Protein AF-A0A1D2NGS1-F1 (afdb_monomer)

Foldseek 3Di:
DDDDDDDDDDDDDDDDDDDDDDDDDDDDDDDDDDPPDPPPPPPPPPQDAAAQAALVLDHAQKKKKKQAAQDCPDPDPLNVLLFKIWMWGPPDPDPPPPPPDDDDDDDDDDDDDDDDDDPDPPPPDPPPFTATHIDPDGNFDCSHSVNSNCLLLLDQDRQQKKKWWFAQQALDDHRNLAFALWTWMWMDGQFWTKIKTKLAHNPDDQDNNSHRGHDSVSSHFMMMIMMGIAGGLLLSLVCLVLCVLRVTGIHDIDQNDVSSCVSRVSVVVSVVVNVVVCVVPDPPDPPDDPPPDDPPDDDDDDDDDDDDDDDDDDDDDDDPPPPDDDDDDDDDDDDDDDDPDPPQSWDWDWGATSVGFIKIKGWHILVQLDDCQQVPVLVVLQFAKEKQFQQPDPAADAFAPVDVSSTYWYFAWFAGPNDIDGSNRHHWIKMFGACDPVPVVQLKIWGWSAGRGNSRSRGIIIIMMGHDNSVSCNVNNGGDDIGDDPPPPPPPPCPDDDDDDDDDDDDDDDDDDDDDDDDDDDDDDDDDDDDDDDDDDDDDDDDDDDDDDDDDDD

Structure (mmCIF, N/CA/C/O backbone):
data_AF-A0A1D2NGS1-F1
#
_entry.id   AF-A0A1D2NGS1-F1
#
loop_
_atom_site.group_PDB
_atom_site.id
_atom_site.type_symbol
_atom_site.label_atom_id
_atom_site.label_alt_id
_atom_site.label_comp_id
_atom_site.label_asym_id
_atom_site.label_entity_id
_atom_site.label_seq_id
_atom_site.pdbx_PDB_ins_code
_atom_site.Cartn_x
_atom_site.Cartn_y
_atom_site.Cartn_z
_atom_site.occupancy
_atom_site.B_iso_or_equiv
_atom_site.auth_seq_id
_atom_site.auth_comp_id
_atom_site.auth_asym_id
_atom_site.auth_atom_id
_atom_site.pdbx_PDB_model_num
ATOM 1 N N . MET A 1 1 ? 28.330 -16.032 24.475 1.00 36.72 1 MET A N 1
ATOM 2 C CA . MET A 1 1 ? 27.375 -16.858 25.243 1.00 36.72 1 MET A CA 1
ATOM 3 C C . MET A 1 1 ? 26.619 -17.728 24.250 1.00 36.72 1 MET A C 1
ATOM 5 O O . MET A 1 1 ? 25.795 -17.218 23.509 1.00 36.72 1 MET A O 1
ATOM 9 N N . GLN A 1 2 ? 27.014 -18.997 24.140 1.00 25.42 2 GLN A N 1
ATOM 10 C CA . GLN A 1 2 ? 26.391 -20.011 23.284 1.00 25.42 2 GLN A CA 1
ATOM 11 C C . GLN A 1 2 ? 25.395 -20.805 24.132 1.00 25.42 2 GLN A C 1
ATOM 13 O O . GLN A 1 2 ? 25.779 -21.279 25.198 1.00 25.42 2 GLN A O 1
ATOM 18 N N . TRP A 1 3 ? 24.167 -20.998 23.655 1.00 26.73 3 TRP A N 1
ATOM 19 C CA . TRP A 1 3 ? 23.234 -21.960 24.244 1.00 26.73 3 TRP A CA 1
ATOM 20 C C . TRP A 1 3 ? 22.933 -23.062 23.228 1.00 26.73 3 TRP A C 1
ATOM 22 O O . TRP A 1 3 ? 22.422 -22.812 22.138 1.00 26.73 3 TRP A O 1
ATOM 32 N N . ARG A 1 4 ? 23.344 -24.284 23.590 1.00 27.36 4 ARG A N 1
ATOM 33 C CA . ARG A 1 4 ? 23.101 -25.540 22.873 1.00 27.36 4 ARG A CA 1
ATOM 34 C C . ARG A 1 4 ? 21.715 -26.083 23.226 1.00 27.36 4 ARG A C 1
ATOM 36 O O . ARG A 1 4 ? 21.313 -26.049 24.384 1.00 27.36 4 ARG A O 1
ATOM 43 N N . TRP A 1 5 ? 21.051 -26.654 22.227 1.00 27.50 5 TRP A N 1
ATOM 44 C CA . TRP A 1 5 ? 19.831 -27.448 22.354 1.00 27.50 5 TRP A CA 1
ATOM 45 C C . TRP A 1 5 ? 20.157 -28.881 22.807 1.00 27.50 5 TRP A C 1
ATOM 47 O O . TRP A 1 5 ? 21.078 -29.498 22.268 1.00 27.50 5 TRP A O 1
ATOM 57 N N . HIS A 1 6 ? 19.391 -29.423 23.760 1.00 32.28 6 HIS A N 1
ATOM 58 C CA . HIS A 1 6 ? 19.419 -30.844 24.124 1.00 32.28 6 HIS A CA 1
ATOM 59 C C . HIS A 1 6 ? 18.189 -31.582 23.578 1.00 32.28 6 HIS A C 1
ATOM 61 O O . HIS A 1 6 ? 17.052 -31.158 23.765 1.00 32.28 6 HIS A O 1
ATOM 67 N N . ASN A 1 7 ? 18.468 -32.706 22.912 1.00 29.38 7 ASN A N 1
ATOM 68 C CA . ASN A 1 7 ? 17.520 -33.697 22.409 1.00 29.38 7 ASN A CA 1
ATOM 69 C C . ASN A 1 7 ? 16.801 -34.437 23.546 1.00 29.38 7 ASN A C 1
ATOM 71 O O . ASN A 1 7 ? 17.429 -34.843 24.522 1.00 29.38 7 ASN A O 1
ATOM 75 N N . CYS A 1 8 ? 15.510 -34.704 23.347 1.00 24.89 8 CYS A N 1
ATOM 76 C CA . CYS A 1 8 ? 14.701 -35.598 24.170 1.00 24.89 8 CYS A CA 1
ATOM 77 C C . CYS A 1 8 ? 14.604 -36.969 23.472 1.00 24.89 8 CYS A C 1
ATOM 79 O O . CYS A 1 8 ? 14.188 -37.049 22.314 1.00 24.89 8 CYS A O 1
ATOM 81 N N . SER A 1 9 ? 15.027 -38.040 24.146 1.00 30.25 9 SER A N 1
ATOM 82 C CA . SER A 1 9 ? 14.990 -39.419 23.647 1.00 30.25 9 SER A CA 1
ATOM 83 C C . SER A 1 9 ? 13.771 -40.188 24.168 1.00 30.25 9 SER A C 1
ATOM 85 O O . SER A 1 9 ? 13.317 -40.013 25.295 1.00 30.25 9 SER A O 1
ATOM 87 N N . ARG A 1 10 ? 13.248 -41.062 23.299 1.00 33.03 10 ARG A N 1
ATOM 88 C CA . ARG A 1 10 ? 12.148 -42.007 23.537 1.00 33.03 10 ARG A CA 1
ATOM 89 C C . ARG A 1 10 ? 12.556 -43.116 24.517 1.00 33.03 10 ARG A C 1
ATOM 91 O O . ARG A 1 10 ? 13.638 -43.677 24.378 1.00 33.03 10 ARG A O 1
ATOM 98 N N . GLY A 1 11 ? 11.631 -43.515 25.391 1.00 28.72 11 GLY A N 1
ATOM 99 C CA . GLY A 1 11 ? 11.668 -44.765 26.157 1.00 28.72 11 GLY A CA 1
ATOM 100 C C . GLY A 1 11 ? 10.328 -45.497 26.041 1.00 28.72 11 GLY A C 1
ATOM 101 O O . GLY A 1 11 ? 9.275 -44.869 26.088 1.00 28.72 11 GLY A O 1
ATOM 102 N N . SER A 1 12 ? 10.374 -46.811 25.828 1.00 30.55 12 SER A N 1
ATOM 103 C CA . SER A 1 12 ? 9.248 -47.702 25.526 1.00 30.55 12 SER A CA 1
ATOM 104 C C . SER A 1 12 ? 9.246 -48.894 26.495 1.00 30.55 12 SER A C 1
ATOM 106 O O . SER A 1 12 ? 10.318 -49.445 26.727 1.00 30.55 12 SER A O 1
ATOM 108 N N . GLN A 1 13 ? 8.034 -49.338 26.886 1.00 37.22 13 GLN A N 1
ATOM 109 C CA . GLN A 1 13 ? 7.635 -50.681 27.384 1.00 37.22 13 GLN A CA 1
ATOM 110 C C . GLN A 1 13 ? 7.996 -51.059 28.850 1.00 37.22 13 GLN A C 1
ATOM 112 O O . GLN A 1 13 ? 9.037 -50.650 29.333 1.00 37.22 13 GLN A O 1
ATOM 117 N N . THR A 1 14 ? 7.211 -51.801 29.667 1.00 34.00 14 THR A N 1
ATOM 118 C CA . THR A 1 14 ? 6.215 -52.899 29.478 1.00 34.00 14 THR A CA 1
ATOM 119 C C . THR A 1 14 ? 5.320 -53.146 30.736 1.00 34.00 14 THR A C 1
ATOM 121 O O . THR A 1 14 ? 5.733 -52.832 31.847 1.00 34.00 14 THR A O 1
ATOM 124 N N . SER A 1 15 ? 4.184 -53.857 30.535 1.00 34.97 15 SER A N 1
ATOM 125 C CA . SER A 1 15 ? 3.364 -54.706 31.462 1.00 34.97 15 SER A CA 1
ATOM 126 C C . SER A 1 15 ? 2.562 -54.028 32.598 1.00 34.97 15 SER A C 1
ATOM 128 O O . SER A 1 15 ? 3.078 -53.154 33.270 1.00 34.97 15 SER A O 1
ATOM 130 N N . GLY A 1 16 ? 1.297 -54.331 32.927 1.00 33.16 16 GLY A N 1
ATOM 131 C CA . GLY A 1 16 ? 0.344 -55.372 32.525 1.00 33.16 16 GLY A CA 1
ATOM 132 C C . GLY A 1 16 ? -0.113 -56.176 33.751 1.00 33.16 16 GLY A C 1
ATOM 133 O O . GLY A 1 16 ? 0.640 -57.042 34.153 1.00 33.16 16 GLY A O 1
ATOM 134 N N . PHE A 1 17 ? -1.303 -55.924 34.324 1.00 32.62 17 PHE A N 1
ATOM 135 C CA . PHE A 1 17 ? -2.089 -56.902 35.110 1.00 32.62 17 PHE A CA 1
ATOM 136 C C . PHE A 1 17 ? -3.536 -56.412 35.325 1.00 32.62 17 PHE A C 1
ATOM 138 O O . PHE A 1 17 ? -3.770 -55.264 35.691 1.00 32.62 17 PHE A O 1
ATOM 145 N N . SER A 1 18 ? -4.498 -57.301 35.062 1.00 37.34 18 SER A N 1
ATOM 146 C CA . SER A 1 18 ? -5.948 -57.124 35.242 1.00 37.34 18 SER A CA 1
ATOM 147 C C . SER A 1 18 ? -6.408 -57.721 36.573 1.00 37.34 18 SER A C 1
ATOM 149 O O . SER A 1 18 ? -5.919 -58.789 36.918 1.00 37.34 18 SER A O 1
ATOM 151 N N . PHE A 1 19 ? -7.408 -57.127 37.235 1.00 31.06 19 PHE A N 1
ATOM 152 C CA . PHE A 1 19 ? -8.371 -57.855 38.078 1.00 31.06 19 PHE A CA 1
ATOM 153 C C . PHE A 1 19 ? -9.706 -57.089 38.165 1.00 31.06 19 PHE A C 1
ATOM 155 O O . PHE A 1 19 ? -9.745 -55.917 38.527 1.00 31.06 19 PHE A O 1
ATOM 162 N N . LEU A 1 20 ? -10.791 -57.784 37.816 1.00 38.66 20 LEU A N 1
ATOM 163 C CA . LEU A 1 20 ? -12.198 -57.428 38.031 1.00 38.66 20 LEU A CA 1
ATOM 164 C C . LEU A 1 20 ? -12.701 -58.204 39.257 1.00 38.66 20 LEU A C 1
ATOM 166 O O . LEU A 1 20 ? -12.598 -59.425 39.216 1.00 38.66 20 LEU A O 1
ATOM 170 N N . VAL A 1 21 ? -13.309 -57.548 40.257 1.00 33.72 21 VAL A N 1
ATOM 171 C CA . VAL A 1 21 ? -14.380 -58.104 41.123 1.00 33.72 21 VAL A CA 1
ATOM 172 C C . VAL A 1 21 ? -15.270 -56.952 41.624 1.00 33.72 21 VAL A C 1
ATOM 174 O O . VAL A 1 21 ? -14.790 -55.855 41.894 1.00 33.72 21 VAL A O 1
ATOM 177 N N . ALA A 1 22 ? -16.575 -57.219 41.690 1.00 33.38 22 ALA A N 1
ATOM 178 C CA . ALA A 1 22 ? -17.693 -56.301 41.900 1.00 33.38 22 ALA A CA 1
ATOM 179 C C . ALA A 1 22 ? -18.251 -56.261 43.347 1.00 33.38 22 ALA A C 1
ATOM 181 O O . ALA A 1 22 ? -17.986 -57.166 44.131 1.00 33.38 22 ALA A O 1
ATOM 182 N N . CYS A 1 23 ? -19.147 -55.278 43.572 1.00 28.28 23 CYS A N 1
ATOM 183 C CA . CYS A 1 23 ? -20.251 -55.194 44.563 1.00 28.28 23 CYS A CA 1
ATOM 184 C C . CYS A 1 23 ? -19.906 -55.037 46.062 1.00 28.28 23 CYS A C 1
ATOM 186 O O . CYS A 1 23 ? -18.960 -55.636 46.540 1.00 28.28 23 CYS A O 1
ATOM 188 N N . SER A 1 24 ? -20.662 -54.362 46.943 1.00 33.88 24 SER A N 1
ATOM 189 C CA . SER A 1 24 ? -21.740 -53.350 46.920 1.00 33.88 24 SER A CA 1
ATOM 190 C C . SER A 1 24 ? -21.999 -52.904 48.388 1.00 33.88 24 SER A C 1
ATOM 192 O O . SER A 1 24 ? -21.734 -53.678 49.300 1.00 33.88 24 SER A O 1
ATOM 194 N N . PHE A 1 25 ? -22.619 -51.725 48.575 1.00 34.41 25 PHE A N 1
ATOM 195 C CA . PHE A 1 25 ? -23.372 -51.214 49.751 1.00 34.41 25 PHE A CA 1
ATOM 196 C C . PHE A 1 25 ? -22.664 -50.942 51.097 1.00 34.41 25 PHE A C 1
ATOM 198 O O . PHE A 1 25 ? -22.282 -51.863 51.800 1.00 34.41 25 PHE A O 1
ATOM 205 N N . PHE A 1 26 ? -22.682 -49.672 51.536 1.00 35.19 26 PHE A N 1
ATOM 206 C CA . PHE A 1 26 ? -23.387 -49.218 52.753 1.00 35.19 26 PHE A CA 1
ATOM 207 C C . PHE A 1 26 ? -23.560 -47.686 52.725 1.00 35.19 26 PHE A C 1
ATOM 209 O O . PHE A 1 26 ? -22.645 -46.947 52.371 1.00 35.19 26 PHE A O 1
ATOM 216 N N . ALA A 1 27 ? -24.760 -47.221 53.069 1.00 37.97 27 ALA A N 1
ATOM 217 C CA . ALA A 1 27 ? -25.136 -45.815 53.180 1.00 37.97 27 ALA A CA 1
ATOM 218 C C . ALA A 1 27 ? -24.981 -45.314 54.627 1.00 37.97 27 ALA A C 1
ATOM 220 O O . ALA A 1 27 ? -25.342 -46.051 55.543 1.00 37.97 27 ALA A O 1
ATOM 221 N N . SER A 1 28 ? -24.541 -44.061 54.827 1.00 36.47 28 SER A N 1
ATOM 222 C CA . SER A 1 28 ? -25.238 -43.034 55.640 1.00 36.47 28 SER A CA 1
ATOM 223 C C . SER A 1 28 ? -24.395 -41.764 55.874 1.00 36.47 28 SER A C 1
ATOM 225 O O . SER A 1 28 ? -23.351 -41.807 56.508 1.00 36.47 28 SER A O 1
ATOM 227 N N . ILE A 1 29 ? -24.913 -40.650 55.343 1.00 43.84 29 ILE A N 1
ATOM 228 C CA . ILE A 1 29 ? -25.121 -39.313 55.944 1.00 43.84 29 ILE A CA 1
ATOM 229 C C . ILE A 1 29 ? -24.023 -38.724 56.855 1.00 43.84 29 ILE A C 1
ATOM 231 O O . ILE A 1 29 ? -23.929 -39.095 58.020 1.00 43.84 29 ILE A O 1
ATOM 235 N N . VAL A 1 30 ? -23.389 -37.636 56.387 1.00 43.56 30 VAL A N 1
ATOM 236 C CA . VAL A 1 30 ? -23.250 -36.381 57.159 1.00 43.56 30 VAL A CA 1
ATOM 237 C C . VAL A 1 30 ? -23.418 -35.196 56.197 1.00 43.56 30 VAL A C 1
ATOM 239 O O . VAL A 1 30 ? -22.658 -35.053 55.242 1.00 43.56 30 VAL A O 1
ATOM 242 N N . SER A 1 31 ? -24.442 -34.376 56.440 1.00 44.59 31 SER A N 1
ATOM 243 C CA . SER A 1 31 ? -24.657 -33.079 55.794 1.00 44.59 31 SER A CA 1
ATOM 244 C C . SER A 1 31 ? -23.634 -32.054 56.276 1.00 44.59 31 SER A C 1
ATOM 246 O O . SER A 1 31 ? -23.511 -31.836 57.479 1.00 44.59 31 SER A O 1
ATOM 248 N N . THR A 1 32 ? -23.019 -31.337 55.341 1.00 47.28 32 THR A N 1
ATOM 249 C CA . THR A 1 32 ? -22.650 -29.931 55.535 1.00 47.28 32 THR A CA 1
ATOM 250 C C . THR A 1 32 ? -22.992 -29.177 54.261 1.00 47.28 32 THR A C 1
ATOM 252 O O . THR A 1 32 ? -22.466 -29.484 53.190 1.00 47.28 32 THR A O 1
ATOM 255 N N . ASP A 1 33 ? -23.905 -28.222 54.397 1.00 48.69 33 ASP A N 1
ATOM 256 C CA . ASP A 1 33 ? -24.368 -27.324 53.351 1.00 48.69 33 ASP A CA 1
ATOM 257 C C . ASP A 1 33 ? -23.206 -26.515 52.757 1.00 48.69 33 ASP A C 1
ATOM 259 O O . ASP A 1 33 ? -22.649 -25.628 53.402 1.00 48.69 33 ASP A O 1
ATOM 263 N N . ILE A 1 34 ? -22.871 -26.786 51.495 1.00 50.25 34 ILE A N 1
ATOM 264 C CA . ILE A 1 34 ? -22.207 -25.809 50.632 1.00 50.25 34 ILE A CA 1
ATOM 265 C C . ILE A 1 34 ? -23.289 -25.294 49.695 1.00 50.25 34 ILE A C 1
ATOM 267 O O . ILE A 1 34 ? -23.714 -25.987 48.770 1.00 50.25 34 ILE A O 1
ATOM 271 N N . ALA A 1 35 ? -23.756 -24.077 49.966 1.00 48.16 35 ALA A N 1
ATOM 272 C CA . ALA A 1 35 ? -24.608 -23.334 49.057 1.00 48.16 35 ALA A CA 1
ATOM 273 C C . ALA A 1 35 ? -23.898 -23.223 47.699 1.00 48.16 35 ALA A C 1
ATOM 275 O O . ALA A 1 35 ? -22.905 -22.509 47.552 1.00 48.16 35 ALA A O 1
ATOM 276 N N . ALA A 1 36 ? -24.392 -23.963 46.708 1.00 49.03 36 ALA A N 1
ATOM 277 C CA . ALA A 1 36 ? -23.976 -23.816 45.327 1.00 49.03 36 ALA A CA 1
ATOM 278 C C . ALA A 1 36 ? -24.461 -22.447 44.835 1.00 49.03 36 ALA A C 1
ATOM 280 O O . ALA A 1 36 ? -25.633 -22.266 44.513 1.00 49.03 36 ALA A O 1
ATOM 281 N N . ILE A 1 37 ? -23.556 -21.471 44.811 1.00 51.12 37 ILE A N 1
ATOM 282 C CA . ILE A 1 37 ? -23.771 -20.208 44.108 1.00 51.12 37 ILE A CA 1
ATOM 283 C C . ILE A 1 37 ? -23.892 -20.562 42.617 1.00 51.12 37 ILE A C 1
ATOM 285 O O . ILE A 1 37 ? -22.942 -21.124 42.062 1.00 51.12 37 ILE A O 1
ATOM 289 N N . PRO A 1 38 ? -25.015 -20.268 41.938 1.00 47.69 38 PRO A N 1
ATOM 290 C CA . PRO A 1 38 ? -25.077 -20.422 40.496 1.00 47.69 38 PRO A CA 1
ATOM 291 C C . PRO A 1 38 ? -24.144 -19.376 39.881 1.00 47.69 38 PRO A C 1
ATOM 293 O O . PRO A 1 38 ? -24.453 -18.188 39.840 1.00 47.69 38 PRO A O 1
ATOM 296 N N . SER A 1 39 ? -22.970 -19.818 39.427 1.00 47.28 39 SER A N 1
ATOM 297 C CA . SER A 1 39 ? -22.090 -19.021 38.577 1.00 47.28 39 SER A CA 1
ATOM 298 C C . SER A 1 39 ? -22.773 -18.849 37.223 1.00 47.28 39 SER A C 1
ATOM 300 O O . SER A 1 39 ? -22.564 -19.617 36.285 1.00 47.28 39 SER A O 1
ATOM 302 N N . THR A 1 40 ? -23.630 -17.839 37.113 1.00 50.84 40 THR A N 1
ATOM 303 C CA . THR A 1 40 ? -23.974 -17.255 35.822 1.00 50.84 40 THR A CA 1
ATOM 304 C C . THR A 1 40 ? -22.779 -16.418 35.380 1.00 50.84 40 THR A C 1
ATOM 306 O O . THR A 1 40 ? -22.793 -15.193 35.482 1.00 50.84 40 THR A O 1
ATOM 309 N N . ALA A 1 41 ? -21.712 -17.082 34.930 1.00 48.84 41 ALA A N 1
ATOM 310 C CA . ALA A 1 41 ? -20.695 -16.433 34.121 1.00 48.84 41 ALA A CA 1
ATOM 311 C C . ALA A 1 41 ? -21.377 -16.029 32.811 1.00 48.84 41 ALA A C 1
ATOM 313 O O . ALA A 1 41 ? -21.519 -16.825 31.883 1.00 48.84 41 ALA A O 1
ATOM 314 N N . THR A 1 42 ? -21.887 -14.801 32.770 1.00 46.44 42 THR A N 1
ATOM 315 C CA . THR A 1 42 ? -22.283 -14.143 31.535 1.00 46.44 42 THR A CA 1
ATOM 316 C C . THR A 1 42 ? -21.047 -14.117 30.648 1.00 46.44 42 THR A C 1
ATOM 318 O O . THR A 1 42 ? -20.105 -13.371 30.904 1.00 46.44 42 THR A O 1
ATOM 321 N N . VAL A 1 43 ? -21.010 -14.987 29.634 1.00 50.59 43 VAL A N 1
ATOM 322 C CA . VAL A 1 43 ? -20.008 -14.897 28.569 1.00 50.59 43 VAL A CA 1
ATOM 323 C C . VAL A 1 43 ? -20.101 -13.463 28.045 1.00 50.59 43 VAL A C 1
ATOM 325 O O . VAL A 1 43 ? -21.191 -13.077 27.605 1.00 50.59 43 VAL A O 1
ATOM 328 N N . PRO A 1 44 ? -19.041 -12.639 28.165 1.00 54.81 44 PRO A N 1
ATOM 329 C CA . PRO A 1 44 ? -19.096 -11.281 27.657 1.00 54.81 44 PRO A CA 1
ATOM 330 C C . PRO A 1 44 ? -19.474 -11.353 26.174 1.00 54.81 44 PRO A C 1
ATOM 332 O O . PRO A 1 44 ? -19.016 -12.269 25.479 1.00 54.81 44 PRO A O 1
ATOM 335 N N . PRO A 1 45 ? -20.345 -10.451 25.687 1.00 54.88 45 PRO A N 1
ATOM 336 C CA . PRO A 1 45 ? -20.715 -10.441 24.282 1.00 54.88 45 PRO A CA 1
ATOM 337 C C . PRO A 1 45 ? -19.439 -10.440 23.431 1.00 54.88 45 PRO A C 1
ATOM 339 O O . PRO A 1 45 ? -18.461 -9.791 23.822 1.00 54.88 45 PRO A O 1
ATOM 342 N N . PRO A 1 46 ? -19.413 -11.189 22.313 1.00 59.03 46 PRO A N 1
ATOM 343 C CA . PRO A 1 46 ? -18.225 -11.287 21.482 1.00 59.03 46 PRO A CA 1
ATOM 344 C C . PRO A 1 46 ? -17.764 -9.877 21.125 1.00 59.03 46 PRO A C 1
ATOM 346 O O . PRO A 1 46 ? -18.526 -9.080 20.573 1.00 59.03 46 PRO A O 1
ATOM 349 N N . THR A 1 47 ? -16.531 -9.556 21.504 1.00 70.38 47 THR A N 1
ATOM 350 C CA . THR A 1 47 ? -15.925 -8.272 21.183 1.00 70.38 47 THR A CA 1
ATOM 351 C C . THR A 1 47 ? -15.848 -8.154 19.664 1.00 70.38 47 THR A C 1
ATOM 353 O O . THR A 1 47 ? -15.416 -9.085 18.982 1.00 70.38 47 THR A O 1
ATOM 356 N N . LEU A 1 48 ? -16.332 -7.032 19.119 1.00 84.19 48 LEU A N 1
ATOM 357 C CA . LEU A 1 48 ? -16.297 -6.775 17.681 1.00 84.19 48 LEU A CA 1
ATOM 358 C C . LEU A 1 48 ? -14.861 -6.954 17.185 1.00 84.19 48 LEU A C 1
ATOM 360 O O . LEU A 1 48 ? -13.984 -6.218 17.614 1.00 84.19 48 LEU A O 1
ATOM 364 N N . ALA A 1 49 ? -14.625 -7.906 16.287 1.00 90.38 49 ALA A N 1
ATOM 365 C CA . ALA A 1 49 ? -13.338 -8.070 15.629 1.00 90.38 49 ALA A CA 1
ATOM 366 C C . ALA A 1 49 ? -13.397 -7.424 14.241 1.00 90.38 49 ALA A C 1
ATOM 368 O O . ALA A 1 49 ? -14.276 -7.747 13.440 1.00 90.38 49 ALA A O 1
ATOM 369 N N . LEU A 1 50 ? -12.476 -6.503 13.956 1.00 96.94 50 LEU A N 1
ATOM 370 C CA . LEU A 1 50 ? -12.401 -5.811 12.670 1.00 96.94 50 LEU A CA 1
ATOM 371 C C . LEU A 1 50 ? -11.205 -6.331 11.881 1.00 96.94 50 LEU A C 1
ATOM 373 O O . LEU A 1 50 ? -10.083 -6.332 12.376 1.00 96.94 50 LEU A O 1
ATOM 377 N N . LYS A 1 51 ? -11.456 -6.769 10.645 1.00 98.00 51 LYS A N 1
ATOM 378 C CA . LYS A 1 51 ? -10.467 -7.382 9.752 1.00 98.00 51 LYS A CA 1
ATOM 379 C C . LYS A 1 51 ? -10.692 -6.954 8.303 1.00 98.00 51 LYS A C 1
ATOM 381 O O . LYS A 1 51 ? -11.783 -6.508 7.939 1.00 98.00 51 LYS A O 1
ATOM 386 N N . CYS A 1 52 ? -9.665 -7.133 7.477 1.00 98.56 52 CYS A N 1
ATOM 387 C CA . CYS A 1 52 ? -9.768 -7.050 6.023 1.00 98.56 52 CYS A CA 1
ATOM 388 C C . CYS A 1 52 ? -10.842 -8.010 5.504 1.00 98.56 52 CYS A C 1
ATOM 390 O O . CYS A 1 52 ? -10.960 -9.129 6.003 1.00 98.56 52 CYS A O 1
ATOM 392 N N . LYS A 1 53 ? -11.599 -7.601 4.482 1.00 98.12 53 LYS A N 1
ATOM 393 C CA . LYS A 1 53 ? -12.674 -8.407 3.894 1.00 98.12 53 LYS A CA 1
ATOM 394 C C . LYS A 1 53 ? -12.408 -8.728 2.435 1.00 98.12 53 LYS A C 1
ATOM 396 O O . LYS A 1 53 ? -11.963 -7.873 1.671 1.00 98.12 53 LYS A O 1
ATOM 401 N N . ASN A 1 54 ? -12.742 -9.950 2.042 1.00 96.94 54 ASN A N 1
ATOM 402 C CA . ASN A 1 54 ? -12.634 -10.375 0.657 1.00 96.94 54 ASN A CA 1
ATOM 403 C C . ASN A 1 54 ? -13.881 -10.090 -0.192 1.00 96.94 54 ASN A C 1
ATOM 405 O O . ASN A 1 54 ? -14.857 -9.499 0.273 1.00 96.94 54 ASN A O 1
ATOM 409 N N . GLU A 1 55 ? -13.866 -10.536 -1.453 1.00 94.75 55 GLU A N 1
ATOM 410 C CA . GLU A 1 55 ? -14.980 -10.371 -2.399 1.00 94.75 55 GLU A CA 1
ATOM 411 C C . GLU A 1 55 ? -16.304 -10.961 -1.885 1.00 94.75 55 GLU A C 1
ATOM 413 O O . GLU A 1 55 ? -17.379 -10.475 -2.248 1.00 94.75 55 GLU A O 1
ATOM 418 N N . GLN A 1 56 ? -16.261 -11.996 -1.036 1.00 95.69 56 GLN A N 1
ATOM 419 C CA . GLN A 1 56 ? -17.449 -12.602 -0.424 1.00 95.69 56 GLN A CA 1
ATOM 420 C C . GLN A 1 56 ? -17.831 -11.957 0.919 1.00 95.69 56 GLN A C 1
ATOM 422 O O . GLN A 1 56 ? -18.796 -12.391 1.541 1.00 95.69 56 GLN A O 1
ATOM 427 N N . GLY A 1 57 ? -17.105 -10.929 1.370 1.00 96.00 57 GLY A N 1
ATOM 428 C CA . GLY A 1 57 ? -17.321 -10.278 2.666 1.00 96.00 57 GLY A CA 1
ATOM 429 C C . GLY A 1 57 ? -16.806 -11.072 3.864 1.00 96.00 57 GLY A C 1
ATOM 430 O O . GLY A 1 57 ? -17.095 -10.697 5.000 1.00 96.00 57 GLY A O 1
ATOM 431 N N . LYS A 1 58 ? -16.046 -12.148 3.627 1.00 96.38 58 LYS A N 1
ATOM 432 C CA . LYS A 1 58 ? -15.403 -12.928 4.685 1.00 96.38 58 LYS A CA 1
ATOM 433 C C . LYS A 1 58 ? -14.120 -12.245 5.129 1.00 96.38 58 LYS A C 1
ATOM 435 O O . LYS A 1 58 ? -13.432 -11.631 4.313 1.00 96.38 58 LYS A O 1
ATOM 440 N N . ASP A 1 59 ? -13.807 -12.387 6.409 1.00 97.06 59 ASP A N 1
ATOM 441 C CA . ASP A 1 59 ? -12.557 -11.881 6.957 1.00 97.06 59 ASP A CA 1
ATOM 442 C C . ASP A 1 59 ? -11.369 -12.648 6.368 1.00 97.06 59 ASP A C 1
ATOM 444 O O . ASP A 1 59 ? -11.384 -13.878 6.277 1.00 97.06 59 ASP A O 1
ATOM 448 N N . VAL A 1 60 ? -10.334 -11.908 5.986 1.00 97.12 60 VAL A N 1
ATOM 449 C CA . VAL A 1 60 ? -9.068 -12.431 5.471 1.00 97.12 60 VAL A CA 1
ATOM 450 C C . VAL A 1 60 ? -7.898 -11.801 6.207 1.00 97.12 60 VAL A C 1
ATOM 452 O O . VAL A 1 60 ? -7.995 -10.716 6.780 1.00 97.12 60 VAL A O 1
ATOM 455 N N . ASP A 1 61 ? -6.776 -12.508 6.214 1.00 97.69 61 ASP A N 1
ATOM 456 C CA . ASP A 1 61 ? -5.588 -12.075 6.945 1.00 97.69 61 ASP A CA 1
ATOM 457 C C . ASP A 1 61 ? -4.937 -10.831 6.326 1.00 97.69 61 ASP A C 1
ATOM 459 O O . ASP A 1 61 ? -4.522 -9.911 7.023 1.00 97.69 61 ASP A O 1
ATOM 463 N N . TRP A 1 62 ? -4.902 -10.781 5.000 1.00 98.25 62 TRP A N 1
ATOM 464 C CA . TRP A 1 62 ? -4.448 -9.642 4.214 1.00 98.25 62 TRP A CA 1
ATOM 465 C C . TRP A 1 62 ? -5.043 -9.741 2.807 1.00 98.25 62 TRP A C 1
ATOM 467 O O . TRP A 1 62 ? -5.584 -10.777 2.426 1.00 98.25 62 TRP A O 1
ATOM 477 N N . PHE A 1 63 ? -4.952 -8.676 2.020 1.00 98.38 63 PHE A N 1
ATOM 478 C CA . PHE A 1 63 ? -5.135 -8.752 0.571 1.00 98.38 63 PHE A CA 1
ATOM 479 C C . PHE A 1 63 ? -4.345 -7.657 -0.134 1.00 98.38 63 PHE A C 1
ATOM 481 O O . PHE A 1 63 ? -4.067 -6.602 0.439 1.00 98.38 63 PHE A O 1
ATOM 488 N N . ILE A 1 64 ? -4.057 -7.881 -1.414 1.00 98.69 64 ILE A N 1
ATOM 489 C CA . ILE A 1 64 ? -3.590 -6.847 -2.332 1.00 98.69 64 ILE A CA 1
ATOM 490 C C . ILE A 1 64 ? -4.636 -6.675 -3.426 1.00 98.69 64 ILE A C 1
ATOM 492 O O . ILE A 1 64 ? -4.971 -7.635 -4.114 1.00 98.69 64 ILE A O 1
ATOM 496 N N . ALA A 1 65 ? -5.133 -5.454 -3.613 1.00 98.56 65 ALA A N 1
ATOM 497 C CA . ALA A 1 65 ? -6.006 -5.103 -4.725 1.00 98.56 65 ALA A CA 1
ATOM 498 C C . ALA A 1 65 ? -5.299 -4.107 -5.650 1.00 98.56 65 ALA A C 1
ATOM 500 O O . ALA A 1 65 ? -4.857 -3.039 -5.229 1.00 98.56 65 ALA A O 1
ATOM 501 N N . TYR A 1 66 ? -5.209 -4.460 -6.927 1.00 98.62 66 TYR A N 1
ATOM 502 C CA . TYR A 1 66 ? -4.586 -3.679 -7.982 1.00 98.62 66 TYR A CA 1
ATOM 503 C C . TYR A 1 66 ? -5.657 -3.118 -8.907 1.00 98.62 66 TYR A C 1
ATOM 505 O O . TYR A 1 66 ? -6.203 -3.812 -9.768 1.00 98.62 66 TYR A O 1
ATOM 513 N N . LYS A 1 67 ? -5.968 -1.834 -8.752 1.00 98.62 67 LYS A N 1
ATOM 514 C CA . LYS A 1 67 ? -6.866 -1.136 -9.665 1.00 98.62 67 LYS A CA 1
ATOM 515 C C . LYS A 1 67 ? -6.175 -0.958 -11.009 1.00 98.62 67 LYS A C 1
ATOM 517 O O . LYS A 1 67 ? -5.100 -0.369 -11.076 1.00 98.62 67 LYS A O 1
ATOM 522 N N . LEU A 1 68 ? -6.809 -1.416 -12.080 1.00 98.62 68 LEU A N 1
ATOM 523 C CA . LEU A 1 68 ? -6.277 -1.311 -13.437 1.00 98.62 68 LEU A CA 1
ATOM 524 C C . LEU A 1 68 ? -6.478 0.110 -13.985 1.00 98.62 68 LEU A C 1
ATOM 526 O O . LEU A 1 68 ? -7.486 0.747 -13.653 1.00 98.62 68 LEU A O 1
ATOM 530 N N . PRO A 1 69 ? -5.573 0.630 -14.833 1.00 98.31 69 PRO A N 1
ATOM 531 C CA . PRO A 1 69 ? -5.786 1.915 -15.487 1.00 98.31 69 PRO A CA 1
ATOM 532 C C . PRO A 1 69 ? -6.995 1.887 -16.423 1.00 98.31 69 PRO A C 1
ATOM 534 O O . PRO A 1 69 ? -7.495 0.836 -16.831 1.00 98.31 69 PRO A O 1
ATOM 537 N N . LYS A 1 70 ? -7.460 3.077 -16.799 1.00 98.38 70 LYS A N 1
ATOM 538 C CA . LYS A 1 70 ? -8.541 3.230 -17.771 1.00 98.38 70 LYS A CA 1
ATOM 539 C C . LYS A 1 70 ? -8.044 2.916 -19.183 1.00 98.38 70 LYS A C 1
ATOM 541 O O . LYS A 1 70 ? -7.459 3.772 -19.843 1.00 98.38 70 LYS A O 1
ATOM 546 N N . ILE A 1 71 ? -8.347 1.720 -19.684 1.00 97.75 71 ILE A N 1
ATOM 547 C CA . ILE A 1 71 ? -7.974 1.289 -21.042 1.00 97.75 71 ILE A CA 1
ATOM 548 C C . ILE A 1 71 ? -9.215 1.334 -21.934 1.00 97.75 71 ILE A C 1
ATOM 550 O O . ILE A 1 71 ? -10.052 0.432 -21.922 1.00 97.75 71 ILE A O 1
ATOM 554 N N . ARG A 1 72 ? -9.346 2.408 -22.722 1.00 96.75 72 ARG A N 1
ATOM 555 C CA . ARG A 1 72 ? -10.549 2.699 -23.531 1.00 96.75 72 ARG A CA 1
ATOM 556 C C . ARG A 1 72 ? -10.885 1.614 -24.560 1.00 96.75 72 ARG A C 1
ATOM 558 O O . ARG A 1 72 ? -12.050 1.465 -24.910 1.00 96.75 72 ARG A O 1
ATOM 565 N N . THR A 1 73 ? -9.881 0.877 -25.025 1.00 96.50 73 THR A N 1
ATOM 566 C CA . THR A 1 73 ? -9.995 -0.181 -26.039 1.00 96.50 73 THR A CA 1
ATOM 567 C C . THR A 1 73 ? -10.290 -1.563 -25.455 1.00 96.50 73 THR A C 1
ATOM 569 O O . THR A 1 73 ? -10.511 -2.498 -26.218 1.00 96.50 73 THR A O 1
ATOM 572 N N . SER A 1 74 ? -10.305 -1.723 -24.126 1.00 96.94 74 SER A N 1
ATOM 573 C CA . SER A 1 74 ? -10.516 -3.033 -23.501 1.00 96.94 74 SER A CA 1
ATOM 574 C C . SER A 1 74 ? -11.909 -3.592 -23.809 1.00 96.94 74 SER A C 1
ATOM 576 O O . SER A 1 74 ? -12.899 -2.859 -23.837 1.00 96.94 74 SER A O 1
ATOM 578 N N . ALA A 1 75 ? -12.023 -4.909 -23.986 1.00 96.12 75 ALA A N 1
ATOM 579 C CA . ALA A 1 75 ? -13.318 -5.577 -24.124 1.00 96.12 75 ALA A CA 1
ATOM 580 C C . ALA A 1 75 ? -14.122 -5.570 -22.807 1.00 96.12 75 ALA A C 1
ATOM 582 O O . ALA A 1 75 ? -15.355 -5.587 -22.833 1.00 96.12 75 ALA A O 1
ATOM 583 N N . ASN A 1 76 ? -13.448 -5.456 -21.657 1.00 97.31 76 ASN A N 1
ATOM 584 C CA . ASN A 1 76 ? -14.094 -5.430 -20.349 1.00 97.31 76 ASN A CA 1
ATOM 585 C C . ASN A 1 76 ? -14.652 -4.019 -20.026 1.00 97.31 76 ASN A C 1
ATOM 587 O O . ASN A 1 76 ? -13.890 -3.045 -20.013 1.00 97.31 76 ASN A O 1
ATOM 591 N N . PRO A 1 77 ? -15.961 -3.874 -19.732 1.00 98.06 77 PRO A N 1
ATOM 592 C CA . PRO A 1 77 ? -16.580 -2.573 -19.465 1.00 98.06 77 PRO A CA 1
ATOM 593 C C . PRO A 1 77 ? -16.027 -1.865 -18.220 1.00 98.06 77 PRO A C 1
ATOM 595 O O . PRO A 1 77 ? -15.868 -0.644 -18.250 1.00 98.06 77 PRO A O 1
ATOM 598 N N . LEU A 1 78 ? -15.679 -2.599 -17.158 1.00 98.38 78 LEU A N 1
ATOM 599 C CA . LEU A 1 78 ? -15.084 -2.016 -15.951 1.00 98.38 78 LEU A CA 1
ATOM 600 C C . LEU A 1 78 ? -13.674 -1.485 -16.233 1.00 98.38 78 LEU A C 1
ATOM 602 O O . LEU A 1 78 ? -13.308 -0.421 -15.735 1.00 98.38 78 LEU A O 1
ATOM 606 N N . VAL A 1 79 ? -12.898 -2.170 -17.079 1.00 98.50 79 VAL A N 1
ATOM 607 C CA . VAL A 1 79 ? -11.570 -1.693 -17.502 1.00 98.50 79 VAL A CA 1
ATOM 608 C C . VAL A 1 79 ? -11.705 -0.425 -18.353 1.00 98.50 79 VAL A C 1
ATOM 610 O O . VAL A 1 79 ? -11.026 0.567 -18.086 1.00 98.50 79 VAL A O 1
ATOM 613 N N . ARG A 1 80 ? -12.641 -0.394 -19.317 1.00 98.06 80 ARG A N 1
ATOM 614 C CA . ARG A 1 80 ? -12.923 0.819 -20.117 1.00 98.06 80 ARG A CA 1
ATOM 615 C C . ARG A 1 80 ? -13.353 2.008 -19.265 1.00 98.06 80 ARG A C 1
ATOM 617 O O . ARG A 1 80 ? -13.035 3.151 -19.600 1.00 98.06 80 ARG A O 1
ATOM 624 N N . ALA A 1 81 ? -14.081 1.751 -18.180 1.00 98.12 81 ALA A N 1
ATOM 625 C CA . ALA A 1 81 ? -14.514 2.774 -17.237 1.00 98.12 81 ALA A CA 1
ATOM 626 C C . ALA A 1 81 ? -13.391 3.239 -16.290 1.00 98.12 81 ALA A C 1
ATOM 628 O O . ALA A 1 81 ? -13.502 4.323 -15.718 1.00 98.12 81 ALA A O 1
ATOM 629 N N . GLY A 1 82 ? -12.303 2.471 -16.150 1.00 98.19 82 GLY A N 1
ATOM 630 C CA . GLY A 1 82 ? -11.267 2.711 -15.142 1.00 98.19 82 GLY A CA 1
ATOM 631 C C . GLY A 1 82 ? -11.704 2.306 -13.730 1.00 98.19 82 GLY A C 1
ATOM 632 O O . GLY A 1 82 ? -11.246 2.893 -12.753 1.00 98.19 82 GLY A O 1
ATOM 633 N N . LEU A 1 83 ? -12.610 1.334 -13.619 1.00 98.62 83 LEU A N 1
ATOM 634 C CA . LEU A 1 83 ? -13.169 0.834 -12.359 1.00 98.62 83 LEU A CA 1
ATOM 635 C C . LEU A 1 83 ? -12.734 -0.597 -12.030 1.00 98.62 83 LEU A C 1
ATOM 637 O O . LEU A 1 83 ? -12.883 -1.022 -10.890 1.00 98.62 83 LEU A O 1
ATOM 641 N N . ALA A 1 84 ? -12.214 -1.342 -13.006 1.00 98.69 84 ALA A N 1
ATOM 642 C CA . ALA A 1 84 ? -11.753 -2.705 -12.779 1.00 98.69 84 ALA A CA 1
ATOM 643 C C . ALA A 1 84 ? -10.558 -2.743 -11.821 1.00 98.69 84 ALA A C 1
ATOM 645 O O . ALA A 1 84 ? -9.651 -1.909 -11.902 1.00 98.69 84 ALA A O 1
ATOM 646 N N . TYR A 1 85 ? -10.523 -3.767 -10.980 1.00 98.75 85 TYR A N 1
ATOM 647 C CA . TYR A 1 85 ? -9.345 -4.139 -10.214 1.00 98.75 85 TYR A CA 1
ATOM 648 C C . TYR A 1 85 ? -9.176 -5.654 -10.219 1.00 98.75 85 TYR A C 1
ATOM 650 O O . TYR A 1 85 ? -10.145 -6.406 -10.342 1.00 98.75 85 TYR A O 1
ATOM 658 N N . ALA A 1 86 ? -7.929 -6.086 -10.106 1.00 98.31 86 ALA A N 1
ATOM 659 C CA . ALA A 1 86 ? -7.573 -7.460 -9.811 1.00 98.31 86 ALA A CA 1
ATOM 660 C C . ALA A 1 86 ? -7.113 -7.565 -8.359 1.00 98.31 86 ALA A C 1
ATOM 662 O O . ALA A 1 86 ? -6.752 -6.556 -7.756 1.00 98.31 86 ALA A O 1
ATOM 663 N N . TYR A 1 87 ? -7.122 -8.758 -7.783 1.00 97.94 87 TYR A N 1
ATOM 664 C CA . TYR A 1 87 ? -6.698 -8.948 -6.405 1.00 97.94 87 TYR A CA 1
ATOM 665 C C . TYR A 1 87 ? -5.963 -10.269 -6.191 1.00 97.94 87 TYR A C 1
ATOM 667 O O . TYR A 1 87 ? -6.068 -11.203 -6.991 1.00 97.94 87 TYR A O 1
ATOM 675 N N . ILE A 1 88 ? -5.217 -10.295 -5.091 1.00 96.12 88 ILE A N 1
ATOM 676 C CA . ILE A 1 88 ? -4.571 -11.457 -4.493 1.00 96.12 88 ILE A CA 1
ATOM 677 C C . ILE A 1 88 ? -4.977 -11.467 -3.019 1.00 96.12 88 ILE A C 1
ATOM 679 O O . ILE A 1 88 ? -4.927 -10.441 -2.341 1.00 96.12 88 ILE A O 1
ATOM 683 N N . GLU A 1 89 ? -5.365 -12.628 -2.521 1.00 93.06 89 GLU A N 1
ATOM 684 C CA . GLU A 1 89 ? -5.668 -12.879 -1.114 1.00 93.06 89 GLU A CA 1
ATOM 685 C C . GLU A 1 89 ? -4.996 -14.197 -0.694 1.00 93.06 89 GLU A C 1
ATOM 687 O O . GLU A 1 89 ? -4.627 -14.987 -1.573 1.00 93.06 89 GLU A O 1
ATOM 692 N N . PRO A 1 90 ? -4.806 -14.460 0.613 1.00 87.62 90 PRO A N 1
ATOM 693 C CA . PRO A 1 90 ? -4.336 -15.750 1.088 1.00 87.62 90 PRO A CA 1
ATOM 694 C C . PRO A 1 90 ? -5.161 -16.872 0.465 1.00 87.62 90 PRO A C 1
ATOM 696 O O . PRO A 1 90 ? -6.393 -16.817 0.480 1.00 87.62 90 PRO A O 1
ATOM 699 N N . ALA A 1 91 ? -4.491 -17.904 -0.053 1.00 72.31 91 ALA A N 1
ATOM 700 C CA . ALA A 1 91 ? -5.185 -19.094 -0.517 1.00 72.31 91 ALA A CA 1
ATOM 701 C C . ALA A 1 91 ? -6.084 -19.599 0.618 1.00 72.31 91 ALA A C 1
ATOM 703 O O . ALA A 1 91 ? -5.618 -19.865 1.730 1.00 72.31 91 ALA A O 1
ATOM 704 N N . THR A 1 92 ? -7.387 -19.703 0.356 1.00 54.78 92 THR A N 1
ATOM 705 C CA . THR A 1 92 ? -8.261 -20.406 1.289 1.00 54.78 92 THR A CA 1
ATOM 706 C C . THR A 1 92 ? -7.753 -21.842 1.352 1.00 54.78 92 THR A C 1
ATOM 708 O O . THR A 1 92 ? -7.673 -22.516 0.326 1.00 54.78 92 THR A O 1
ATOM 711 N N . PHE A 1 93 ? -7.352 -22.305 2.538 1.00 43.91 93 PHE A N 1
ATOM 712 C CA . PHE A 1 93 ? -7.057 -23.715 2.775 1.00 43.91 93 PHE A CA 1
ATOM 713 C C . PHE A 1 93 ? -8.367 -24.502 2.651 1.00 43.91 93 PHE A C 1
ATOM 715 O O . PHE A 1 93 ? -8.992 -24.881 3.638 1.00 43.91 93 PHE A O 1
ATOM 722 N N . ALA A 1 94 ? -8.839 -24.704 1.426 1.00 33.50 94 ALA A N 1
ATOM 723 C CA . ALA A 1 94 ? -9.851 -25.691 1.140 1.00 33.50 94 ALA A CA 1
ATOM 724 C C . ALA A 1 94 ? -9.121 -27.031 1.066 1.00 33.50 94 ALA A C 1
ATOM 726 O O . ALA A 1 94 ? -8.424 -27.312 0.091 1.00 33.50 94 ALA A O 1
ATOM 727 N N . ASN A 1 95 ? -9.271 -27.855 2.106 1.00 31.41 95 ASN A N 1
ATOM 728 C CA . ASN A 1 95 ? -9.009 -29.289 2.028 1.00 31.41 95 ASN A CA 1
ATOM 729 C C . ASN A 1 95 ? -9.904 -29.879 0.927 1.00 31.41 95 ASN A C 1
ATOM 731 O O . ASN A 1 95 ? -10.979 -30.407 1.195 1.00 31.41 95 ASN A O 1
ATOM 735 N N . SER A 1 96 ? -9.470 -29.793 -0.328 1.00 30.23 96 SER A N 1
ATOM 736 C CA . SER A 1 96 ? -9.999 -30.618 -1.405 1.00 30.23 96 SER A CA 1
ATOM 737 C C . SER A 1 96 ? -9.293 -31.968 -1.353 1.00 30.23 96 SER A C 1
ATOM 739 O O . SER A 1 96 ? -8.591 -32.364 -2.278 1.00 30.23 96 SER A O 1
ATOM 741 N N . SER A 1 97 ? -9.491 -32.698 -0.256 1.00 31.62 97 SER A N 1
ATOM 742 C CA . SER A 1 97 ? -9.430 -34.153 -0.292 1.00 31.62 97 SER A CA 1
ATOM 743 C C . SER A 1 97 ? -10.663 -34.631 -1.057 1.00 31.62 97 SER A C 1
ATOM 745 O O . SER A 1 97 ? -11.670 -35.028 -0.471 1.00 31.62 97 SER A O 1
ATOM 747 N N . THR A 1 98 ? -10.618 -34.541 -2.384 1.00 32.06 98 THR A N 1
ATOM 748 C CA . THR A 1 98 ? -11.503 -35.330 -3.230 1.00 32.06 98 THR A CA 1
ATOM 749 C C . THR A 1 98 ? -11.041 -36.776 -3.104 1.00 32.06 98 THR A C 1
ATOM 751 O O . THR A 1 98 ? -10.074 -37.204 -3.732 1.00 32.06 98 THR A O 1
ATOM 754 N N . ASN A 1 99 ? -11.722 -37.526 -2.234 1.00 34.16 99 ASN A N 1
ATOM 755 C CA . ASN A 1 99 ? -11.690 -38.983 -2.228 1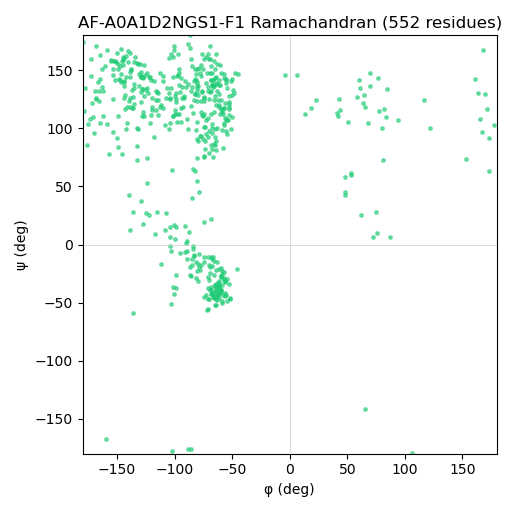.00 34.16 99 ASN A CA 1
ATOM 756 C C . ASN A 1 99 ? -12.081 -39.471 -3.626 1.00 34.16 99 ASN A C 1
ATOM 758 O O . ASN A 1 99 ? -13.259 -39.594 -3.952 1.00 34.16 99 ASN A O 1
ATOM 762 N N . THR A 1 100 ? -11.085 -39.732 -4.464 1.00 32.66 100 THR A N 1
ATOM 763 C CA . THR A 1 100 ? -11.261 -40.529 -5.669 1.00 32.66 100 THR A CA 1
ATOM 764 C C . THR A 1 100 ? -11.209 -41.985 -5.238 1.00 32.66 100 THR A C 1
ATOM 766 O O . THR A 1 100 ? -10.151 -42.565 -5.002 1.00 32.66 100 THR A O 1
ATOM 769 N N . THR A 1 101 ? -12.391 -42.572 -5.081 1.00 31.61 101 THR A N 1
ATOM 770 C CA . THR A 1 101 ? -12.580 -44.020 -5.061 1.00 31.61 101 THR A CA 1
ATOM 771 C C . THR A 1 101 ? -11.972 -44.595 -6.340 1.00 31.61 101 THR A C 1
ATOM 773 O O . THR A 1 101 ? -12.502 -44.393 -7.432 1.00 31.61 101 THR A O 1
ATOM 776 N N . ARG A 1 102 ? -10.820 -45.265 -6.216 1.00 32.97 102 ARG A N 1
ATOM 777 C CA . ARG A 1 102 ? -10.264 -46.106 -7.278 1.00 32.97 102 ARG A CA 1
ATOM 778 C C . ARG A 1 102 ? -11.084 -47.386 -7.334 1.00 32.97 102 ARG A C 1
ATOM 780 O O . ARG A 1 102 ? -10.888 -48.278 -6.514 1.00 32.97 102 ARG A O 1
ATOM 787 N N . ASP A 1 103 ? -11.986 -47.439 -8.301 1.00 34.06 103 ASP A N 1
ATOM 788 C CA . ASP A 1 103 ? -12.540 -48.692 -8.792 1.00 34.06 103 ASP A CA 1
ATOM 789 C C . ASP A 1 103 ? -11.439 -49.446 -9.552 1.00 34.06 103 ASP A C 1
ATOM 791 O O . ASP A 1 103 ? -10.705 -48.871 -10.363 1.00 34.06 103 ASP A O 1
ATOM 795 N N . GLY A 1 104 ? -11.275 -50.725 -9.224 1.00 35.31 104 GLY A N 1
ATOM 796 C CA . GLY A 1 104 ? -10.290 -51.608 -9.833 1.00 35.31 104 GLY A CA 1
ATOM 797 C C . GLY A 1 104 ? -10.742 -52.062 -11.218 1.00 35.31 104 GLY A C 1
ATOM 798 O O . GLY A 1 104 ? -11.792 -52.680 -11.360 1.00 35.31 104 GLY A O 1
ATOM 799 N N . GLY A 1 105 ? -9.917 -51.809 -12.232 1.00 29.42 105 GLY A N 1
ATOM 800 C CA . GLY A 1 105 ? -10.119 -52.294 -13.594 1.00 29.42 105 GLY A CA 1
ATOM 801 C C . GLY A 1 105 ? -8.794 -52.709 -14.222 1.00 29.42 105 GLY A C 1
ATOM 802 O O . GLY A 1 105 ? -7.974 -51.867 -14.572 1.00 29.42 105 GLY A O 1
ATOM 803 N N . SER A 1 106 ? -8.593 -54.022 -14.310 1.00 31.81 106 SER A N 1
ATOM 804 C CA . SER A 1 106 ? -7.478 -54.720 -14.961 1.00 31.81 106 SER A CA 1
ATOM 805 C C . SER A 1 106 ? -7.415 -54.426 -16.468 1.00 31.81 106 SER A C 1
ATOM 807 O O . SER A 1 106 ? -8.447 -54.462 -17.136 1.00 31.81 106 SER A O 1
ATOM 809 N N . GLY A 1 107 ? -6.216 -54.190 -17.015 1.00 29.84 107 GLY A N 1
ATOM 810 C CA . GLY A 1 107 ? -6.016 -54.000 -18.457 1.00 29.84 107 GLY A CA 1
ATOM 811 C C . GLY A 1 107 ? -4.551 -53.833 -18.880 1.00 29.84 107 GLY A C 1
ATOM 812 O O . GLY A 1 107 ? -4.060 -52.718 -18.974 1.00 29.84 107 GLY A O 1
ATOM 813 N N . SER A 1 108 ? -3.881 -54.970 -19.096 1.00 30.20 108 SER A N 1
ATOM 814 C CA . SER A 1 108 ? -2.754 -55.266 -20.012 1.00 30.20 108 SER A CA 1
ATOM 815 C C . SER A 1 108 ? -1.813 -54.154 -20.534 1.00 30.20 108 SER A C 1
ATOM 817 O O . SER A 1 108 ? -2.211 -53.255 -21.270 1.00 30.20 108 SER A O 1
ATOM 819 N N . VAL A 1 109 ? -0.516 -54.372 -20.281 1.00 30.23 109 VAL A N 1
ATOM 820 C CA . VAL A 1 109 ? 0.687 -53.708 -20.834 1.00 30.23 109 VAL A CA 1
ATOM 821 C C . VAL A 1 109 ? 0.980 -54.173 -22.278 1.00 30.23 109 VAL A C 1
ATOM 823 O O . VAL A 1 109 ? 0.724 -55.338 -22.589 1.00 30.23 109 VAL A O 1
ATOM 826 N N . PRO A 1 110 ? 1.602 -53.329 -23.130 1.00 31.86 110 PRO A N 1
ATOM 827 C CA . PRO A 1 110 ? 2.850 -53.773 -23.768 1.00 31.86 110 PRO A CA 1
ATOM 828 C C . PRO A 1 110 ? 4.001 -52.735 -23.785 1.00 31.86 110 PRO A C 1
ATOM 830 O O . PRO A 1 110 ? 3.807 -51.552 -24.039 1.00 31.86 110 PRO A O 1
ATOM 833 N N . HIS A 1 111 ? 5.193 -53.278 -23.503 1.00 28.25 111 HIS A N 1
ATOM 834 C CA . HIS A 1 111 ? 6.593 -52.918 -23.798 1.00 28.25 111 HIS A CA 1
ATOM 835 C C . HIS A 1 111 ? 7.016 -51.526 -24.334 1.00 28.25 111 HIS A C 1
ATOM 837 O O . HIS A 1 111 ? 6.818 -51.193 -25.494 1.00 28.25 111 HIS A O 1
ATOM 843 N N . GLU A 1 112 ? 7.735 -50.808 -23.459 1.00 27.80 112 GLU A N 1
ATOM 844 C CA . GLU A 1 112 ? 9.162 -50.400 -23.518 1.00 27.80 112 GLU A CA 1
ATOM 845 C C . GLU A 1 112 ? 9.795 -49.863 -24.829 1.00 27.80 112 GLU A C 1
ATOM 847 O O . GLU A 1 112 ? 10.100 -50.621 -25.744 1.00 27.80 112 GLU A O 1
ATOM 852 N N . GLU A 1 113 ? 10.215 -48.588 -24.798 1.00 28.86 113 GLU A N 1
ATOM 853 C CA . GLU A 1 113 ? 11.470 -48.119 -25.409 1.00 28.86 113 GLU A CA 1
ATOM 854 C C . GLU A 1 113 ? 12.178 -47.139 -24.445 1.00 28.86 113 GLU A C 1
ATOM 856 O O . GLU A 1 113 ? 11.552 -46.279 -23.822 1.00 28.86 113 GLU A O 1
ATOM 861 N N . LYS A 1 114 ? 13.488 -47.339 -24.247 1.00 30.22 114 LYS A N 1
ATOM 862 C CA . LYS A 1 114 ? 14.344 -46.671 -23.250 1.00 30.22 114 LYS A CA 1
ATOM 863 C C . LYS A 1 114 ? 14.937 -45.367 -23.787 1.00 30.22 114 LYS A C 1
ATOM 865 O O . LYS A 1 114 ? 15.530 -45.368 -24.859 1.00 30.22 114 LYS A O 1
ATOM 870 N N . GLY A 1 115 ? 14.955 -44.314 -22.964 1.00 26.25 115 GLY A N 1
ATOM 871 C CA . GLY A 1 115 ? 15.824 -43.157 -23.194 1.00 26.25 115 GLY A CA 1
ATOM 872 C C . GLY A 1 115 ? 15.745 -42.056 -22.130 1.00 26.25 115 GLY A C 1
ATOM 873 O O . GLY A 1 115 ? 14.750 -41.353 -22.044 1.00 26.25 115 GLY A O 1
ATOM 874 N N . SER A 1 116 ? 16.861 -41.856 -21.419 1.00 27.95 116 SER A N 1
ATOM 875 C CA . SER A 1 116 ? 17.233 -40.698 -20.580 1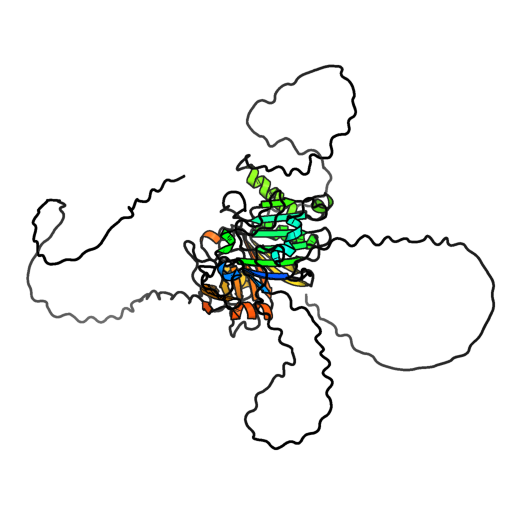.00 27.95 116 SER A CA 1
ATOM 876 C C . SER A 1 116 ? 16.717 -40.632 -19.130 1.00 27.95 116 SER A C 1
ATOM 878 O O . SER A 1 116 ? 15.552 -40.369 -18.845 1.00 27.95 116 SER A O 1
ATOM 880 N N . LEU A 1 117 ? 17.655 -40.812 -18.188 1.00 29.67 117 LEU A N 1
ATOM 881 C CA . LEU A 1 117 ? 17.499 -40.516 -16.763 1.00 29.67 117 LEU A CA 1
ATOM 882 C C . LEU A 1 117 ? 17.301 -39.002 -16.557 1.00 29.67 117 LEU A C 1
ATOM 884 O O . LEU A 1 117 ? 18.266 -38.244 -16.464 1.00 29.67 117 LEU A O 1
ATOM 888 N N . SER A 1 118 ? 16.057 -38.567 -16.385 1.00 28.67 118 SER A N 1
ATOM 889 C CA . SER A 1 118 ? 15.749 -37.347 -15.638 1.00 28.67 118 SER A CA 1
ATOM 890 C C . SER A 1 118 ? 15.651 -37.696 -14.151 1.00 28.67 118 SER A C 1
ATOM 892 O O . SER A 1 118 ? 14.800 -38.493 -13.751 1.00 28.67 118 SER A O 1
ATOM 894 N N . ARG A 1 119 ? 16.511 -37.098 -13.318 1.00 31.58 119 ARG A N 1
ATOM 895 C CA . ARG A 1 119 ? 16.365 -37.079 -11.854 1.00 31.58 119 ARG A CA 1
ATOM 896 C C . ARG A 1 119 ? 15.096 -36.286 -11.511 1.00 31.58 119 ARG A C 1
ATOM 898 O O . ARG A 1 119 ? 15.145 -35.082 -11.297 1.00 31.58 119 ARG A O 1
ATOM 905 N N . GLY A 1 120 ? 13.954 -36.967 -11.517 1.00 25.50 120 GLY A N 1
ATOM 906 C CA . GLY A 1 120 ? 12.689 -36.425 -11.045 1.00 25.50 120 GLY A CA 1
ATOM 907 C C . GLY A 1 120 ? 12.711 -36.329 -9.525 1.00 25.50 120 GLY A C 1
ATOM 908 O O . GLY A 1 120 ? 12.629 -37.347 -8.841 1.00 25.50 120 GLY A O 1
ATOM 909 N N . HIS A 1 121 ? 12.810 -35.111 -8.997 1.00 32.78 121 HIS A N 1
ATOM 910 C CA . HIS A 1 121 ? 12.190 -34.823 -7.710 1.00 32.78 121 HIS A CA 1
ATOM 911 C C . HIS A 1 121 ? 10.680 -34.823 -7.958 1.00 32.78 121 HIS A C 1
ATOM 913 O O . HIS A 1 121 ? 10.154 -33.968 -8.668 1.00 32.78 121 HIS A O 1
ATOM 919 N N . GLN A 1 122 ? 9.998 -35.847 -7.449 1.00 30.42 122 GLN A N 1
ATOM 920 C CA . GLN A 1 122 ? 8.548 -35.835 -7.319 1.00 30.42 122 GLN A CA 1
ATOM 921 C C . GLN A 1 122 ? 8.188 -34.851 -6.206 1.00 30.42 122 GLN A C 1
ATOM 923 O O . GLN A 1 122 ? 8.117 -35.235 -5.041 1.00 30.42 122 GLN A O 1
ATOM 928 N N . ASP A 1 123 ? 7.931 -33.596 -6.564 1.00 35.25 123 ASP A N 1
ATOM 929 C CA . ASP A 1 123 ? 7.135 -32.723 -5.708 1.00 35.25 123 ASP A CA 1
ATOM 930 C C . ASP A 1 123 ? 5.667 -33.139 -5.846 1.00 35.25 123 ASP A C 1
ATOM 932 O O . ASP A 1 123 ? 4.920 -32.676 -6.708 1.00 35.25 123 ASP A O 1
ATOM 936 N N . ILE A 1 124 ? 5.243 -34.055 -4.973 1.00 43.09 124 ILE A N 1
ATOM 937 C CA . ILE A 1 124 ? 3.832 -34.189 -4.610 1.00 43.09 124 ILE A CA 1
ATOM 938 C C . ILE A 1 124 ? 3.519 -32.999 -3.700 1.00 43.09 124 ILE A C 1
ATOM 940 O O . ILE A 1 124 ? 3.558 -33.085 -2.477 1.00 43.09 124 ILE A O 1
ATOM 944 N N . GLY A 1 125 ? 3.251 -31.858 -4.320 1.00 37.88 125 GLY A N 1
ATOM 945 C CA . GLY A 1 125 ? 2.778 -30.657 -3.656 1.00 37.88 125 GLY A CA 1
ATOM 946 C C . GLY A 1 125 ? 1.904 -29.911 -4.641 1.00 37.88 125 GLY A C 1
ATOM 947 O O . GLY A 1 125 ? 2.396 -29.415 -5.649 1.00 37.88 125 GLY A O 1
ATOM 948 N N . THR A 1 126 ? 0.599 -29.864 -4.387 1.00 38.69 126 THR A N 1
ATOM 949 C CA . THR A 1 126 ? -0.328 -28.978 -5.096 1.00 38.69 126 THR A CA 1
ATOM 950 C C . THR A 1 126 ? 0.232 -27.559 -5.055 1.00 38.69 126 THR A C 1
ATOM 952 O O . THR A 1 126 ? 0.143 -26.876 -4.035 1.00 38.69 126 THR A O 1
ATOM 955 N N . THR A 1 127 ? 0.873 -27.141 -6.143 1.00 41.31 127 THR A N 1
ATOM 956 C CA . THR A 1 127 ? 1.476 -25.823 -6.305 1.00 41.31 127 THR A CA 1
ATOM 957 C C . THR A 1 127 ? 0.327 -24.848 -6.506 1.00 41.31 127 THR A C 1
ATOM 959 O O . THR A 1 127 ? -0.148 -24.629 -7.617 1.00 41.31 127 THR A O 1
ATOM 962 N N . PHE A 1 128 ? -0.195 -24.306 -5.407 1.00 54.06 128 PHE A N 1
ATOM 963 C CA . PHE A 1 128 ? -1.113 -23.178 -5.470 1.00 54.06 128 PHE A CA 1
ATOM 964 C C . PHE A 1 128 ? -0.324 -21.968 -5.971 1.00 54.06 128 PHE A C 1
ATOM 966 O O . PHE A 1 128 ? 0.353 -21.285 -5.206 1.00 54.06 128 PHE A O 1
ATOM 973 N N . THR A 1 129 ? -0.382 -21.712 -7.274 1.00 57.75 129 THR A N 1
ATOM 974 C CA . THR A 1 129 ? 0.088 -20.451 -7.837 1.00 57.75 129 THR A CA 1
ATOM 975 C C . THR A 1 129 ? -0.954 -19.394 -7.500 1.00 57.75 129 THR A C 1
ATOM 977 O O . THR A 1 129 ? -2.066 -19.432 -8.036 1.00 57.75 129 THR A O 1
ATOM 980 N N . ALA A 1 130 ? -0.624 -18.453 -6.613 1.00 70.94 130 ALA A N 1
ATOM 981 C CA . ALA A 1 130 ? -1.379 -17.210 -6.573 1.00 70.94 130 ALA A CA 1
ATOM 982 C C . ALA A 1 130 ? -1.330 -16.595 -7.982 1.00 70.94 130 ALA A C 1
ATOM 984 O O . ALA A 1 130 ? -0.351 -16.739 -8.716 1.00 70.94 130 ALA A O 1
ATOM 985 N N . THR A 1 131 ? -2.441 -16.010 -8.399 1.00 87.50 131 THR A N 1
ATOM 986 C CA . THR A 1 131 ? -2.602 -15.378 -9.704 1.00 87.50 131 THR A CA 1
ATOM 987 C C . THR A 1 131 ? -3.595 -14.240 -9.546 1.00 87.50 131 THR A C 1
ATOM 989 O O . THR A 1 131 ? -4.468 -14.279 -8.673 1.00 87.50 131 THR A O 1
ATOM 992 N N . TRP A 1 132 ? -3.456 -13.208 -10.373 1.00 95.25 132 TRP A N 1
ATOM 993 C CA . TRP A 1 132 ? -4.376 -12.082 -10.378 1.00 95.25 132 TRP A CA 1
ATOM 994 C C . TRP A 1 132 ? -5.800 -12.550 -10.666 1.00 95.25 132 TRP A C 1
ATOM 996 O O . TRP A 1 132 ? -6.119 -12.959 -11.783 1.00 95.25 132 TRP A O 1
ATOM 1006 N N . THR A 1 133 ? -6.682 -12.410 -9.679 1.00 95.56 133 THR A N 1
ATOM 1007 C CA . THR A 1 133 ? -8.112 -12.641 -9.879 1.00 95.56 133 THR A CA 1
ATOM 1008 C C . THR A 1 133 ? -8.780 -11.324 -10.239 1.00 95.56 133 THR A C 1
ATOM 1010 O O . THR A 1 133 ? -8.735 -10.373 -9.464 1.00 95.56 133 THR A O 1
ATOM 1013 N N . LEU A 1 134 ? -9.383 -11.234 -11.426 1.00 97.06 134 LEU A N 1
ATOM 1014 C CA . LEU A 1 134 ? -10.118 -10.036 -11.833 1.00 97.06 134 LEU A CA 1
ATOM 1015 C C . LEU A 1 134 ? -11.455 -9.966 -11.082 1.00 97.06 134 LEU A C 1
ATOM 1017 O O . LEU A 1 134 ? -12.260 -10.893 -11.175 1.00 97.06 134 LEU A O 1
ATOM 1021 N N . SER A 1 135 ? -11.709 -8.870 -10.363 1.00 97.75 135 SER A N 1
ATOM 1022 C CA . SER A 1 135 ? -12.975 -8.693 -9.651 1.00 97.75 135 SER A CA 1
ATOM 1023 C C . SER A 1 135 ? -14.141 -8.482 -10.619 1.00 97.75 135 SER A C 1
ATOM 1025 O O . SER A 1 135 ? -14.015 -7.869 -11.684 1.00 97.75 135 SER A O 1
ATOM 1027 N N . LYS A 1 136 ? -15.313 -8.972 -10.207 1.00 96.75 136 LYS A N 1
ATOM 1028 C CA . LYS A 1 136 ? -16.598 -8.685 -10.857 1.00 96.75 136 LYS A CA 1
ATOM 1029 C C . LYS A 1 136 ? -17.198 -7.342 -10.427 1.00 96.75 136 LYS A C 1
ATOM 1031 O O . LYS A 1 136 ? -18.131 -6.864 -11.070 1.00 96.75 136 LYS A O 1
ATOM 1036 N N . PHE A 1 137 ? -16.705 -6.755 -9.338 1.00 98.19 137 PHE A N 1
ATOM 1037 C CA . PHE A 1 137 ? -17.150 -5.469 -8.821 1.00 98.19 137 PHE A CA 1
ATOM 1038 C C . PHE A 1 137 ? -16.232 -4.346 -9.313 1.00 98.19 137 PHE A C 1
ATOM 1040 O O . PHE A 1 137 ? -15.033 -4.527 -9.515 1.00 98.19 137 PHE A O 1
ATOM 1047 N N . GLY A 1 138 ? -16.800 -3.156 -9.513 1.00 98.44 138 GLY A N 1
ATOM 1048 C CA . GLY A 1 138 ? -16.000 -1.944 -9.668 1.00 98.44 138 GLY A CA 1
ATOM 1049 C C . GLY A 1 138 ? -15.387 -1.539 -8.330 1.00 98.44 138 GLY A C 1
ATOM 1050 O O . GLY A 1 138 ? -16.007 -1.734 -7.285 1.00 98.44 138 GLY A O 1
ATOM 1051 N N . ILE A 1 139 ? -14.194 -0.944 -8.353 1.00 98.56 139 ILE A N 1
ATOM 1052 C CA . ILE A 1 139 ? -13.522 -0.417 -7.153 1.00 98.56 139 ILE A CA 1
ATOM 1053 C C . ILE A 1 139 ? -14.353 0.664 -6.436 1.00 98.56 139 ILE A C 1
ATOM 1055 O O . ILE A 1 139 ? -14.146 0.931 -5.265 1.00 98.56 139 ILE A O 1
ATOM 1059 N N . ASP A 1 140 ? -15.309 1.287 -7.128 1.00 97.94 140 ASP A N 1
ATOM 1060 C CA . ASP A 1 140 ? -16.253 2.272 -6.596 1.00 97.94 140 ASP A CA 1
ATOM 1061 C C . ASP A 1 140 ? -17.489 1.654 -5.925 1.00 97.94 140 ASP A C 1
ATOM 1063 O O . ASP A 1 140 ? -18.311 2.369 -5.348 1.00 97.94 140 ASP A O 1
ATOM 1067 N N . SER A 1 141 ? -17.623 0.329 -5.967 1.00 98.00 141 SER A N 1
ATOM 1068 C CA . SER A 1 141 ? -18.714 -0.398 -5.331 1.00 98.00 141 SER A CA 1
ATOM 1069 C C . SER A 1 141 ? -18.445 -0.646 -3.849 1.00 98.00 141 SER A C 1
ATOM 1071 O O . SER A 1 141 ? -17.349 -1.060 -3.468 1.00 98.00 141 SER A O 1
ATOM 1073 N N . ARG A 1 142 ? -19.491 -0.528 -3.019 1.00 97.12 142 ARG A N 1
ATOM 1074 C CA . ARG A 1 142 ? -19.485 -1.012 -1.623 1.00 97.12 142 ARG A CA 1
ATOM 1075 C C . ARG A 1 142 ? -19.268 -2.521 -1.520 1.00 97.12 142 ARG A C 1
ATOM 1077 O O . ARG A 1 142 ? -18.844 -2.995 -0.478 1.00 97.12 142 ARG A O 1
ATOM 1084 N N . GLU A 1 143 ? -19.533 -3.253 -2.601 1.00 97.75 143 GLU A N 1
ATOM 1085 C CA . GLU A 1 143 ? -19.317 -4.697 -2.682 1.00 97.75 143 GLU A CA 1
ATOM 1086 C C . GLU A 1 143 ? -17.878 -5.086 -3.033 1.00 97.75 143 GLU A C 1
ATOM 1088 O O . GLU A 1 143 ? -17.548 -6.271 -2.969 1.00 97.75 143 GLU A O 1
ATOM 1093 N N . SER A 1 144 ? -17.025 -4.124 -3.400 1.00 98.19 144 SER A N 1
ATOM 1094 C CA . SER A 1 144 ? -15.603 -4.390 -3.631 1.00 98.19 144 SER A CA 1
ATOM 1095 C C . SER A 1 144 ? -14.890 -4.794 -2.336 1.00 98.19 144 SER A C 1
ATOM 1097 O O . SER A 1 144 ? -15.341 -4.431 -1.250 1.00 98.19 144 SER A O 1
ATOM 1099 N N . MET A 1 145 ? -13.748 -5.487 -2.422 1.00 97.88 145 MET A N 1
ATOM 1100 C CA . MET A 1 145 ? -12.913 -5.802 -1.245 1.00 97.88 145 MET A CA 1
ATOM 1101 C C . MET A 1 145 ? -12.594 -4.555 -0.417 1.00 97.88 145 MET A C 1
ATOM 1103 O O . MET A 1 145 ? -12.749 -4.554 0.805 1.00 97.88 145 MET A O 1
ATOM 1107 N N . VAL A 1 146 ? -12.199 -3.466 -1.086 1.00 98.44 146 VAL A N 1
ATOM 1108 C CA . VAL A 1 146 ? -11.911 -2.191 -0.420 1.00 98.44 146 VAL A CA 1
ATOM 1109 C C . VAL A 1 146 ? -13.183 -1.644 0.224 1.00 98.44 146 VAL A C 1
ATOM 1111 O O . VAL A 1 146 ? -13.171 -1.380 1.422 1.00 98.44 146 VAL A O 1
ATOM 1114 N N . GLY A 1 147 ? -14.285 -1.536 -0.527 1.00 98.19 147 GLY A N 1
ATOM 1115 C CA . GLY A 1 147 ? -15.565 -1.012 -0.040 1.00 98.19 147 GLY A CA 1
ATOM 1116 C C . GLY A 1 147 ? -16.132 -1.773 1.162 1.00 98.19 147 GLY A C 1
ATOM 1117 O O . GLY A 1 147 ? -16.548 -1.145 2.134 1.00 98.19 147 GLY A O 1
ATOM 1118 N N . LYS A 1 148 ? -16.075 -3.109 1.136 1.00 98.38 148 LYS A N 1
ATOM 1119 C CA . LYS A 1 148 ? -16.475 -3.983 2.249 1.00 98.38 148 LYS A CA 1
ATOM 1120 C C . LYS A 1 148 ? -15.603 -3.770 3.476 1.00 98.38 148 LYS A C 1
ATOM 1122 O O . LYS A 1 148 ? -16.116 -3.689 4.587 1.00 98.38 148 LYS A O 1
ATOM 1127 N N . THR A 1 149 ? -14.291 -3.678 3.274 1.00 98.62 149 THR A N 1
ATOM 1128 C CA . THR A 1 149 ? -13.330 -3.523 4.369 1.00 98.62 149 THR A CA 1
ATOM 1129 C C . THR A 1 149 ? -13.503 -2.183 5.079 1.00 98.62 149 THR A C 1
ATOM 1131 O O . THR A 1 149 ? -13.573 -2.139 6.302 1.00 98.62 149 THR A O 1
ATOM 1134 N N . VAL A 1 150 ? -13.641 -1.084 4.331 1.00 97.81 150 VAL A N 1
ATOM 1135 C CA . VAL A 1 150 ? -13.735 0.265 4.916 1.00 97.81 150 VAL A CA 1
ATOM 1136 C C . VAL A 1 150 ? -15.157 0.681 5.294 1.00 97.81 150 VAL A C 1
ATOM 1138 O O . VAL A 1 150 ? -15.384 1.850 5.593 1.00 97.81 150 VAL A O 1
ATOM 1141 N N . ALA A 1 151 ? -16.126 -0.239 5.290 1.00 96.38 151 ALA A N 1
ATOM 1142 C CA . ALA A 1 151 ? -17.537 0.072 5.530 1.00 96.38 151 ALA A CA 1
ATOM 1143 C C . ALA A 1 151 ? -17.769 0.864 6.832 1.00 96.38 151 ALA A C 1
ATOM 1145 O O . ALA A 1 151 ? -18.595 1.776 6.843 1.00 96.38 151 ALA A O 1
ATOM 1146 N N . LYS A 1 152 ? -16.966 0.599 7.876 1.00 94.44 152 LYS A N 1
ATOM 1147 C CA . LYS A 1 152 ? -17.046 1.264 9.186 1.00 94.44 152 LYS A CA 1
ATOM 1148 C C . LYS A 1 152 ? -16.837 2.784 9.131 1.00 94.44 152 LYS A C 1
ATOM 1150 O O . LYS A 1 152 ? -17.404 3.501 9.944 1.00 94.44 152 LYS A O 1
ATOM 1155 N N . LEU A 1 153 ? -16.087 3.298 8.147 1.00 93.62 153 LEU A N 1
ATOM 1156 C CA . LEU A 1 153 ? -15.898 4.746 7.930 1.00 93.62 153 LEU A CA 1
ATOM 1157 C C . LEU A 1 153 ? -17.188 5.448 7.474 1.00 93.62 153 LEU A C 1
ATOM 1159 O O . LEU A 1 153 ? -17.284 6.672 7.515 1.00 93.62 153 LEU A O 1
ATOM 1163 N N . PHE A 1 154 ? -18.153 4.678 6.973 1.00 93.62 154 PHE A N 1
ATOM 1164 C CA . PHE A 1 154 ? -19.370 5.154 6.326 1.00 93.62 154 PHE A CA 1
ATOM 1165 C C . PHE A 1 154 ? -20.621 4.765 7.127 1.00 93.62 154 PHE A C 1
ATOM 1167 O O . PHE A 1 154 ? -21.708 4.605 6.570 1.00 93.62 154 PHE A O 1
ATOM 1174 N N . GLU A 1 155 ? -20.469 4.627 8.440 1.00 91.44 155 GLU A N 1
ATOM 1175 C CA . GLU A 1 155 ? -21.562 4.490 9.396 1.00 91.44 155 GLU A CA 1
ATOM 1176 C C . GLU A 1 155 ? -21.812 5.831 10.097 1.00 91.44 155 GLU A C 1
ATOM 1178 O O . GLU A 1 155 ? -20.884 6.597 10.350 1.00 91.44 155 GLU A O 1
ATOM 1183 N N . LYS A 1 156 ? -23.082 6.134 10.396 1.00 83.31 156 LYS A N 1
ATOM 1184 C CA . LYS A 1 156 ? -23.471 7.440 10.951 1.00 83.31 156 LYS A CA 1
ATOM 1185 C C . LYS A 1 156 ? -22.931 7.669 12.366 1.00 83.31 156 LYS A C 1
ATOM 1187 O O . LYS A 1 156 ? -22.466 8.763 12.663 1.00 83.31 156 LYS A O 1
ATOM 1192 N N . ASN A 1 157 ? -23.005 6.635 13.202 1.00 82.00 157 ASN A N 1
ATOM 1193 C CA . ASN A 1 157 ? -22.586 6.654 14.599 1.00 82.00 157 ASN A CA 1
ATOM 1194 C C . ASN A 1 157 ? -21.632 5.479 14.819 1.00 82.00 157 ASN A C 1
ATOM 1196 O O . ASN A 1 157 ? -22.051 4.328 14.697 1.00 82.00 157 ASN A O 1
ATOM 1200 N N . VAL A 1 158 ? -20.367 5.774 15.108 1.00 85.06 158 VAL A N 1
ATOM 1201 C CA . VAL A 1 158 ? -19.303 4.776 15.267 1.00 85.06 158 VAL A CA 1
ATOM 1202 C C . VAL A 1 158 ? -18.778 4.861 16.697 1.00 85.06 158 VAL A C 1
ATOM 1204 O O . VAL A 1 158 ? -17.896 5.661 16.988 1.00 85.06 158 VAL A O 1
ATOM 1207 N N . GLU A 1 159 ? -19.349 4.053 17.589 1.00 89.94 159 GLU A N 1
ATOM 1208 C CA . GLU A 1 159 ? -18.999 4.026 19.025 1.00 89.94 159 GLU A CA 1
ATOM 1209 C C . GLU A 1 159 ? -18.032 2.885 19.376 1.00 89.94 159 GLU A C 1
ATOM 1211 O O . GLU A 1 159 ? -17.269 2.938 20.337 1.00 89.94 159 GLU A O 1
ATOM 1216 N N . ASP A 1 160 ? -18.068 1.828 18.574 1.00 93.56 160 ASP A N 1
ATOM 1217 C CA . ASP A 1 160 ? -17.375 0.552 18.744 1.00 93.56 160 ASP A CA 1
ATOM 1218 C C . ASP A 1 160 ? -16.093 0.446 17.899 1.00 93.56 160 ASP A C 1
ATOM 1220 O O . ASP A 1 160 ? -15.443 -0.604 17.890 1.00 93.56 160 ASP A O 1
ATOM 1224 N N . ALA A 1 161 ? -15.706 1.520 17.203 1.00 96.00 161 ALA A N 1
ATOM 1225 C CA . ALA A 1 161 ? -14.464 1.580 16.443 1.00 96.00 161 ALA A CA 1
ATOM 1226 C C . ALA A 1 161 ? -13.799 2.963 16.487 1.00 96.00 161 ALA A C 1
ATOM 1228 O O . ALA A 1 161 ? -14.451 3.998 16.369 1.00 96.00 161 ALA A O 1
ATOM 1229 N N . ALA A 1 162 ? -12.474 2.966 16.577 1.00 97.00 162 ALA A N 1
ATOM 1230 C CA . ALA A 1 162 ? -11.632 4.112 16.274 1.00 97.00 162 ALA A CA 1
ATOM 1231 C C . ALA A 1 162 ? -11.105 4.006 14.837 1.00 97.00 162 ALA A C 1
ATOM 1233 O O . ALA A 1 162 ? -10.914 2.906 14.307 1.00 97.00 162 ALA A O 1
ATOM 1234 N N . PHE A 1 163 ? -10.842 5.146 14.202 1.00 97.25 163 PHE A N 1
ATOM 1235 C CA . PHE A 1 163 ? -10.167 5.175 12.907 1.00 97.25 163 PHE A CA 1
ATOM 1236 C C . PHE A 1 163 ? -9.260 6.391 12.762 1.00 97.25 163 PHE A C 1
ATOM 1238 O O . PHE A 1 163 ? -9.457 7.418 13.408 1.00 97.25 163 PHE A O 1
ATOM 1245 N N . LEU A 1 164 ? -8.296 6.273 11.855 1.00 97.62 164 LEU A N 1
ATOM 1246 C CA . LEU A 1 164 ? -7.405 7.342 11.425 1.00 97.62 164 LEU A CA 1
ATOM 1247 C C . LEU A 1 164 ? -7.149 7.174 9.925 1.00 97.62 164 LEU A C 1
ATOM 1249 O O . LEU A 1 164 ? -6.793 6.096 9.453 1.00 97.62 164 LEU A O 1
ATOM 1253 N N . THR A 1 165 ? -7.350 8.244 9.165 1.00 98.31 165 THR A N 1
ATOM 1254 C CA . THR A 1 165 ? -7.094 8.300 7.722 1.00 98.31 165 THR A CA 1
ATOM 1255 C C . THR A 1 165 ? -6.066 9.376 7.433 1.00 98.31 165 THR A C 1
ATOM 1257 O O . THR A 1 165 ? -6.073 10.437 8.062 1.00 98.31 165 THR A O 1
ATOM 1260 N N . TYR A 1 166 ? -5.179 9.111 6.485 1.00 98.25 166 TYR A N 1
ATOM 1261 C CA . TYR A 1 166 ? -4.121 10.036 6.115 1.00 98.25 166 TYR A CA 1
ATOM 1262 C C . TYR A 1 166 ? -3.877 10.007 4.611 1.00 98.25 166 TYR A C 1
ATOM 1264 O O . TYR A 1 166 ? -4.021 8.968 3.966 1.00 98.25 166 TYR A O 1
ATOM 1272 N N . ASN A 1 167 ? -3.569 11.166 4.036 1.00 98.19 167 ASN A N 1
ATOM 1273 C CA . ASN A 1 167 ? -3.355 11.333 2.604 1.00 98.19 167 ASN A CA 1
ATOM 1274 C C . ASN A 1 167 ? -2.675 12.681 2.337 1.00 98.19 167 ASN A C 1
ATOM 1276 O O . ASN A 1 167 ? -3.224 13.723 2.684 1.00 98.19 167 ASN A O 1
ATOM 1280 N N . ASP A 1 168 ? -1.522 12.689 1.667 1.00 96.44 168 ASP A N 1
ATOM 1281 C CA . ASP A 1 168 ? -0.853 13.931 1.251 1.00 96.44 168 ASP A CA 1
ATOM 1282 C C . ASP A 1 168 ? -1.581 14.680 0.122 1.00 96.44 168 ASP A C 1
ATOM 1284 O O . ASP A 1 168 ? -1.266 15.825 -0.187 1.00 96.44 168 ASP A O 1
ATOM 1288 N N . GLN A 1 169 ? -2.577 14.049 -0.492 1.00 96.75 169 GLN A N 1
ATOM 1289 C CA . GLN A 1 169 ? -3.500 14.653 -1.446 1.00 96.75 169 GLN A CA 1
ATOM 1290 C C . GLN A 1 169 ? -4.926 14.437 -0.930 1.00 96.75 169 GLN A C 1
ATOM 1292 O O . GLN A 1 169 ? -5.629 13.553 -1.432 1.00 96.75 169 GLN A O 1
ATOM 1297 N N . PRO A 1 170 ? -5.345 15.175 0.113 1.00 96.06 170 PRO A N 1
ATOM 1298 C CA . PRO A 1 170 ? -6.609 14.932 0.790 1.00 96.06 170 PRO A CA 1
ATOM 1299 C C . PRO A 1 170 ? -7.808 15.091 -0.163 1.00 96.06 170 PRO A C 1
ATOM 1301 O O . PRO A 1 170 ? -7.728 15.808 -1.164 1.00 96.06 170 PRO A O 1
ATOM 1304 N N . PRO A 1 171 ? -8.946 14.427 0.113 1.00 93.31 171 PRO A N 1
ATOM 1305 C CA . PRO A 1 171 ? -10.164 14.572 -0.689 1.00 93.31 171 PRO A CA 1
ATOM 1306 C C . PRO A 1 171 ? -10.677 16.011 -0.793 1.00 93.31 171 PRO A C 1
ATOM 1308 O O . PRO A 1 171 ? -11.276 16.379 -1.801 1.00 93.31 171 PRO A O 1
ATOM 1311 N N . VAL A 1 172 ? -10.437 16.806 0.250 1.00 91.50 172 VAL A N 1
ATOM 1312 C CA . VAL A 1 172 ? -10.784 18.223 0.343 1.00 91.50 172 VAL A CA 1
ATOM 1313 C C . VAL A 1 172 ? -9.534 18.977 0.785 1.00 91.50 172 VAL A C 1
ATOM 1315 O O . VAL A 1 172 ? -8.892 18.572 1.750 1.00 91.50 172 VAL A O 1
ATOM 1318 N N . GLY A 1 173 ? -9.202 20.066 0.092 1.00 90.62 173 GLY A N 1
ATOM 1319 C CA . GLY A 1 173 ? -8.035 20.899 0.394 1.00 90.62 173 GLY A CA 1
ATOM 1320 C C . GLY A 1 173 ? -6.869 20.741 -0.594 1.00 90.62 173 GLY A C 1
ATOM 1321 O O . GLY A 1 173 ? -6.983 20.024 -1.594 1.00 90.62 173 GLY A O 1
ATOM 1322 N N . PRO A 1 174 ? -5.761 21.467 -0.358 1.00 93.25 174 PRO A N 1
ATOM 1323 C CA . PRO A 1 174 ? -4.595 21.464 -1.235 1.00 93.25 174 PRO A CA 1
ATOM 1324 C C . PRO A 1 174 ? -3.751 20.190 -1.084 1.00 93.25 174 PRO A C 1
ATOM 1326 O O . PRO A 1 174 ? -3.848 19.458 -0.103 1.00 93.25 174 PRO A O 1
ATOM 1329 N N . THR A 1 175 ? -2.873 19.945 -2.060 1.00 93.75 175 THR A N 1
ATOM 1330 C CA . THR A 1 175 ? -1.824 18.920 -1.937 1.00 93.75 175 THR A CA 1
ATOM 1331 C C . THR A 1 175 ? -0.759 19.366 -0.936 1.00 93.75 175 THR A C 1
ATOM 1333 O O . THR A 1 175 ? -0.283 20.499 -0.994 1.00 93.75 175 THR A O 1
ATOM 1336 N N . ILE A 1 176 ? -0.344 18.449 -0.068 1.00 94.00 176 ILE A N 1
ATOM 1337 C CA . ILE A 1 176 ? 0.692 18.647 0.940 1.00 94.00 176 ILE A CA 1
ATOM 1338 C C . ILE A 1 176 ? 2.012 18.088 0.408 1.00 94.00 176 ILE A C 1
ATOM 1340 O O . ILE A 1 176 ? 2.174 16.883 0.217 1.00 94.00 176 ILE A O 1
ATOM 1344 N N . ASN A 1 177 ? 2.963 18.985 0.151 1.00 89.81 177 ASN A N 1
ATOM 1345 C CA . ASN A 1 177 ? 4.265 18.638 -0.429 1.00 89.81 177 ASN A CA 1
ATOM 1346 C C . ASN A 1 177 ? 5.369 18.428 0.623 1.00 89.81 177 ASN A C 1
ATOM 1348 O O . ASN A 1 177 ? 6.468 18.001 0.274 1.00 89.81 177 ASN A O 1
ATOM 1352 N N . SER A 1 178 ? 5.089 18.720 1.895 1.00 88.38 178 SER A N 1
ATOM 1353 C CA . SER A 1 178 ? 5.968 18.453 3.038 1.00 88.38 178 SER A CA 1
ATOM 1354 C C . SER A 1 178 ? 5.584 17.145 3.743 1.00 88.38 178 SER A C 1
ATOM 1356 O O . SER A 1 178 ? 4.504 16.594 3.521 1.00 88.38 178 SER A O 1
ATOM 1358 N N . GLY A 1 179 ? 6.487 16.614 4.572 1.00 91.62 179 GLY A N 1
ATOM 1359 C CA . GLY A 1 179 ? 6.249 15.368 5.306 1.00 91.62 179 GLY A CA 1
ATOM 1360 C C . GLY A 1 179 ? 6.121 14.149 4.388 1.00 91.62 179 GLY A C 1
ATOM 1361 O O . GLY A 1 179 ? 6.850 14.014 3.398 1.00 91.62 179 GLY A O 1
ATOM 1362 N N . GLY A 1 180 ? 5.212 13.239 4.728 1.00 94.25 180 GLY A N 1
ATOM 1363 C CA . GLY A 1 180 ? 5.089 11.943 4.070 1.00 94.25 180 GLY A CA 1
ATOM 1364 C C . GLY A 1 180 ? 4.330 11.960 2.744 1.00 94.25 180 GLY A C 1
ATOM 1365 O O . GLY A 1 180 ? 3.218 12.473 2.692 1.00 94.25 180 GLY A O 1
ATOM 1366 N N . HIS A 1 181 ? 4.869 11.339 1.686 1.00 96.00 181 HIS A N 1
ATOM 1367 C CA . HIS A 1 181 ? 4.123 10.983 0.465 1.00 96.00 181 HIS A CA 1
ATOM 1368 C C . HIS A 1 181 ? 3.327 9.695 0.677 1.00 96.00 181 HIS A C 1
ATOM 1370 O O . HIS A 1 181 ? 3.494 8.717 -0.039 1.00 96.00 181 HIS A O 1
ATOM 1376 N N . THR A 1 182 ? 2.495 9.667 1.705 1.00 97.25 182 THR A N 1
ATOM 1377 C CA . THR A 1 182 ? 1.885 8.432 2.193 1.00 97.25 182 THR A CA 1
ATOM 1378 C C . THR A 1 182 ? 0.381 8.591 2.323 1.00 97.25 182 THR A C 1
ATOM 1380 O O . THR A 1 182 ? -0.132 9.692 2.559 1.00 97.25 182 THR A O 1
ATOM 1383 N N . LYS A 1 183 ? -0.338 7.487 2.112 1.00 98.31 183 LYS A N 1
ATOM 1384 C CA . LYS A 1 183 ? -1.795 7.450 2.188 1.00 98.31 183 LYS A CA 1
ATOM 1385 C C . LYS A 1 183 ? -2.256 6.126 2.779 1.00 98.31 183 LYS A C 1
ATOM 1387 O O . LYS A 1 183 ? -1.723 5.066 2.441 1.00 98.31 183 LYS A O 1
ATOM 1392 N N . GLY A 1 184 ? -3.264 6.179 3.636 1.00 98.50 184 GLY A N 1
ATOM 1393 C CA . GLY A 1 184 ? -3.769 4.977 4.265 1.00 98.50 184 GLY A CA 1
ATOM 1394 C C . GLY A 1 184 ? -4.935 5.192 5.209 1.00 98.50 184 GLY A C 1
ATOM 1395 O O . GLY A 1 184 ? -5.384 6.309 5.478 1.00 98.50 184 GLY A O 1
ATOM 1396 N N . ILE A 1 185 ? -5.451 4.060 5.672 1.00 98.81 185 ILE A N 1
ATOM 1397 C CA . ILE A 1 185 ? -6.628 3.952 6.526 1.00 98.81 185 ILE A CA 1
ATOM 1398 C C . ILE A 1 185 ? -6.313 2.941 7.621 1.00 98.81 185 ILE A C 1
ATOM 1400 O O . ILE A 1 185 ? -5.940 1.808 7.328 1.00 98.81 185 ILE A O 1
ATOM 1404 N N . ILE A 1 186 ? -6.500 3.339 8.871 1.00 98.81 186 ILE A N 1
ATOM 1405 C CA . ILE A 1 186 ? -6.456 2.466 10.040 1.00 98.81 186 ILE A CA 1
ATOM 1406 C C . ILE A 1 186 ? -7.853 2.449 10.648 1.00 98.81 186 ILE A C 1
ATOM 1408 O O . ILE A 1 186 ? -8.440 3.509 10.864 1.00 98.81 186 ILE A O 1
ATOM 1412 N N . VAL A 1 187 ? -8.380 1.259 10.929 1.00 98.50 187 VAL A N 1
ATOM 1413 C CA . VAL A 1 187 ? -9.647 1.077 11.651 1.00 98.50 187 VAL A CA 1
ATOM 1414 C C . VAL A 1 187 ? -9.460 -0.011 12.686 1.00 98.50 187 VAL A C 1
ATOM 1416 O O . VAL A 1 187 ? -8.912 -1.068 12.379 1.00 98.50 187 VAL A O 1
ATOM 1419 N N . THR A 1 188 ? -9.936 0.224 13.903 1.00 98.31 188 THR A N 1
ATOM 1420 C CA . THR A 1 188 ? -9.767 -0.720 15.001 1.00 98.31 188 THR A CA 1
ATOM 1421 C C . THR A 1 188 ? -10.935 -0.695 15.964 1.00 98.31 188 THR A C 1
ATOM 1423 O O . THR A 1 188 ? -11.483 0.351 16.290 1.00 98.31 188 THR A O 1
ATOM 1426 N N . SER A 1 189 ? -11.287 -1.876 16.442 1.00 97.31 189 SER A N 1
ATOM 1427 C CA . SER A 1 189 ? -12.036 -2.068 17.680 1.00 97.31 189 SER A CA 1
ATOM 1428 C C . SER A 1 189 ? -11.049 -2.106 18.858 1.00 97.31 189 SER A C 1
ATOM 1430 O O . SER A 1 189 ? -9.840 -1.966 18.662 1.00 97.31 189 SER A O 1
ATOM 1432 N N . LEU A 1 190 ? -11.531 -2.354 20.077 1.00 96.06 190 LEU A N 1
ATOM 1433 C CA . LEU A 1 190 ? -10.647 -2.682 21.205 1.00 96.06 190 LEU A CA 1
ATOM 1434 C C . LEU A 1 190 ? -10.073 -4.109 21.133 1.00 96.06 190 LEU A C 1
ATOM 1436 O O . LEU A 1 190 ? -9.188 -4.442 21.910 1.00 96.06 190 LEU A O 1
ATOM 1440 N N . ALA A 1 191 ? -10.575 -4.963 20.235 1.00 96.56 191 ALA A N 1
ATOM 1441 C CA . ALA A 1 191 ? -10.123 -6.348 20.123 1.00 96.56 191 ALA A CA 1
ATOM 1442 C C . ALA A 1 191 ? -9.109 -6.568 18.997 1.00 96.56 191 ALA A C 1
ATOM 1444 O O . ALA A 1 191 ? -8.218 -7.387 19.146 1.00 96.56 191 ALA A O 1
ATOM 1445 N N . SER A 1 192 ? -9.278 -5.897 17.860 1.00 97.88 192 SER A N 1
ATOM 1446 C CA . SER A 1 192 ? -8.458 -6.041 16.645 1.00 97.88 192 SER A CA 1
ATOM 1447 C C . SER A 1 192 ? -8.766 -4.920 15.653 1.00 97.88 192 SER A C 1
ATOM 1449 O O . SER A 1 192 ? -9.753 -4.188 15.808 1.00 97.88 192 SER A O 1
ATOM 1451 N N . GLY A 1 193 ? -7.965 -4.816 14.598 1.00 98.44 193 GLY A N 1
ATOM 1452 C CA . GLY A 1 193 ? -8.182 -3.850 13.532 1.00 98.44 193 GLY A CA 1
ATOM 1453 C C . GLY A 1 193 ? -7.478 -4.232 12.243 1.00 98.44 193 GLY A C 1
ATOM 1454 O O . GLY A 1 193 ? -6.994 -5.349 12.073 1.00 98.44 193 GLY A O 1
ATOM 1455 N N . PHE A 1 194 ? -7.412 -3.286 11.319 1.00 98.88 194 PHE A N 1
ATOM 1456 C CA . PHE A 1 194 ? -6.683 -3.448 10.073 1.00 98.88 194 PHE A CA 1
ATOM 1457 C C . PHE A 1 194 ? -6.034 -2.140 9.635 1.00 98.88 194 PHE A C 1
ATOM 1459 O O . PHE A 1 194 ? -6.466 -1.042 10.001 1.00 98.88 194 PHE A O 1
ATOM 1466 N N . TRP A 1 195 ? -5.023 -2.283 8.788 1.00 98.88 195 TRP A N 1
ATOM 1467 C CA . TRP A 1 195 ? -4.354 -1.183 8.115 1.00 98.88 195 TRP A CA 1
ATOM 1468 C C . TRP A 1 195 ? -4.413 -1.374 6.608 1.00 98.88 195 TRP A C 1
ATOM 1470 O O . TRP A 1 195 ? -4.093 -2.446 6.100 1.00 98.88 195 TRP A O 1
ATOM 1480 N N . ILE A 1 196 ? -4.832 -0.328 5.899 1.00 98.88 196 ILE A N 1
ATOM 1481 C CA . ILE A 1 196 ? -4.759 -0.232 4.447 1.00 98.88 196 ILE A CA 1
ATOM 1482 C C . ILE A 1 196 ? -3.713 0.812 4.079 1.00 98.88 1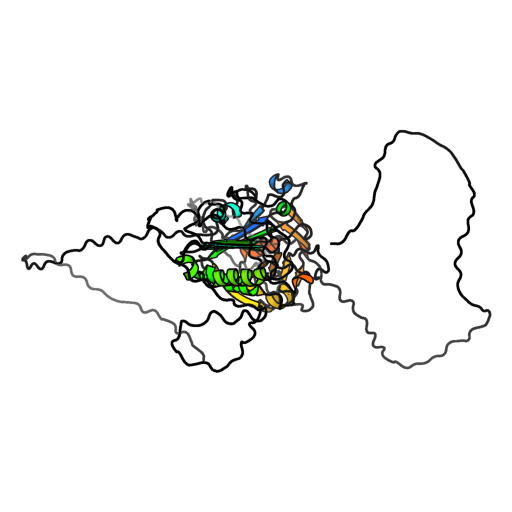96 ILE A C 1
ATOM 1484 O O . ILE A 1 196 ? -3.910 1.998 4.336 1.00 98.88 196 ILE A O 1
ATOM 1488 N N . GLN A 1 197 ? -2.664 0.377 3.392 1.00 98.69 197 GLN A N 1
ATOM 1489 C CA . GLN A 1 197 ? -1.770 1.240 2.626 1.00 98.69 197 GLN A CA 1
ATOM 1490 C C . GLN A 1 197 ? -2.306 1.365 1.194 1.00 98.69 197 GLN A C 1
ATOM 1492 O O . GLN A 1 197 ? -2.712 0.363 0.596 1.00 98.69 197 GLN A O 1
ATOM 1497 N N . HIS A 1 198 ? -2.327 2.571 0.618 1.00 98.62 198 HIS A N 1
ATOM 1498 C CA . HIS A 1 198 ? -2.782 2.747 -0.765 1.00 98.62 198 HIS A CA 1
ATOM 1499 C C . HIS A 1 198 ? -2.121 3.911 -1.502 1.00 98.62 198 HIS A C 1
ATOM 1501 O O . HIS A 1 198 ? -1.564 4.824 -0.908 1.00 98.62 198 HIS A O 1
ATOM 1507 N N . SER A 1 199 ? -2.259 3.936 -2.831 1.00 98.12 199 SER A N 1
ATOM 1508 C CA . SER A 1 199 ? -1.682 4.995 -3.676 1.00 98.12 199 SER A CA 1
ATOM 1509 C C . SER A 1 199 ? -2.692 6.043 -4.184 1.00 98.12 199 SER A C 1
ATOM 1511 O O . SER A 1 199 ? -2.302 6.997 -4.856 1.00 98.12 199 SER A O 1
ATOM 1513 N N . VAL A 1 200 ? -3.981 5.907 -3.845 1.00 98.25 200 VAL A N 1
ATOM 1514 C CA . VAL A 1 200 ? -5.088 6.723 -4.393 1.00 98.25 200 VAL A CA 1
ATOM 1515 C C . VAL A 1 200 ? -5.175 8.142 -3.797 1.00 98.25 200 VAL A C 1
ATOM 1517 O O . VAL A 1 200 ? -5.507 8.285 -2.618 1.00 98.25 200 VAL A O 1
ATOM 1520 N N . PRO A 1 201 ? -4.950 9.211 -4.585 1.00 97.38 201 PRO A N 1
ATOM 1521 C CA . PRO A 1 201 ? -5.206 10.589 -4.159 1.00 97.38 201 PRO A CA 1
ATOM 1522 C C . PRO A 1 201 ? -6.697 10.830 -3.918 1.00 97.38 201 PRO A C 1
ATOM 1524 O O . PRO A 1 201 ? -7.533 10.233 -4.594 1.00 97.38 201 PRO A O 1
ATOM 1527 N N . HIS A 1 202 ? -7.030 11.747 -3.015 1.00 97.50 202 HIS A N 1
ATOM 1528 C CA . HIS A 1 202 ? -8.403 12.168 -2.720 1.00 97.50 202 HIS A CA 1
ATOM 1529 C C . HIS A 1 202 ? -9.317 11.053 -2.178 1.00 97.50 202 HIS A C 1
ATOM 1531 O O . HIS A 1 202 ? -10.538 11.110 -2.328 1.00 97.50 202 HIS A O 1
ATOM 1537 N N . PHE A 1 203 ? -8.733 10.033 -1.543 1.00 97.62 203 PHE A N 1
ATOM 1538 C CA . PHE A 1 203 ? -9.439 8.905 -0.931 1.00 97.62 203 PHE A CA 1
ATOM 1539 C C . PHE A 1 203 ? -8.972 8.698 0.523 1.00 97.62 203 PHE A C 1
ATOM 1541 O O . PHE A 1 203 ? -7.779 8.868 0.783 1.00 97.62 203 PHE A O 1
ATOM 1548 N N . PRO A 1 204 ? -9.855 8.300 1.457 1.00 96.19 204 PRO A N 1
ATOM 1549 C CA . PRO A 1 204 ? -11.309 8.180 1.314 1.00 96.19 204 PRO A CA 1
ATOM 1550 C C . PRO A 1 204 ? -12.016 9.532 1.487 1.00 96.19 204 PRO A C 1
ATOM 1552 O O . PRO A 1 204 ? -11.659 10.312 2.362 1.00 96.19 204 PRO A O 1
ATOM 1555 N N . LEU A 1 205 ? -13.059 9.798 0.695 1.00 93.94 205 LEU A N 1
ATOM 1556 C CA . LEU A 1 205 ? -13.936 10.953 0.912 1.00 93.94 205 LEU A CA 1
ATOM 1557 C C . LEU A 1 205 ? -15.082 10.559 1.853 1.00 93.94 205 LEU A C 1
ATOM 1559 O O . LEU A 1 205 ? -15.988 9.834 1.444 1.00 93.94 205 LEU A O 1
ATOM 1563 N N . ILE A 1 206 ? -15.051 11.047 3.096 1.00 89.69 206 ILE A N 1
ATOM 1564 C CA . ILE A 1 206 ? -16.110 10.829 4.091 1.00 89.69 206 ILE A CA 1
ATOM 1565 C C . ILE A 1 206 ? -17.023 12.061 4.106 1.00 89.69 206 ILE A C 1
ATOM 1567 O O . ILE A 1 206 ? -16.650 13.123 4.595 1.00 89.69 206 ILE A O 1
ATOM 1571 N N . THR A 1 207 ? -18.218 11.926 3.532 1.00 86.12 207 THR A N 1
ATOM 1572 C CA . THR A 1 207 ? -19.252 12.974 3.475 1.00 86.12 207 THR A CA 1
ATOM 1573 C C . THR A 1 207 ? -20.370 12.722 4.485 1.00 86.12 207 THR A C 1
ATOM 1575 O O . THR A 1 207 ? -20.564 11.603 4.950 1.00 86.12 207 THR A O 1
ATOM 1578 N N . THR A 1 208 ? -21.185 13.743 4.762 1.00 84.94 208 THR A N 1
ATOM 1579 C CA . THR A 1 208 ? -22.321 13.680 5.708 1.00 84.94 208 THR A CA 1
ATOM 1580 C C . THR A 1 208 ? -23.433 12.697 5.321 1.00 84.94 208 THR A C 1
ATOM 1582 O O . THR A 1 208 ? -24.270 12.352 6.148 1.00 84.94 208 THR A O 1
ATOM 1585 N N . ASN A 1 209 ? -23.463 12.224 4.072 1.00 86.31 209 ASN A N 1
ATOM 1586 C CA . ASN A 1 209 ? -24.364 11.159 3.620 1.00 86.31 209 ASN A CA 1
ATOM 1587 C C . ASN A 1 209 ? -23.770 9.747 3.794 1.00 86.31 209 ASN A C 1
ATOM 1589 O O . ASN A 1 209 ? -24.390 8.779 3.355 1.00 86.31 209 ASN A O 1
ATOM 1593 N N . TYR A 1 210 ? -22.567 9.642 4.372 1.00 89.12 210 TYR A N 1
ATOM 1594 C CA . TYR A 1 210 ? -21.858 8.397 4.661 1.00 89.12 210 TYR A CA 1
ATOM 1595 C C . TYR A 1 210 ? -21.837 7.446 3.457 1.00 89.12 210 TYR A C 1
ATOM 1597 O O . TYR A 1 210 ? -22.147 6.253 3.533 1.00 89.12 210 TYR A O 1
ATOM 1605 N N . LYS A 1 211 ? -21.537 8.001 2.277 1.00 93.00 211 LYS A N 1
ATOM 1606 C CA . LYS A 1 211 ? -21.507 7.245 1.030 1.00 93.00 211 LYS A CA 1
ATOM 1607 C C . LYS A 1 211 ? -20.085 6.868 0.639 1.00 93.00 211 LYS A C 1
ATOM 1609 O O . LYS A 1 211 ? -19.312 7.734 0.247 1.00 93.00 211 LYS A O 1
ATOM 1614 N N . TYR A 1 212 ? -19.799 5.562 0.623 1.00 96.19 212 TYR A N 1
ATOM 1615 C CA . TYR A 1 212 ? -18.602 5.043 -0.041 1.00 96.19 212 TYR A CA 1
ATOM 1616 C C . TYR A 1 212 ? -18.534 5.543 -1.485 1.00 96.19 212 TYR A C 1
ATOM 1618 O O . TYR A 1 212 ? -19.499 5.416 -2.249 1.00 96.19 212 TYR A O 1
ATOM 1626 N N . SER A 1 213 ? -17.394 6.116 -1.840 1.00 95.31 213 SER A N 1
ATOM 1627 C CA . SER A 1 213 ? -17.116 6.597 -3.181 1.00 95.31 213 SER A CA 1
ATOM 1628 C C . SER A 1 213 ? -15.638 6.436 -3.497 1.00 95.31 213 SER A C 1
ATOM 1630 O O . SER A 1 213 ? -14.785 6.424 -2.607 1.00 95.31 213 SER A O 1
ATOM 1632 N N . TYR A 1 214 ? -15.350 6.315 -4.786 1.00 97.88 214 TYR A N 1
ATOM 1633 C CA . T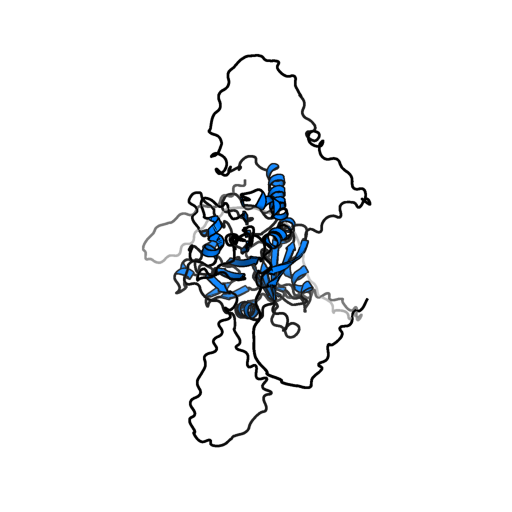YR A 1 214 ? -13.998 6.254 -5.309 1.00 97.88 214 TYR A CA 1
ATOM 1634 C C . TYR A 1 214 ? -13.754 7.474 -6.210 1.00 97.88 214 TYR A C 1
ATOM 1636 O O . TYR A 1 214 ? -14.611 7.778 -7.051 1.00 97.88 214 TYR A O 1
ATOM 1644 N N . PRO A 1 215 ? -12.632 8.198 -6.047 1.00 97.31 215 PRO A N 1
ATOM 1645 C CA . PRO A 1 215 ? -12.427 9.481 -6.711 1.00 97.31 215 PRO A CA 1
ATOM 1646 C C . PRO A 1 215 ? -12.309 9.327 -8.232 1.00 97.31 215 PRO A C 1
ATOM 1648 O O . PRO A 1 215 ? -11.666 8.403 -8.733 1.00 97.31 215 PRO A O 1
ATOM 1651 N N . GLU A 1 216 ? -12.887 10.270 -8.985 1.00 96.56 216 GLU A N 1
ATOM 1652 C CA . GLU A 1 216 ? -12.847 10.262 -10.458 1.00 96.56 216 GLU A CA 1
ATOM 1653 C C . GLU A 1 216 ? -11.406 10.326 -10.988 1.00 96.56 216 GLU A C 1
ATOM 1655 O O . GLU A 1 216 ? -11.042 9.605 -11.916 1.00 96.56 216 GLU A O 1
ATOM 1660 N N . THR A 1 217 ? -10.549 11.117 -10.338 1.00 94.06 217 THR A N 1
ATOM 1661 C CA . THR A 1 217 ? -9.110 11.202 -10.639 1.00 94.06 217 THR A CA 1
ATOM 1662 C C . THR A 1 217 ? -8.398 9.866 -10.424 1.00 94.06 217 THR A C 1
ATOM 1664 O O . THR A 1 217 ? -7.505 9.500 -11.190 1.00 94.06 217 THR A O 1
ATOM 1667 N N . GLY A 1 218 ? -8.854 9.078 -9.447 1.00 95.81 218 GLY A N 1
ATOM 1668 C CA . GLY A 1 218 ? -8.349 7.742 -9.162 1.00 95.81 218 GLY A CA 1
ATOM 1669 C C . GLY A 1 218 ? -8.673 6.711 -10.242 1.00 95.81 218 GLY A C 1
ATOM 1670 O O . GLY A 1 218 ? -8.130 5.611 -10.175 1.00 95.81 218 GLY A O 1
ATOM 1671 N N . LYS A 1 219 ? -9.546 7.007 -11.221 1.00 97.81 219 LYS A N 1
ATOM 1672 C CA . LYS A 1 219 ? -9.936 6.055 -12.281 1.00 97.81 219 LYS A CA 1
ATOM 1673 C C . LYS A 1 219 ? -8.915 5.960 -13.412 1.00 97.81 219 LYS A C 1
ATOM 1675 O O . LYS A 1 219 ? -8.883 4.947 -14.108 1.00 97.81 219 LYS A O 1
ATOM 1680 N N . ILE A 1 220 ? -8.087 6.986 -13.597 1.00 97.88 220 ILE A N 1
ATOM 1681 C CA . ILE A 1 220 ? -7.229 7.141 -14.779 1.00 97.88 220 ILE A CA 1
ATOM 1682 C C . ILE A 1 220 ? -6.072 6.137 -14.768 1.00 97.88 220 ILE A C 1
ATOM 1684 O O . ILE A 1 220 ? -5.940 5.349 -15.703 1.00 97.88 220 ILE A O 1
ATOM 1688 N N . ASN A 1 221 ? -5.278 6.143 -13.698 1.00 98.00 221 ASN A N 1
ATOM 1689 C CA . ASN A 1 221 ? -4.049 5.359 -13.591 1.00 98.00 221 ASN A CA 1
ATOM 1690 C C . ASN A 1 221 ? -4.246 4.102 -12.746 1.00 98.00 221 ASN A C 1
ATOM 1692 O O . ASN A 1 221 ? -5.194 4.015 -11.965 1.00 98.00 221 ASN A O 1
ATOM 1696 N N . GLY A 1 222 ? -3.337 3.142 -12.900 1.00 98.25 222 GLY A N 1
ATOM 1697 C CA . GLY A 1 222 ? -3.217 2.007 -11.997 1.00 98.25 222 GLY A CA 1
ATOM 1698 C C . GLY A 1 222 ? -2.985 2.462 -10.554 1.00 98.25 222 GLY A C 1
ATOM 1699 O O . GLY A 1 222 ? -2.398 3.519 -10.321 1.00 98.25 222 GLY A O 1
ATOM 1700 N N . GLN A 1 223 ? -3.507 1.713 -9.587 1.00 98.38 223 GLN A N 1
ATOM 1701 C CA . GLN A 1 223 ? -3.371 2.001 -8.156 1.00 98.38 223 GLN A CA 1
ATOM 1702 C C . GLN A 1 223 ? -3.264 0.690 -7.383 1.00 98.38 223 GLN A C 1
ATOM 1704 O O . GLN A 1 223 ? -3.801 -0.324 -7.827 1.00 98.38 223 GLN A O 1
ATOM 1709 N N . VAL A 1 224 ? -2.639 0.720 -6.209 1.00 98.56 224 VAL A N 1
ATOM 1710 C CA . VAL A 1 224 ? -2.552 -0.442 -5.319 1.00 98.56 224 VAL A CA 1
ATOM 1711 C C . VAL A 1 224 ? -3.175 -0.136 -3.963 1.00 98.56 224 VAL A C 1
ATOM 1713 O O . VAL A 1 224 ? -3.085 0.987 -3.463 1.00 98.56 224 VAL A O 1
ATOM 1716 N N . PHE A 1 225 ? -3.812 -1.152 -3.394 1.00 98.81 225 PHE A N 1
ATOM 1717 C CA . PHE A 1 225 ? -4.269 -1.233 -2.016 1.00 98.81 225 PHE A CA 1
ATOM 1718 C C . PHE A 1 225 ? -3.659 -2.478 -1.387 1.00 98.81 225 PHE A C 1
ATOM 1720 O O . PHE A 1 225 ? -3.713 -3.552 -1.986 1.00 98.81 225 PHE A O 1
ATOM 1727 N N . HIS A 1 226 ? -3.136 -2.346 -0.179 1.00 98.81 226 HIS A N 1
ATOM 1728 C CA . HIS A 1 226 ? -2.622 -3.449 0.617 1.00 98.81 226 HIS A CA 1
ATOM 1729 C C . HIS A 1 226 ? -3.270 -3.384 1.994 1.00 98.81 226 HIS A C 1
ATOM 1731 O O . HIS A 1 226 ? -3.030 -2.435 2.734 1.00 98.81 226 HIS A O 1
ATOM 1737 N N . CYS A 1 227 ? -4.136 -4.351 2.293 1.00 98.88 227 CYS A N 1
ATOM 1738 C CA . CYS A 1 227 ? -4.812 -4.460 3.580 1.00 98.88 227 CYS A CA 1
ATOM 1739 C C . CYS A 1 227 ? -4.166 -5.556 4.416 1.00 98.88 227 CYS A C 1
ATOM 1741 O O . CYS A 1 227 ? -3.959 -6.652 3.898 1.00 98.88 227 CYS A O 1
ATOM 1743 N N . ILE A 1 228 ? -3.914 -5.286 5.695 1.00 98.88 228 ILE A N 1
ATOM 1744 C CA . ILE A 1 228 ? -3.396 -6.256 6.662 1.00 98.88 228 ILE A CA 1
ATOM 1745 C C . ILE A 1 228 ? -4.280 -6.228 7.910 1.00 98.88 228 ILE A C 1
ATOM 1747 O O . ILE A 1 228 ? -4.442 -5.179 8.535 1.00 98.88 228 ILE A O 1
ATOM 1751 N N . SER A 1 229 ? -4.849 -7.377 8.272 1.00 98.81 229 SER A N 1
ATOM 1752 C CA . SER A 1 229 ? -5.564 -7.568 9.535 1.00 98.81 229 SER A CA 1
ATOM 1753 C C . SER A 1 229 ? -4.551 -7.702 10.664 1.00 98.81 229 SER A C 1
ATOM 1755 O O . SER A 1 229 ? -3.615 -8.490 10.551 1.00 98.81 229 SER A O 1
ATOM 1757 N N . LEU A 1 230 ? -4.747 -6.976 11.760 1.00 98.69 230 LEU A N 1
ATOM 1758 C CA . LEU A 1 230 ? -3.865 -6.966 12.924 1.00 98.69 230 LEU A CA 1
ATOM 1759 C C . LEU A 1 230 ? -4.543 -7.655 14.119 1.00 98.69 230 LEU A C 1
ATOM 1761 O O . LEU A 1 230 ? -5.757 -7.502 14.296 1.00 98.69 230 LEU A O 1
ATOM 1765 N N . PRO A 1 231 ? -3.799 -8.445 14.917 1.00 97.75 231 PRO A N 1
ATOM 1766 C CA . PRO A 1 231 ? -4.409 -9.319 15.913 1.00 97.75 231 PRO A CA 1
ATOM 1767 C C . PRO A 1 231 ? -5.038 -8.575 17.093 1.00 97.75 231 PRO A C 1
ATOM 1769 O O . PRO A 1 231 ? -6.022 -9.073 17.635 1.00 97.75 231 PRO A O 1
ATOM 1772 N N . SER A 1 232 ? -4.506 -7.410 17.474 1.00 98.19 232 SER A N 1
ATOM 1773 C CA . SER A 1 232 ? -4.966 -6.638 18.632 1.00 98.19 232 SER A CA 1
ATOM 1774 C C . SER A 1 232 ? -4.977 -5.125 18.386 1.00 98.19 232 SER A C 1
ATOM 1776 O O . SER A 1 232 ? -4.377 -4.637 17.428 1.00 98.19 232 SER A O 1
ATOM 1778 N N . SER A 1 233 ? -5.638 -4.358 19.262 1.00 97.44 233 SER A N 1
ATOM 1779 C CA . SER A 1 233 ? -5.546 -2.890 19.238 1.00 97.44 233 SER A CA 1
ATOM 1780 C C . SER A 1 233 ? -4.139 -2.381 19.573 1.00 97.44 233 SER A C 1
ATOM 1782 O O . SER A 1 233 ? -3.768 -1.310 19.110 1.00 97.44 233 SER A O 1
ATOM 1784 N N . GLU A 1 234 ? -3.344 -3.140 20.333 1.00 98.38 234 GLU A N 1
ATOM 1785 C CA . GLU A 1 234 ? -1.938 -2.818 20.614 1.00 98.38 234 GLU A CA 1
ATOM 1786 C C . GLU A 1 234 ? -1.082 -2.931 19.342 1.00 98.38 234 GLU A C 1
ATOM 1788 O O . GLU A 1 234 ? -0.278 -2.048 19.044 1.00 98.38 234 GLU A O 1
ATOM 1793 N N . ASP A 1 235 ? -1.299 -3.974 18.535 1.00 98.56 235 ASP A N 1
ATOM 1794 C CA . ASP A 1 235 ? -0.637 -4.118 17.232 1.00 98.56 235 ASP A CA 1
ATOM 1795 C C . ASP A 1 235 ? -1.026 -2.990 16.273 1.00 98.56 235 ASP A C 1
ATOM 1797 O O . ASP A 1 235 ? -0.191 -2.498 15.514 1.00 98.56 235 ASP A O 1
ATOM 1801 N N . VAL A 1 236 ? -2.287 -2.549 16.331 1.00 98.69 236 VAL A N 1
ATOM 1802 C CA . VAL A 1 236 ? -2.742 -1.371 15.587 1.00 98.69 236 VAL A CA 1
ATOM 1803 C C . VAL A 1 236 ? -2.058 -0.102 16.097 1.00 98.69 236 VAL A C 1
ATOM 1805 O O . VAL A 1 236 ? -1.580 0.689 15.284 1.00 98.69 236 VAL A O 1
ATOM 1808 N N . ASP A 1 237 ? -1.964 0.098 17.413 1.00 98.69 237 ASP A N 1
ATOM 1809 C CA . ASP A 1 237 ? -1.320 1.281 17.989 1.00 98.69 237 ASP A CA 1
ATOM 1810 C C . ASP A 1 237 ? 0.173 1.353 17.653 1.00 98.69 237 ASP A C 1
ATOM 1812 O O . ASP A 1 237 ? 0.709 2.427 17.390 1.00 98.69 237 ASP A O 1
ATOM 1816 N N . ASN A 1 238 ? 0.849 0.206 17.544 1.00 98.38 238 ASN A N 1
ATOM 1817 C CA . ASN A 1 238 ? 2.247 0.145 17.124 1.00 98.38 238 ASN A CA 1
ATOM 1818 C C . ASN A 1 238 ? 2.497 0.750 15.728 1.00 98.38 238 ASN A C 1
ATOM 1820 O O . ASN A 1 238 ? 3.608 1.224 15.470 1.00 98.38 238 ASN A O 1
ATOM 1824 N N . LEU A 1 239 ? 1.481 0.838 14.857 1.00 98.44 239 LEU A N 1
ATOM 1825 C CA . LEU A 1 239 ? 1.578 1.587 13.597 1.00 98.44 239 LEU A CA 1
ATOM 1826 C C . LEU A 1 239 ? 1.788 3.089 13.810 1.00 98.44 239 LEU A C 1
ATOM 1828 O O . LEU A 1 239 ? 2.332 3.755 12.930 1.00 98.44 239 LEU A O 1
ATOM 1832 N N . GLY A 1 240 ? 1.431 3.628 14.977 1.00 97.88 240 GLY A N 1
ATOM 1833 C CA . GLY A 1 240 ? 1.732 5.004 15.360 1.00 97.88 240 GLY A CA 1
ATOM 1834 C C . GLY A 1 240 ? 3.223 5.329 15.270 1.00 97.88 240 GLY A C 1
ATOM 1835 O O . GLY A 1 240 ? 3.569 6.442 14.896 1.00 97.88 240 GLY A O 1
ATOM 1836 N N . LYS A 1 241 ? 4.117 4.349 15.465 1.00 97.19 241 LYS A N 1
ATOM 1837 C CA . LYS A 1 241 ? 5.565 4.520 15.247 1.00 97.19 241 LYS A CA 1
ATOM 1838 C C . LYS A 1 241 ? 5.911 4.712 13.765 1.00 97.19 241 LYS A C 1
ATOM 1840 O O . LYS A 1 241 ? 6.705 5.587 13.428 1.00 97.19 241 LYS A O 1
ATOM 1845 N N . VAL A 1 242 ? 5.287 3.935 12.872 1.00 97.62 242 VAL A N 1
ATOM 1846 C CA . VAL A 1 242 ? 5.433 4.098 11.411 1.00 97.62 242 VAL A CA 1
ATOM 1847 C C . VAL A 1 242 ? 4.941 5.482 10.995 1.00 97.62 242 VAL A C 1
ATOM 1849 O O . VAL A 1 242 ? 5.613 6.188 10.243 1.00 97.62 242 VAL A O 1
ATOM 1852 N N . LEU A 1 243 ? 3.775 5.895 11.492 1.00 97.50 243 LEU A N 1
ATOM 1853 C CA . LEU A 1 243 ? 3.204 7.197 11.162 1.00 97.50 243 LEU A CA 1
ATOM 1854 C C . LEU A 1 243 ? 4.024 8.347 11.755 1.00 97.50 243 LEU A C 1
ATOM 1856 O O . LEU A 1 243 ? 4.256 9.338 11.069 1.00 97.50 243 LEU A O 1
ATOM 1860 N N . ASP A 1 244 ? 4.538 8.218 12.976 1.00 95.31 244 ASP A N 1
ATOM 1861 C CA . ASP A 1 244 ? 5.380 9.261 13.553 1.00 95.31 244 ASP A CA 1
ATOM 1862 C C . ASP A 1 244 ? 6.688 9.431 12.768 1.00 95.31 244 ASP A C 1
ATOM 1864 O O . ASP A 1 244 ? 7.110 10.559 12.564 1.00 95.31 244 ASP A O 1
ATOM 1868 N N . ILE A 1 245 ? 7.285 8.368 12.222 1.00 96.00 245 ILE A N 1
ATOM 1869 C CA . ILE A 1 245 ? 8.460 8.486 11.337 1.00 96.00 245 ILE A CA 1
ATOM 1870 C C . ILE A 1 245 ? 8.083 9.091 9.978 1.00 96.00 245 ILE A C 1
ATOM 1872 O O . ILE A 1 245 ? 8.743 9.991 9.468 1.00 96.00 245 ILE A O 1
ATOM 1876 N N . THR A 1 246 ? 7.010 8.601 9.359 1.00 96.06 246 THR A N 1
ATOM 1877 C CA . THR A 1 246 ? 6.644 9.020 7.996 1.00 96.06 246 THR A CA 1
ATOM 1878 C C . THR A 1 246 ? 6.036 10.420 7.932 1.00 96.06 246 THR A C 1
ATOM 1880 O O . THR A 1 246 ? 5.975 10.995 6.844 1.00 96.06 246 THR A O 1
ATOM 1883 N N . LYS A 1 247 ? 5.617 10.985 9.075 1.00 95.31 247 LYS A N 1
ATOM 1884 C CA . LYS A 1 247 ? 5.010 12.320 9.216 1.00 95.31 247 LYS A CA 1
ATOM 1885 C C . LYS A 1 247 ? 3.893 12.556 8.177 1.00 95.31 247 LYS A C 1
ATOM 1887 O O . LYS A 1 247 ? 4.001 13.470 7.351 1.00 95.31 247 LYS A O 1
ATOM 1892 N N . PRO A 1 248 ? 2.843 11.713 8.156 1.00 96.12 248 PRO A N 1
ATOM 1893 C CA . PRO A 1 248 ? 1.760 11.803 7.187 1.00 96.12 248 PRO A CA 1
ATOM 1894 C C . PRO A 1 248 ? 0.887 13.041 7.428 1.00 96.12 248 PRO A C 1
ATOM 1896 O O . PRO A 1 248 ? 0.804 13.566 8.539 1.00 96.12 248 PRO A O 1
ATOM 1899 N N . HIS A 1 249 ? 0.147 13.461 6.402 1.00 96.44 249 HIS A N 1
ATOM 1900 C CA . HIS A 1 249 ? -0.947 14.411 6.587 1.00 96.44 249 HIS A CA 1
ATOM 1901 C C . HIS A 1 249 ? -2.225 13.676 7.017 1.00 96.44 249 HIS A C 1
ATOM 1903 O O . HIS A 1 249 ? -2.783 12.899 6.239 1.00 96.44 249 HIS A O 1
ATOM 1909 N N . ILE A 1 250 ? -2.683 13.918 8.247 1.00 96.50 250 ILE A N 1
ATOM 1910 C CA . ILE A 1 250 ? -3.910 13.334 8.800 1.00 96.50 250 ILE A CA 1
ATOM 1911 C C . ILE A 1 250 ? -5.133 14.039 8.205 1.00 96.50 250 ILE A C 1
ATOM 1913 O O . ILE A 1 250 ? -5.194 15.263 8.186 1.00 96.50 250 ILE A O 1
ATOM 1917 N N . VAL A 1 251 ? -6.100 13.255 7.721 1.00 94.12 251 VAL A N 1
ATOM 1918 C CA . VAL A 1 251 ? -7.305 13.743 7.025 1.00 94.12 251 VAL A CA 1
ATOM 1919 C C . VAL A 1 251 ? -8.531 13.703 7.928 1.00 94.12 251 VAL A C 1
ATOM 1921 O O . VAL A 1 251 ? -9.261 14.682 8.031 1.00 94.12 251 VAL A O 1
ATOM 1924 N N . ASN A 1 252 ? -8.790 12.558 8.555 1.00 93.69 252 ASN A N 1
ATOM 1925 C CA . ASN A 1 252 ? -9.936 12.369 9.439 1.00 93.69 252 ASN A CA 1
ATOM 1926 C C . ASN A 1 252 ? -9.627 11.283 10.468 1.00 93.69 252 ASN A C 1
ATOM 1928 O O . ASN A 1 252 ? -8.944 10.309 10.137 1.00 93.69 252 ASN A O 1
ATOM 1932 N N . TYR A 1 253 ? -10.150 11.424 11.681 1.00 95.19 253 TYR A N 1
ATOM 1933 C CA . TYR A 1 253 ? -9.938 10.474 12.767 1.00 95.19 253 TYR A CA 1
ATOM 1934 C C . TYR A 1 253 ? -11.109 10.477 13.759 1.00 95.19 253 TYR A C 1
ATOM 1936 O O . TYR A 1 253 ? -11.847 11.455 13.875 1.00 95.19 253 TYR A O 1
ATOM 1944 N N . THR A 1 254 ? -11.258 9.385 14.507 1.00 94.19 254 THR A N 1
ATOM 1945 C CA . THR A 1 254 ? -12.150 9.310 15.669 1.00 94.19 254 THR A CA 1
ATOM 1946 C C . THR A 1 254 ? -11.571 8.387 16.737 1.00 94.19 254 THR A C 1
ATOM 1948 O O . THR A 1 254 ? -11.037 7.322 16.426 1.00 94.19 254 THR A O 1
ATOM 1951 N N . PHE A 1 255 ? -11.714 8.793 17.997 1.00 95.50 255 PHE A N 1
ATOM 1952 C CA . PHE A 1 255 ? -11.431 7.993 19.190 1.00 95.50 255 PHE A CA 1
ATOM 1953 C C . PHE A 1 255 ? -12.640 8.151 20.124 1.00 95.50 255 PHE A C 1
ATOM 1955 O O . PHE A 1 255 ? -12.641 9.063 20.958 1.00 95.50 255 PHE A O 1
ATOM 1962 N N . PRO A 1 256 ? -13.703 7.341 19.941 1.00 93.81 256 PRO A N 1
ATOM 1963 C CA . PRO A 1 256 ? -15.040 7.662 20.451 1.00 93.81 256 PRO A CA 1
ATOM 1964 C C . PRO A 1 256 ? -15.151 7.608 21.980 1.00 93.81 256 PRO A C 1
ATOM 1966 O O . PRO A 1 256 ? -16.031 8.232 22.562 1.00 93.81 256 PRO A O 1
ATOM 1969 N N . SER A 1 257 ? -14.230 6.923 22.663 1.00 94.06 257 SER A N 1
ATOM 1970 C CA . SER A 1 257 ? -14.244 6.793 24.121 1.00 94.06 257 SER A CA 1
ATOM 1971 C C . SER A 1 257 ? -12.852 6.922 24.738 1.00 94.06 257 SER A C 1
ATOM 1973 O O . SER A 1 257 ? -11.825 6.793 24.065 1.00 94.06 257 SER A O 1
ATOM 1975 N N . ASN A 1 258 ? -12.808 7.135 26.056 1.00 94.62 258 ASN A N 1
ATOM 1976 C CA . ASN A 1 258 ? -11.550 7.122 26.805 1.00 94.62 258 ASN A CA 1
ATOM 1977 C C . ASN A 1 258 ? -10.847 5.762 26.720 1.00 94.62 258 ASN A C 1
ATOM 1979 O O . ASN A 1 258 ? -9.625 5.733 26.664 1.00 94.62 258 ASN A O 1
ATOM 1983 N N . SER A 1 259 ? -11.590 4.655 26.612 1.00 95.44 259 SER A N 1
ATOM 1984 C CA . SER A 1 259 ? -11.005 3.326 26.412 1.00 95.44 259 SER A CA 1
ATOM 1985 C C . SER A 1 259 ? -10.172 3.255 25.132 1.00 95.44 259 SER A C 1
ATOM 1987 O O . SER A 1 259 ? -9.076 2.709 25.162 1.00 95.44 259 SER A O 1
ATOM 1989 N N . PHE A 1 260 ? -10.631 3.865 24.031 1.00 96.75 260 PHE A N 1
ATOM 1990 C CA . PHE A 1 260 ? -9.835 3.949 22.802 1.00 96.75 260 PHE A CA 1
ATOM 1991 C C . PHE A 1 260 ? -8.608 4.845 22.960 1.00 96.75 260 PHE A C 1
ATOM 1993 O O . PHE A 1 260 ? -7.536 4.474 22.504 1.00 96.75 260 PHE A O 1
ATOM 2000 N N . LYS A 1 261 ? -8.731 5.995 23.632 1.00 96.00 261 LYS A N 1
ATOM 2001 C CA . LYS A 1 261 ? -7.585 6.890 23.879 1.00 96.00 261 LYS A CA 1
ATOM 2002 C C . LYS A 1 261 ? -6.510 6.221 24.739 1.00 96.00 261 LYS A C 1
ATOM 2004 O O . LYS A 1 261 ? -5.327 6.401 24.483 1.00 96.00 261 LYS A O 1
ATOM 2009 N N . THR A 1 262 ? -6.924 5.439 25.735 1.00 97.12 262 THR A N 1
ATOM 2010 C CA . THR A 1 262 ? -6.021 4.658 26.588 1.00 97.12 262 THR A CA 1
ATOM 2011 C C . THR A 1 262 ? -5.400 3.482 25.840 1.00 97.12 262 THR A C 1
ATOM 2013 O O . THR A 1 262 ? -4.232 3.188 26.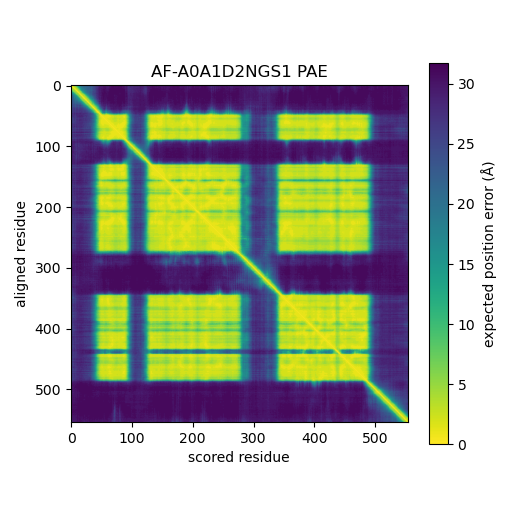063 1.00 97.12 262 THR A O 1
ATOM 2016 N N . ALA A 1 263 ? -6.154 2.817 24.960 1.00 97.44 263 ALA A N 1
ATOM 2017 C CA . ALA A 1 263 ? -5.663 1.678 24.184 1.00 97.44 263 ALA A CA 1
ATOM 2018 C C . ALA A 1 263 ? -4.787 2.076 22.983 1.00 97.44 263 ALA A C 1
ATOM 2020 O O . ALA A 1 263 ? -4.030 1.237 22.505 1.00 97.44 263 ALA A O 1
ATOM 2021 N N . LEU A 1 264 ? -4.901 3.317 22.490 1.00 98.31 264 LEU A N 1
ATOM 2022 C CA . LEU A 1 264 ? -4.229 3.803 21.278 1.00 98.31 264 LEU A CA 1
ATOM 2023 C C . LEU A 1 264 ? -3.368 5.069 21.519 1.00 98.31 264 LEU A C 1
ATOM 2025 O O . LEU A 1 264 ? -3.566 6.092 20.847 1.00 98.31 264 LEU A O 1
ATOM 2029 N N . PRO A 1 265 ? -2.448 5.066 22.503 1.00 97.81 265 PRO A N 1
ATOM 2030 C CA . PRO A 1 265 ? -1.675 6.253 22.854 1.00 97.81 265 PRO A CA 1
ATOM 2031 C C . PRO A 1 265 ? -0.727 6.726 21.740 1.00 97.81 265 PRO A C 1
ATOM 2033 O O . PRO A 1 265 ? -0.545 7.935 21.588 1.00 97.81 265 PRO A O 1
ATOM 2036 N N . GLN A 1 266 ? -0.135 5.827 20.944 1.00 97.81 266 GLN A N 1
ATOM 2037 C CA . GLN A 1 266 ? 0.790 6.211 19.869 1.00 97.81 266 GLN A CA 1
ATOM 2038 C C . GLN A 1 266 ? 0.047 6.854 18.697 1.00 97.81 266 GLN A C 1
ATOM 2040 O O . GLN A 1 266 ? 0.469 7.891 18.182 1.00 97.81 266 GLN A O 1
ATOM 2045 N N . LEU A 1 267 ? -1.092 6.289 18.288 1.00 97.94 267 LEU A N 1
ATOM 2046 C CA . LEU A 1 267 ? -1.924 6.893 17.244 1.00 97.94 267 LEU A CA 1
ATOM 2047 C C . LEU A 1 267 ? -2.507 8.236 17.692 1.00 97.94 267 LEU A C 1
ATOM 2049 O O . LEU A 1 267 ? -2.582 9.169 16.891 1.00 97.94 267 LEU A O 1
ATOM 2053 N N . LEU A 1 268 ? -2.869 8.370 18.971 1.00 96.69 268 LEU A N 1
ATOM 2054 C CA . LEU A 1 268 ? -3.295 9.651 19.531 1.00 96.69 268 LEU A CA 1
ATOM 2055 C C . LEU A 1 268 ? -2.159 10.688 19.502 1.00 96.69 268 LEU A C 1
ATOM 2057 O O . LEU A 1 268 ? -2.397 11.845 19.154 1.00 96.69 268 LEU A O 1
ATOM 2061 N N . ALA A 1 269 ? -0.921 10.283 19.803 1.00 95.75 269 ALA A N 1
ATOM 2062 C CA . ALA A 1 269 ? 0.244 11.162 19.715 1.00 95.75 269 ALA A CA 1
ATOM 2063 C C . ALA A 1 269 ? 0.483 11.670 18.283 1.00 95.75 269 ALA A C 1
ATOM 2065 O O . ALA A 1 269 ? 0.702 12.865 18.094 1.00 95.75 269 ALA A O 1
ATOM 2066 N N . VAL A 1 270 ? 0.354 10.804 17.269 1.00 95.88 270 VAL A N 1
ATOM 2067 C CA . VAL A 1 270 ? 0.455 11.188 15.846 1.00 95.88 270 VAL A CA 1
ATOM 2068 C C . VAL A 1 270 ? -0.551 12.283 15.488 1.00 95.88 270 VAL A C 1
ATOM 2070 O O . VAL A 1 270 ? -0.196 13.265 14.833 1.00 95.88 270 VAL A O 1
ATOM 2073 N N . VAL A 1 271 ? -1.799 12.142 15.943 1.00 94.94 271 VAL A N 1
ATOM 2074 C CA . VAL A 1 271 ? -2.847 13.150 15.727 1.00 94.94 271 VAL A CA 1
ATOM 2075 C C . VAL A 1 271 ? -2.493 14.462 16.429 1.00 94.94 271 VAL A C 1
ATOM 2077 O O . VAL A 1 271 ? -2.532 15.522 15.806 1.00 94.94 271 VAL A O 1
ATOM 2080 N N . ASN A 1 272 ? -2.064 14.409 17.690 1.00 91.12 272 ASN A N 1
ATOM 2081 C CA . ASN A 1 272 ? -1.686 15.606 18.445 1.00 91.12 272 ASN A CA 1
ATOM 2082 C C . ASN A 1 272 ? -0.491 16.344 17.811 1.00 91.12 272 ASN A C 1
ATOM 2084 O O . ASN A 1 272 ? -0.530 17.566 17.663 1.00 91.12 272 ASN A O 1
ATOM 2088 N N . HIS A 1 273 ? 0.547 15.623 17.373 1.00 85.88 273 HIS A N 1
ATOM 2089 C CA . HIS A 1 273 ? 1.697 16.206 16.669 1.00 85.88 273 HIS A CA 1
ATOM 2090 C C . HIS A 1 273 ? 1.282 16.911 15.369 1.00 85.88 273 HIS A C 1
ATOM 2092 O O . HIS A 1 273 ? 1.794 17.988 15.053 1.00 85.88 273 HIS A O 1
ATOM 2098 N N . HIS A 1 274 ? 0.337 16.333 14.621 1.00 81.25 274 HIS A N 1
ATOM 2099 C CA . HIS A 1 274 ? -0.204 16.952 13.409 1.00 81.25 274 HIS 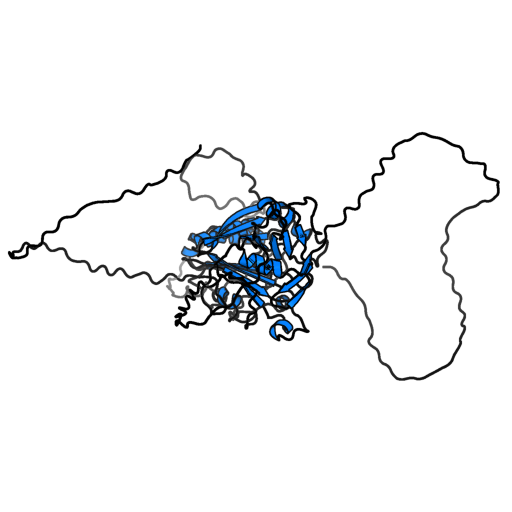A CA 1
ATOM 2100 C C . HIS A 1 274 ? -0.958 18.255 13.715 1.00 81.25 274 HIS A C 1
ATOM 2102 O O . HIS A 1 274 ? -0.733 19.257 13.030 1.00 81.25 274 HIS A O 1
ATOM 2108 N N . HIS A 1 275 ? -1.768 18.290 14.779 1.00 71.62 275 HIS A N 1
ATOM 2109 C CA . HIS A 1 275 ? -2.470 19.508 15.198 1.00 71.62 275 HIS A CA 1
ATOM 2110 C C . HIS A 1 275 ? -1.523 20.629 15.616 1.00 71.62 275 HIS A C 1
ATOM 2112 O O . HIS A 1 275 ? -1.720 21.764 15.188 1.00 71.62 275 HIS A O 1
ATOM 2118 N N . HIS A 1 276 ? -0.477 20.333 16.391 1.00 65.94 276 HIS A N 1
ATOM 2119 C CA . HIS A 1 276 ? 0.499 21.348 16.799 1.00 65.94 276 HIS A CA 1
ATOM 2120 C C . HIS A 1 276 ? 1.214 21.975 15.595 1.00 65.94 276 HIS A C 1
ATOM 2122 O O . HIS A 1 276 ? 1.339 23.198 15.517 1.00 65.94 276 HIS A O 1
ATOM 2128 N N . ASN A 1 277 ? 1.593 21.162 14.609 1.00 59.34 277 ASN A N 1
ATOM 2129 C CA . ASN A 1 277 ? 2.221 21.657 13.384 1.00 59.34 277 ASN A CA 1
ATOM 2130 C C . ASN A 1 277 ? 1.239 22.415 12.472 1.00 59.34 277 ASN A C 1
ATOM 2132 O O . ASN A 1 277 ? 1.656 23.316 11.748 1.00 59.34 277 ASN A O 1
ATOM 2136 N N . SER A 1 278 ? -0.057 22.089 12.531 1.00 56.97 278 SER A N 1
ATOM 2137 C CA . SER A 1 278 ? -1.110 22.778 11.771 1.00 56.97 278 SER A CA 1
ATOM 2138 C C . SER A 1 278 ? -1.572 24.077 12.445 1.00 56.97 278 SER A C 1
ATOM 2140 O O . SER A 1 278 ? -1.928 25.022 11.762 1.00 56.97 278 SER A O 1
ATOM 2142 N N . SER A 1 279 ? -1.501 24.198 13.776 1.00 41.88 279 SER A N 1
ATOM 2143 C CA . SER A 1 279 ? -1.877 25.432 14.494 1.00 41.88 279 SER A CA 1
ATOM 2144 C C . SER A 1 279 ? -0.962 26.636 14.222 1.00 41.88 279 SER A C 1
ATOM 2146 O O . SER A 1 279 ? -1.316 27.761 14.561 1.00 41.88 279 SER A O 1
ATOM 2148 N N . HIS A 1 280 ? 0.183 26.419 13.567 1.00 37.25 280 HIS A N 1
ATOM 2149 C CA . HIS A 1 280 ? 1.073 27.483 13.096 1.00 37.25 280 HIS A CA 1
ATOM 2150 C C . HIS A 1 280 ? 0.760 27.957 11.660 1.00 37.25 280 HIS A C 1
ATOM 2152 O O . HIS A 1 280 ? 1.367 28.924 11.199 1.00 37.25 280 HIS A O 1
ATOM 2158 N N . LEU A 1 281 ? -0.172 27.295 10.958 1.00 39.56 281 LEU A N 1
ATOM 2159 C CA . LEU A 1 281 ? -0.591 27.582 9.583 1.00 39.56 281 LEU A CA 1
ATOM 2160 C C . LEU A 1 281 ? -2.116 27.356 9.453 1.00 39.56 281 LEU A C 1
ATOM 2162 O O . LEU A 1 281 ? -2.573 26.233 9.279 1.00 39.56 281 LEU A O 1
ATOM 2166 N N . ASP A 1 282 ? -2.880 28.450 9.504 1.00 30.59 282 ASP A N 1
ATOM 2167 C CA . ASP A 1 282 ? -4.316 28.575 9.182 1.00 30.59 282 ASP A CA 1
ATOM 2168 C C . ASP A 1 282 ? -5.371 28.145 10.230 1.00 30.59 282 ASP A C 1
ATOM 2170 O O . ASP A 1 282 ? -5.844 27.013 10.309 1.00 30.59 282 ASP A O 1
ATOM 2174 N N . LEU A 1 283 ? -5.905 29.160 10.924 1.00 30.95 283 LEU A N 1
ATOM 2175 C CA . LEU A 1 283 ? -7.125 29.159 11.752 1.00 30.95 283 LEU A CA 1
ATOM 2176 C C . LEU A 1 283 ? -8.449 28.996 10.956 1.00 30.95 283 LEU A C 1
ATOM 2178 O O . LEU A 1 283 ? -9.512 29.371 11.447 1.00 30.95 283 LEU A O 1
ATOM 2182 N N . ALA A 1 284 ? -8.434 28.449 9.736 1.00 31.73 284 ALA A N 1
ATOM 2183 C CA . ALA A 1 284 ? -9.588 28.499 8.823 1.00 31.73 284 ALA A CA 1
ATOM 2184 C C . ALA A 1 284 ? -10.217 27.144 8.436 1.00 31.73 284 ALA A C 1
ATOM 2186 O O . ALA A 1 284 ? -11.103 27.111 7.584 1.00 31.73 284 ALA A O 1
ATOM 2187 N N . SER A 1 285 ? -9.836 26.024 9.057 1.00 33.91 285 SER A N 1
ATOM 2188 C CA . SER A 1 285 ? -10.403 24.708 8.701 1.00 33.91 285 SER A CA 1
ATOM 2189 C C . SER A 1 285 ? -10.691 23.798 9.894 1.00 33.91 285 SER A C 1
ATOM 2191 O O . SER A 1 285 ? -10.477 22.588 9.838 1.00 33.91 285 SER A O 1
ATOM 2193 N N . ILE A 1 286 ? -11.248 24.356 10.971 1.00 32.84 286 ILE A N 1
ATOM 2194 C CA . ILE A 1 286 ? -11.894 23.546 12.009 1.00 32.84 286 ILE A CA 1
ATOM 2195 C C . ILE A 1 286 ? -13.292 23.167 11.503 1.00 32.84 286 ILE A C 1
ATOM 2197 O O . ILE A 1 286 ? -14.273 23.869 11.741 1.00 32.84 286 ILE A O 1
ATOM 2201 N N . THR A 1 287 ? -13.401 22.039 10.798 1.00 31.81 287 THR A N 1
ATOM 2202 C CA . THR A 1 287 ? -14.701 21.367 10.672 1.00 31.81 287 THR A CA 1
ATOM 2203 C C . THR A 1 287 ? -14.946 20.643 11.988 1.00 31.81 287 THR A C 1
ATOM 2205 O O . THR A 1 287 ? -14.456 19.538 12.209 1.00 31.81 287 THR A O 1
ATOM 2208 N N . ILE A 1 288 ? -15.646 21.315 12.901 1.00 34.62 288 ILE A N 1
ATOM 2209 C CA . ILE A 1 288 ? -16.100 20.736 14.164 1.00 34.62 288 ILE A CA 1
ATOM 2210 C C . ILE A 1 288 ? -17.044 19.579 13.828 1.00 34.62 288 ILE A C 1
ATOM 2212 O O . ILE A 1 288 ? -18.082 19.762 13.193 1.00 34.62 288 ILE A O 1
ATOM 2216 N N . ASN A 1 289 ? -16.659 18.378 14.248 1.00 36.09 289 ASN A N 1
ATOM 2217 C CA . ASN A 1 289 ? -17.480 17.178 14.181 1.00 36.09 289 ASN A CA 1
ATOM 2218 C C . ASN A 1 289 ? -18.769 17.418 15.008 1.00 36.09 289 ASN A C 1
ATOM 2220 O O . ASN A 1 289 ? -18.654 17.753 16.190 1.00 36.09 289 ASN A O 1
ATOM 2224 N N . PRO A 1 290 ? -19.991 17.263 14.461 1.00 30.05 290 PRO A N 1
ATOM 2225 C CA . PRO A 1 290 ? -21.239 17.616 15.155 1.00 30.05 290 PRO A CA 1
ATOM 2226 C C . PRO A 1 290 ? -21.655 16.633 16.271 1.00 30.05 290 PRO A C 1
ATOM 2228 O O . PRO A 1 290 ? -22.811 16.608 16.681 1.00 30.05 290 PRO A O 1
ATOM 2231 N N . PHE A 1 291 ? -20.734 15.819 16.788 1.00 35.06 291 PHE A N 1
ATOM 2232 C CA . PHE A 1 291 ? -21.052 14.708 17.687 1.00 35.06 291 PHE A CA 1
ATOM 2233 C C . PHE A 1 291 ? -21.221 15.097 19.171 1.00 35.06 291 PHE A C 1
ATOM 2235 O O . PHE A 1 291 ? -21.739 14.302 19.945 1.00 35.06 291 PHE A O 1
ATOM 2242 N N . ASN A 1 292 ? -20.875 16.327 19.578 1.00 32.75 292 ASN A N 1
ATOM 2243 C CA . ASN A 1 292 ? -20.839 16.715 21.001 1.00 32.75 292 ASN A CA 1
ATOM 2244 C C . ASN A 1 292 ? -21.950 17.670 21.487 1.00 32.75 292 ASN A C 1
ATOM 2246 O O . ASN A 1 292 ? -21.844 18.187 22.594 1.00 32.75 292 ASN A O 1
ATOM 2250 N N . GLN A 1 293 ? -23.026 17.915 20.728 1.00 30.39 293 GLN A N 1
ATOM 2251 C CA . GLN A 1 293 ? -24.089 18.846 21.169 1.00 30.39 293 GLN A CA 1
ATOM 2252 C C . GLN A 1 293 ? -25.389 18.206 21.683 1.00 30.39 293 GLN A C 1
ATOM 2254 O O . GLN A 1 293 ? -26.326 18.928 22.004 1.00 30.39 293 GLN A O 1
ATOM 2259 N N . ALA A 1 294 ? -25.469 16.884 21.842 1.00 29.14 294 ALA A N 1
ATOM 2260 C CA . ALA A 1 294 ? -26.732 16.229 22.211 1.00 29.14 294 ALA A CA 1
ATOM 2261 C C . ALA A 1 294 ? -26.891 15.833 23.698 1.00 29.14 294 ALA A C 1
ATOM 2263 O O . ALA A 1 294 ? -27.767 15.028 23.995 1.00 29.14 294 ALA A O 1
ATOM 2264 N N . GLN A 1 295 ? -26.100 16.365 24.644 1.00 33.81 295 GLN A N 1
ATOM 2265 C CA . GLN A 1 295 ? -26.234 15.996 26.072 1.00 33.81 295 GLN A CA 1
ATOM 2266 C C . GLN A 1 295 ? -26.174 17.143 27.099 1.00 33.81 295 GLN A C 1
ATOM 2268 O O . GLN A 1 295 ? -25.846 16.913 28.259 1.00 33.81 295 GLN A O 1
ATOM 2273 N N . GLN A 1 296 ? -26.559 18.370 26.745 1.00 32.66 296 GLN A N 1
ATOM 2274 C CA . GLN A 1 296 ? -26.801 19.408 27.761 1.00 32.66 296 GLN A CA 1
ATOM 2275 C C . GLN A 1 296 ? -28.117 20.144 27.523 1.00 32.66 296 GLN A C 1
ATOM 2277 O O . GLN A 1 296 ? -28.128 21.302 27.128 1.00 32.66 296 GLN A O 1
ATOM 2282 N N . GLN A 1 297 ? -29.230 19.462 27.787 1.00 28.36 297 GLN A N 1
ATOM 2283 C CA . GLN A 1 297 ? -30.506 20.097 28.118 1.00 28.36 297 GLN A CA 1
ATOM 2284 C C . GLN A 1 297 ? -31.289 19.183 29.067 1.00 28.36 297 GLN A C 1
ATOM 2286 O O . GLN A 1 297 ? -32.160 18.446 28.633 1.00 28.36 297 GLN A O 1
ATOM 2291 N N . GLU A 1 298 ? -30.994 19.266 30.364 1.00 30.09 298 GLU A N 1
ATOM 2292 C CA . GLU A 1 298 ? -32.013 19.174 31.416 1.00 30.09 298 GLU A CA 1
ATOM 2293 C C . GLU A 1 298 ? -31.659 20.214 32.486 1.00 30.09 298 GLU A C 1
ATOM 2295 O O . GLU A 1 298 ? -30.521 20.300 32.946 1.00 30.09 298 GLU A O 1
ATOM 2300 N N . GLY A 1 299 ? -32.612 21.103 32.766 1.00 25.11 299 GLY A N 1
ATOM 2301 C CA . GLY A 1 299 ? -32.405 22.314 33.547 1.00 25.11 299 GLY A CA 1
ATOM 2302 C C . GLY A 1 299 ? -32.501 22.111 35.056 1.00 25.11 299 GLY A C 1
ATOM 2303 O O . GLY A 1 299 ? -33.256 21.276 35.544 1.00 25.11 299 GLY A O 1
ATOM 2304 N N . VAL A 1 300 ? -31.805 22.979 35.789 1.00 27.08 300 VAL A N 1
ATOM 2305 C CA . VAL A 1 300 ? -32.132 23.337 37.173 1.00 27.08 300 VAL A CA 1
ATOM 2306 C C . VAL A 1 300 ? -31.997 24.855 37.282 1.00 27.08 300 VAL A C 1
ATOM 2308 O O . VAL A 1 300 ? -30.930 25.413 37.039 1.00 27.08 300 VAL A O 1
ATOM 2311 N N . ALA A 1 301 ? -33.110 25.521 37.583 1.00 29.08 301 ALA A N 1
ATOM 2312 C CA . ALA A 1 301 ? -33.191 26.957 37.818 1.00 29.08 301 ALA A CA 1
ATOM 2313 C C . ALA A 1 301 ? -32.751 27.286 39.249 1.00 29.08 301 ALA A C 1
ATOM 2315 O O . ALA A 1 301 ? -33.245 26.639 40.169 1.00 29.08 301 ALA A O 1
ATOM 2316 N N . LEU 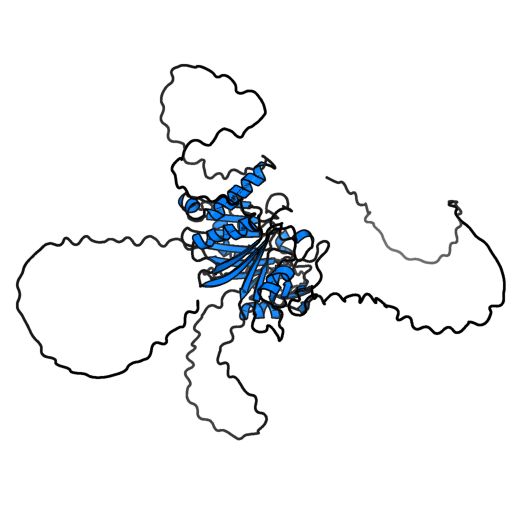A 1 302 ? -31.913 28.310 39.440 1.00 28.50 302 LEU A N 1
ATOM 2317 C CA . LEU A 1 302 ? -31.784 29.042 40.705 1.00 28.50 302 LEU A CA 1
ATOM 2318 C C . LEU A 1 302 ? -31.461 30.522 40.436 1.00 28.50 302 LEU A C 1
ATOM 2320 O O . LEU A 1 302 ? -30.823 30.865 39.445 1.00 28.50 302 LEU A O 1
ATOM 2324 N N . ASN A 1 303 ? -31.989 31.362 41.323 1.00 26.69 303 ASN A N 1
ATOM 2325 C CA . ASN A 1 303 ? -32.324 32.771 41.135 1.00 26.69 303 ASN A CA 1
ATOM 2326 C C . ASN A 1 303 ? -31.158 33.745 41.384 1.00 26.69 303 ASN A C 1
ATOM 2328 O O . ASN A 1 303 ? -30.221 33.439 42.120 1.00 26.69 303 ASN A O 1
ATOM 2332 N N . ASP A 1 304 ? -31.307 34.950 40.828 1.00 29.39 304 ASP A N 1
ATOM 2333 C CA . ASP A 1 304 ? -30.440 36.119 40.991 1.00 29.39 304 ASP A CA 1
ATOM 2334 C C . ASP A 1 304 ? -30.427 36.686 42.424 1.00 29.39 304 ASP A C 1
ATOM 2336 O O . ASP A 1 304 ? -31.483 36.887 43.028 1.00 29.39 304 ASP A O 1
ATOM 2340 N N . ASN A 1 305 ? -29.230 37.022 42.924 1.00 28.48 305 ASN A N 1
ATOM 2341 C CA . ASN A 1 305 ? -28.935 38.331 43.528 1.00 28.48 305 ASN A CA 1
ATOM 2342 C C . ASN A 1 305 ? -27.429 38.510 43.822 1.00 28.48 305 ASN A C 1
ATOM 2344 O O . ASN A 1 305 ? -26.875 37.766 44.624 1.00 28.48 305 ASN A O 1
ATOM 2348 N N . GLU A 1 306 ? -26.860 39.567 43.214 1.00 30.95 306 GLU A N 1
ATOM 2349 C CA . GLU A 1 306 ? -25.777 40.458 43.699 1.00 30.95 306 GLU A CA 1
ATOM 2350 C C . GLU A 1 306 ? -24.376 39.883 44.037 1.00 30.95 306 GLU A C 1
ATOM 2352 O O . GLU A 1 306 ? -24.237 38.835 44.643 1.00 30.95 306 GLU A O 1
ATOM 2357 N N . LEU A 1 307 ? -23.235 40.531 43.764 1.00 26.70 307 LEU A N 1
ATOM 2358 C CA . LEU A 1 307 ? -22.891 41.831 43.180 1.00 26.70 307 LEU A CA 1
ATOM 2359 C C . LEU A 1 307 ? -21.401 41.786 42.758 1.00 26.70 307 LEU A C 1
ATOM 2361 O O . LEU A 1 307 ? -20.579 41.095 43.357 1.00 26.70 307 LEU A O 1
ATOM 2365 N N . LEU A 1 308 ? -21.083 42.562 41.725 1.00 27.05 308 LEU A N 1
ATOM 2366 C CA . LEU A 1 308 ? -19.782 42.821 41.101 1.00 27.05 308 LEU A CA 1
ATOM 2367 C C . LEU A 1 308 ? -18.630 43.224 42.044 1.00 27.05 308 LEU A C 1
ATOM 2369 O O . LEU A 1 308 ? -18.793 44.135 42.848 1.00 27.05 308 LEU A O 1
ATOM 2373 N N . LEU A 1 309 ? -17.418 42.736 41.737 1.00 26.47 309 LEU A N 1
ATOM 2374 C CA . LEU A 1 309 ? -16.214 43.574 41.604 1.00 26.47 309 LEU A CA 1
ATOM 2375 C C . LEU A 1 309 ? -15.380 43.106 40.392 1.00 26.47 309 LEU A C 1
ATOM 2377 O O . LEU A 1 309 ? -15.064 41.931 40.233 1.00 26.47 309 LEU A O 1
ATOM 2381 N N . THR A 1 310 ? -15.089 44.059 39.510 1.00 27.94 310 THR A N 1
ATOM 2382 C CA . THR A 1 310 ? -14.459 43.951 38.180 1.00 27.94 310 THR A CA 1
ATOM 2383 C C . THR A 1 310 ? -12.914 44.024 38.212 1.00 27.94 310 THR A C 1
ATOM 2385 O O . THR A 1 310 ? -12.341 44.316 39.260 1.00 27.94 310 THR A O 1
ATOM 2388 N N . PRO A 1 311 ? -12.220 43.777 37.074 1.00 37.34 311 PRO A N 1
ATOM 2389 C CA . PRO A 1 311 ? -10.843 43.281 37.015 1.00 37.34 311 PRO A CA 1
ATOM 2390 C C . PRO A 1 311 ? -9.787 44.365 36.745 1.00 37.34 311 PRO A C 1
ATOM 2392 O O . PRO A 1 311 ? -10.094 45.463 36.285 1.00 37.34 311 PRO A O 1
ATOM 2395 N N . SER A 1 312 ? -8.509 44.020 36.936 1.00 28.61 312 SER A N 1
ATOM 2396 C CA . SER A 1 312 ? -7.366 44.801 36.440 1.00 28.61 312 SER A CA 1
ATOM 2397 C C . SER A 1 312 ? -6.335 43.911 35.737 1.00 28.61 312 SER A C 1
ATOM 2399 O O . SER A 1 312 ? -5.522 43.260 36.376 1.00 28.61 312 SER A O 1
ATOM 2401 N N . ARG A 1 313 ? -6.414 43.930 34.400 1.00 30.81 313 ARG A N 1
ATOM 2402 C CA . ARG A 1 313 ? -5.317 44.046 33.417 1.00 30.81 313 ARG A CA 1
ATOM 2403 C C . ARG A 1 313 ? -4.014 43.255 33.644 1.00 30.81 313 ARG A C 1
ATOM 2405 O O . ARG A 1 313 ? -3.132 43.702 34.367 1.00 30.81 313 ARG A O 1
ATOM 2412 N N . CYS A 1 314 ? -3.798 42.259 32.784 1.00 26.36 314 CYS A N 1
ATOM 2413 C CA . CYS A 1 314 ? -2.494 42.047 32.152 1.00 26.36 314 CYS A CA 1
ATOM 2414 C C . CYS A 1 314 ? -2.517 42.763 30.793 1.00 26.36 314 CYS A C 1
ATOM 2416 O O . CYS A 1 314 ? -3.348 42.463 29.940 1.00 26.36 314 CYS A O 1
ATOM 2418 N N . VAL A 1 315 ? -1.650 43.759 30.628 1.00 31.52 315 VAL A N 1
ATOM 2419 C CA . VAL A 1 315 ? -1.377 44.442 29.359 1.00 31.52 315 VAL A CA 1
ATOM 2420 C C . VAL A 1 315 ? 0.130 44.357 29.173 1.00 31.52 315 VAL A C 1
ATOM 2422 O O . VAL A 1 315 ? 0.857 44.936 29.977 1.00 31.52 315 VAL A O 1
ATOM 2425 N N . ASN A 1 316 ? 0.570 43.573 28.189 1.00 27.14 316 ASN A N 1
ATOM 2426 C CA . ASN A 1 316 ? 1.634 43.872 27.223 1.00 27.14 316 ASN A CA 1
ATOM 2427 C C . ASN A 1 316 ? 2.101 42.576 26.544 1.00 27.14 316 ASN A C 1
ATOM 2429 O O . ASN A 1 316 ? 2.390 41.580 27.203 1.00 27.14 316 ASN A O 1
ATOM 2433 N N . GLU A 1 317 ? 2.162 42.629 25.215 1.00 40.69 317 GLU A N 1
ATOM 2434 C CA . GLU A 1 317 ? 2.855 41.686 24.339 1.00 40.69 317 GLU A CA 1
ATOM 2435 C C . GLU A 1 317 ? 4.316 41.558 24.785 1.00 40.69 317 GLU A C 1
ATOM 2437 O O . GLU A 1 317 ? 5.042 42.530 24.634 1.00 40.69 317 GLU A O 1
ATOM 2442 N N . VAL A 1 318 ? 4.705 40.434 25.400 1.00 35.19 318 VAL A N 1
ATOM 2443 C CA . VAL A 1 318 ? 5.866 39.546 25.133 1.00 35.19 318 VAL A CA 1
ATOM 2444 C C . VAL A 1 318 ? 5.747 38.378 26.147 1.00 35.19 318 VAL A C 1
ATOM 2446 O O . VAL A 1 318 ? 5.496 38.625 27.321 1.00 35.19 318 VAL A O 1
ATOM 2449 N N . ASP A 1 319 ? 5.939 37.128 25.705 1.00 31.16 319 ASP A N 1
ATOM 2450 C CA . ASP A 1 319 ? 6.082 35.885 26.507 1.00 31.16 319 ASP A CA 1
ATOM 2451 C C . ASP A 1 319 ? 4.828 35.159 27.062 1.00 31.16 319 ASP A C 1
ATOM 2453 O O . ASP A 1 319 ? 4.626 35.010 28.268 1.00 31.16 319 ASP A O 1
ATOM 2457 N N . GLU A 1 320 ? 4.063 34.505 26.177 1.00 32.66 320 GLU A N 1
ATOM 2458 C CA . GLU A 1 320 ? 3.182 33.373 26.534 1.00 32.66 320 GLU A CA 1
ATOM 2459 C C . GLU A 1 320 ? 3.965 32.047 26.651 1.00 32.66 320 GLU A C 1
ATOM 2461 O O . GLU A 1 320 ? 3.884 31.168 25.792 1.00 32.66 320 GLU A O 1
ATOM 2466 N N . LYS A 1 321 ? 4.733 31.860 27.732 1.00 36.12 321 LYS A N 1
ATOM 2467 C CA . LYS A 1 321 ? 5.270 30.526 28.091 1.00 36.12 321 LYS A CA 1
ATOM 2468 C C . LYS A 1 321 ? 5.230 30.168 29.580 1.00 36.12 321 LYS A C 1
ATOM 2470 O O . LYS A 1 321 ? 5.823 29.170 29.976 1.00 36.12 321 LYS A O 1
ATOM 2475 N N . ALA A 1 322 ? 4.506 30.922 30.407 1.00 33.44 322 ALA A N 1
ATOM 2476 C CA . ALA A 1 322 ? 4.595 30.790 31.865 1.00 33.44 322 ALA A CA 1
ATOM 2477 C C . ALA A 1 322 ? 3.249 30.641 32.598 1.00 33.44 322 ALA A C 1
ATOM 2479 O O . ALA A 1 322 ? 3.089 31.152 33.703 1.00 33.44 322 ALA A O 1
ATOM 2480 N N . CYS A 1 323 ? 2.277 29.917 32.037 1.00 28.39 323 CYS A N 1
ATOM 2481 C CA . CYS A 1 323 ? 1.089 29.543 32.809 1.00 28.39 323 CYS A CA 1
ATOM 2482 C C . CYS A 1 323 ? 0.566 28.163 32.404 1.00 28.39 323 CYS A C 1
ATOM 2484 O O . CYS A 1 323 ? -0.373 28.093 31.624 1.00 28.39 323 CYS A O 1
ATOM 2486 N N . LEU A 1 324 ? 1.220 27.084 32.874 1.00 31.19 324 LEU A N 1
ATOM 2487 C CA . LEU A 1 324 ? 0.647 25.728 33.040 1.00 31.19 324 LEU A CA 1
ATOM 2488 C C . LEU A 1 324 ? 1.711 24.684 33.443 1.00 31.19 324 LEU A C 1
ATOM 2490 O O . LEU A 1 324 ? 1.932 23.739 32.703 1.00 31.19 324 LEU A O 1
ATOM 2494 N N . ILE A 1 325 ? 2.363 24.798 34.608 1.00 28.94 325 ILE A N 1
ATOM 2495 C CA . ILE A 1 325 ? 2.923 23.621 35.312 1.00 28.94 325 ILE A CA 1
ATOM 2496 C C . ILE A 1 325 ? 2.910 23.905 36.817 1.00 28.94 325 ILE A C 1
ATOM 2498 O O . ILE A 1 325 ? 3.872 24.439 37.352 1.00 28.94 325 ILE A O 1
ATOM 2502 N N . GLU A 1 326 ? 1.840 23.520 37.511 1.00 30.12 326 GLU A N 1
ATOM 2503 C CA . GLU A 1 326 ? 1.931 23.204 38.939 1.00 30.12 326 GLU A CA 1
ATOM 2504 C C . GLU A 1 326 ? 0.772 22.289 39.345 1.00 30.12 326 GLU A C 1
ATOM 2506 O O . GLU A 1 326 ? -0.236 22.729 39.879 1.00 30.12 326 GLU A O 1
ATOM 2511 N N . GLN A 1 327 ? 0.887 21.002 39.012 1.00 33.53 327 GLN A N 1
ATOM 2512 C CA . GLN A 1 327 ? 0.265 19.893 39.741 1.00 33.53 327 GLN A CA 1
ATOM 2513 C C . GLN A 1 327 ? 0.739 18.590 39.103 1.00 33.53 327 GLN A C 1
ATOM 2515 O O . GLN A 1 327 ? 0.314 18.259 38.004 1.00 33.53 327 GLN A O 1
ATOM 2520 N N . LEU A 1 328 ? 1.677 17.925 39.786 1.00 32.03 328 LEU A N 1
ATOM 2521 C CA . LEU A 1 328 ? 1.998 16.487 39.809 1.00 32.03 328 LEU A CA 1
ATOM 2522 C C . LEU A 1 328 ? 3.483 16.334 40.180 1.00 32.03 328 LEU A C 1
ATOM 2524 O O . LEU A 1 328 ? 4.343 16.043 39.354 1.00 32.03 328 LEU A O 1
ATOM 2528 N N . GLY A 1 329 ? 3.788 16.563 41.458 1.00 27.81 329 GLY A N 1
ATOM 2529 C CA . GLY A 1 329 ? 5.025 16.086 42.064 1.00 27.81 329 GLY A CA 1
ATOM 2530 C C . GLY A 1 329 ? 4.792 14.710 42.687 1.00 27.81 329 GLY A C 1
ATOM 2531 O O . GLY A 1 329 ? 3.872 14.557 43.484 1.00 27.81 329 GLY A O 1
ATOM 2532 N N . THR A 1 330 ? 5.610 13.718 42.327 1.00 31.14 330 THR A N 1
ATOM 2533 C CA . THR A 1 330 ? 6.271 12.780 43.261 1.00 31.14 330 THR A CA 1
ATOM 2534 C C . THR A 1 330 ? 7.267 11.870 42.519 1.00 31.14 330 THR A C 1
ATOM 2536 O O . THR A 1 330 ? 6.902 10.988 41.754 1.00 31.14 330 THR A O 1
ATOM 2539 N N . ASN A 1 331 ? 8.547 12.162 42.765 1.00 31.62 331 ASN A N 1
ATOM 2540 C CA . ASN A 1 331 ? 9.762 11.337 42.807 1.00 31.62 331 ASN A CA 1
ATOM 2541 C C . ASN A 1 331 ? 9.810 9.940 42.150 1.00 31.62 331 ASN A C 1
ATOM 2543 O O . ASN A 1 331 ? 9.307 8.967 42.703 1.00 31.62 331 ASN A O 1
ATOM 2547 N N . HIS A 1 332 ? 10.691 9.812 41.151 1.00 31.23 332 HIS A N 1
ATOM 2548 C CA . HIS A 1 332 ? 11.721 8.766 41.146 1.00 31.23 332 HIS A CA 1
ATOM 2549 C C . HIS A 1 332 ? 13.026 9.318 40.543 1.00 31.23 332 HIS A C 1
ATOM 2551 O O . HIS A 1 332 ? 13.073 9.719 39.384 1.00 31.23 332 HIS A O 1
ATOM 2557 N N . ASN A 1 333 ? 14.078 9.357 41.367 1.00 33.44 333 ASN A N 1
ATOM 2558 C CA . ASN A 1 333 ? 15.454 9.647 40.964 1.00 33.44 333 ASN A CA 1
ATOM 2559 C C . ASN A 1 333 ? 16.041 8.428 40.244 1.00 33.44 333 ASN A C 1
ATOM 2561 O O . ASN A 1 333 ? 16.272 7.418 40.902 1.00 33.44 333 ASN A O 1
ATOM 2565 N N . ASP A 1 334 ? 16.309 8.553 38.945 1.00 33.47 334 ASP A N 1
ATOM 2566 C CA . ASP A 1 334 ? 17.568 8.136 38.308 1.00 33.47 334 ASP A CA 1
ATOM 2567 C C . ASP A 1 334 ? 17.586 8.674 36.865 1.00 33.47 334 ASP A C 1
ATOM 2569 O O . ASP A 1 334 ? 16.987 8.100 35.957 1.00 33.47 334 ASP A O 1
ATOM 2573 N N . GLN A 1 335 ? 18.219 9.829 36.647 1.00 32.38 335 GLN A N 1
ATOM 2574 C CA . GLN A 1 335 ? 18.571 10.285 35.304 1.00 32.38 335 GLN A CA 1
ATOM 2575 C C . GLN A 1 335 ? 20.026 10.730 35.291 1.00 32.38 335 GLN A C 1
ATOM 2577 O O . GLN A 1 335 ? 20.381 11.850 35.657 1.00 32.38 335 GLN A O 1
ATOM 2582 N N . THR A 1 336 ? 20.866 9.826 34.799 1.00 36.28 336 THR A N 1
ATOM 2583 C CA . THR A 1 336 ? 22.065 10.213 34.069 1.00 36.28 336 THR A CA 1
ATOM 2584 C C . THR A 1 336 ? 21.639 11.102 32.900 1.00 36.28 336 THR A C 1
ATOM 2586 O O . THR A 1 336 ? 20.804 10.743 32.070 1.00 36.28 336 THR A O 1
ATOM 2589 N N . THR A 1 337 ? 22.184 12.311 32.878 1.00 38.53 337 THR A N 1
ATOM 2590 C CA . THR A 1 337 ? 21.946 13.355 31.887 1.00 38.53 337 THR A CA 1
ATOM 2591 C C . THR A 1 337 ? 22.521 12.950 30.529 1.00 38.53 337 THR A C 1
ATOM 2593 O O . THR A 1 337 ? 23.622 13.332 30.142 1.00 38.53 337 THR A O 1
ATOM 2596 N N . GLY A 1 338 ? 21.764 12.155 29.777 1.00 31.84 338 GLY A N 1
ATOM 2597 C CA . GLY A 1 338 ? 21.924 12.049 28.333 1.00 31.84 338 GLY A CA 1
ATOM 2598 C C . GLY A 1 338 ? 21.167 13.192 27.668 1.00 31.84 338 GLY A C 1
ATOM 2599 O O . GLY A 1 338 ? 19.968 13.347 27.886 1.00 31.84 338 GLY A O 1
ATOM 2600 N N . SER A 1 339 ? 21.844 13.990 26.843 1.00 30.61 339 SER A N 1
ATOM 2601 C CA . SER A 1 339 ? 21.175 14.840 25.855 1.00 30.61 339 SER A CA 1
ATOM 2602 C C . SER A 1 339 ? 20.125 14.020 25.082 1.00 30.61 339 SER A C 1
ATOM 2604 O O . SER A 1 339 ? 20.349 12.821 24.871 1.00 30.61 339 SER A O 1
ATOM 2606 N N . PRO A 1 340 ? 18.990 14.604 24.641 1.00 38.56 340 PRO A N 1
ATOM 2607 C CA . PRO A 1 340 ? 18.041 13.883 23.804 1.00 38.56 340 PRO A CA 1
ATOM 2608 C C . PRO A 1 340 ? 18.797 13.376 22.577 1.00 38.56 340 PRO A C 1
ATOM 2610 O O . PRO A 1 340 ? 19.235 14.168 21.740 1.00 38.56 340 PRO A O 1
ATOM 2613 N N . LYS A 1 341 ? 19.028 12.061 22.495 1.00 39.47 341 LYS A N 1
ATOM 2614 C CA . LYS A 1 341 ? 19.579 11.455 21.286 1.00 39.47 341 LYS A CA 1
ATOM 2615 C C . LYS A 1 341 ? 18.613 11.829 20.174 1.00 39.47 341 LYS A C 1
ATOM 2617 O O . LYS A 1 341 ? 17.440 11.478 20.258 1.00 39.47 341 LYS A O 1
ATOM 2622 N N . GLN A 1 342 ? 19.096 12.574 19.183 1.00 45.47 342 GLN A N 1
ATOM 2623 C CA . GLN A 1 342 ? 18.334 12.906 17.989 1.00 45.47 342 GLN A CA 1
ATOM 2624 C C . GLN A 1 342 ? 17.746 11.604 17.443 1.00 45.47 342 GLN A C 1
ATOM 2626 O O . GLN A 1 342 ? 18.488 10.708 17.034 1.00 45.47 342 GLN A O 1
ATOM 2631 N N . GLN A 1 343 ? 16.427 11.452 17.561 1.00 56.25 343 GLN A N 1
ATOM 2632 C CA . GLN A 1 343 ? 15.753 10.230 17.164 1.00 56.25 343 GLN A CA 1
ATOM 2633 C C . GLN A 1 343 ? 15.968 10.060 15.664 1.00 56.25 343 GLN A C 1
ATOM 2635 O O . GLN A 1 343 ? 15.707 10.969 14.877 1.00 56.25 343 GLN A O 1
ATOM 2640 N N . LYS A 1 344 ? 16.525 8.912 15.290 1.00 73.88 344 LYS A N 1
ATOM 2641 C CA . LYS A 1 344 ? 16.738 8.532 13.901 1.00 73.88 344 LYS A CA 1
ATOM 2642 C C . LYS A 1 344 ? 15.381 8.574 13.191 1.00 73.88 344 LYS A C 1
ATOM 2644 O O . LYS A 1 344 ? 14.472 7.841 13.560 1.00 73.88 344 LYS A O 1
ATOM 2649 N N . ASP A 1 345 ? 15.247 9.442 12.196 1.00 87.62 345 ASP A N 1
ATOM 2650 C CA . ASP A 1 345 ? 14.001 9.699 11.454 1.00 87.62 345 ASP A CA 1
ATOM 2651 C C . ASP A 1 345 ? 13.818 8.678 10.309 1.00 87.62 345 ASP A C 1
ATOM 2653 O O . ASP A 1 345 ? 13.450 8.988 9.179 1.00 87.62 345 ASP A O 1
ATOM 2657 N N . TRP A 1 346 ? 14.163 7.422 10.604 1.00 94.88 346 TRP A N 1
ATOM 2658 C CA . TRP A 1 346 ? 13.869 6.232 9.812 1.00 94.88 346 TRP A CA 1
ATOM 2659 C C . TRP A 1 346 ? 14.132 4.972 10.641 1.00 94.88 346 TRP A C 1
ATOM 2661 O O . TRP A 1 346 ? 15.138 4.882 11.354 1.00 94.88 346 TRP A O 1
ATOM 2671 N N . ASP A 1 347 ? 13.260 3.976 10.514 1.00 96.62 347 ASP A N 1
ATOM 2672 C CA . ASP A 1 347 ? 13.391 2.707 11.227 1.00 96.62 347 ASP A CA 1
ATOM 2673 C C . ASP A 1 347 ? 12.765 1.526 10.469 1.00 96.62 347 ASP A C 1
ATOM 2675 O O . ASP A 1 347 ? 11.905 1.703 9.601 1.00 96.62 347 ASP A O 1
ATOM 2679 N N . LEU A 1 348 ? 13.235 0.321 10.786 1.00 97.38 348 LEU A N 1
ATOM 2680 C CA . LEU A 1 348 ? 12.686 -0.932 10.282 1.00 97.38 348 LEU A CA 1
ATOM 2681 C C . LEU A 1 348 ? 11.810 -1.550 11.368 1.00 97.38 348 LEU A C 1
ATOM 2683 O O . LEU A 1 348 ? 12.319 -2.019 12.383 1.00 97.38 348 LEU A O 1
ATOM 2687 N N . LEU A 1 349 ? 10.499 -1.567 11.144 1.00 97.56 349 LEU A N 1
ATOM 2688 C CA . LEU A 1 349 ? 9.550 -2.142 12.090 1.00 97.56 349 LEU A CA 1
ATOM 2689 C C . LEU A 1 349 ? 9.072 -3.502 11.598 1.00 97.56 349 LEU A C 1
ATOM 2691 O O . LEU A 1 349 ? 8.552 -3.623 10.491 1.00 97.56 349 LEU A O 1
ATOM 2695 N N . GLU A 1 350 ? 9.204 -4.519 12.440 1.00 98.00 350 GLU A N 1
ATOM 2696 C CA . GLU A 1 350 ? 8.623 -5.834 12.188 1.00 98.00 350 GLU A CA 1
ATOM 2697 C C . GLU A 1 350 ? 7.252 -5.933 12.855 1.00 98.00 350 GLU A C 1
ATOM 2699 O O . GLU A 1 350 ? 7.078 -5.549 14.012 1.00 98.00 350 GLU A O 1
ATOM 2704 N N . PHE A 1 351 ? 6.271 -6.466 12.134 1.00 98.44 351 PHE A N 1
ATOM 2705 C CA . PHE A 1 351 ? 4.944 -6.741 12.674 1.00 98.44 351 PHE A CA 1
ATOM 2706 C C . PHE A 1 351 ? 4.348 -7.988 12.024 1.00 98.44 351 PHE A C 1
ATOM 2708 O O . PHE A 1 351 ? 4.874 -8.524 11.044 1.00 98.44 351 PHE A O 1
ATOM 2715 N N . ARG A 1 352 ? 3.254 -8.492 12.596 1.00 98.50 352 ARG A N 1
ATOM 2716 C CA . ARG A 1 352 ? 2.572 -9.687 12.097 1.00 98.50 352 ARG A CA 1
ATOM 2717 C C . ARG A 1 352 ? 1.104 -9.406 11.839 1.00 98.50 352 ARG A C 1
ATOM 2719 O O . ARG A 1 352 ? 0.475 -8.646 12.570 1.00 98.50 352 ARG A O 1
ATOM 2726 N N . SER A 1 353 ? 0.563 -10.047 10.811 1.00 98.50 353 SER A N 1
ATOM 2727 C CA . SER A 1 353 ? -0.882 -10.103 10.618 1.00 98.50 353 SER A CA 1
ATOM 2728 C C . SER A 1 353 ? -1.563 -10.959 11.690 1.00 98.50 353 SER A C 1
ATOM 2730 O O . SER A 1 353 ? -0.910 -11.680 12.450 1.00 98.50 353 SER A O 1
ATOM 2732 N N . ALA A 1 354 ? -2.893 -10.924 11.721 1.00 97.50 354 ALA A N 1
ATOM 2733 C CA . ALA A 1 354 ? -3.722 -11.679 12.653 1.00 97.50 354 ALA A CA 1
ATOM 2734 C C . ALA A 1 354 ? -3.476 -13.201 12.605 1.00 97.50 354 ALA A C 1
ATOM 2736 O O . ALA A 1 354 ? -3.578 -13.861 13.637 1.00 97.50 354 ALA A O 1
ATOM 2737 N N . ASN A 1 355 ? -3.114 -13.759 11.445 1.00 96.50 355 ASN A N 1
ATOM 2738 C CA . ASN A 1 355 ? -2.743 -15.169 11.280 1.00 96.50 355 ASN A CA 1
ATOM 2739 C C . ASN A 1 355 ? -1.216 -15.391 11.262 1.00 96.50 355 ASN A C 1
ATOM 2741 O O . ASN A 1 355 ? -0.745 -16.458 10.867 1.00 96.50 355 ASN A O 1
ATOM 2745 N N . GLY A 1 356 ? -0.428 -14.405 11.695 1.00 96.88 356 GLY A N 1
ATOM 2746 C CA . GLY A 1 356 ? 0.995 -14.563 11.984 1.00 96.88 356 GLY A CA 1
ATOM 2747 C C . GLY A 1 356 ? 1.951 -14.365 10.806 1.00 96.88 356 GLY A C 1
ATOM 2748 O O . GLY A 1 356 ? 3.156 -14.583 10.987 1.00 96.88 356 GLY A O 1
ATOM 2749 N N . LYS A 1 357 ? 1.479 -13.934 9.625 1.00 96.81 357 LYS A N 1
ATOM 2750 C CA . LYS A 1 357 ? 2.368 -13.608 8.498 1.00 96.81 357 LYS A CA 1
ATOM 2751 C C . LYS A 1 357 ? 3.232 -12.405 8.874 1.00 96.81 357 LYS A C 1
ATOM 2753 O O . LYS A 1 357 ? 2.712 -11.392 9.327 1.00 96.81 357 LYS A O 1
ATOM 2758 N N . ALA A 1 358 ? 4.547 -12.543 8.722 1.00 98.12 358 ALA A N 1
ATOM 2759 C CA . ALA A 1 358 ? 5.504 -11.495 9.061 1.00 98.12 358 ALA A CA 1
ATOM 2760 C C . ALA A 1 358 ? 5.593 -10.437 7.954 1.00 98.12 358 ALA A C 1
ATOM 2762 O O . ALA A 1 358 ? 5.668 -10.779 6.771 1.00 98.12 358 ALA A O 1
ATOM 2763 N N . PHE A 1 359 ? 5.633 -9.175 8.370 1.00 98.69 359 PHE A N 1
ATOM 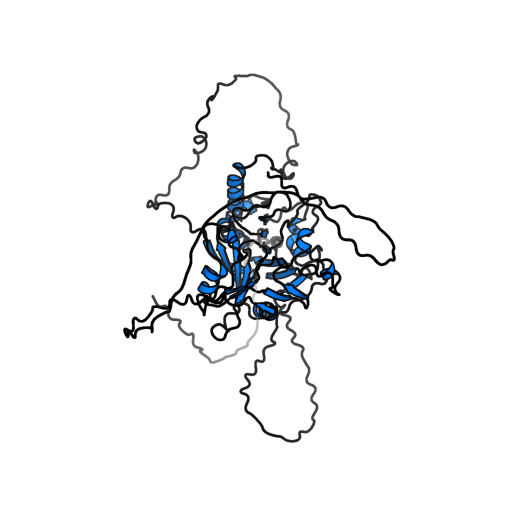2764 C CA . PHE A 1 359 ? 5.817 -8.004 7.527 1.00 98.69 359 PHE A CA 1
ATOM 2765 C C . PHE A 1 359 ? 6.904 -7.106 8.114 1.00 98.69 359 PHE A C 1
ATOM 2767 O O . PHE A 1 359 ? 7.049 -6.986 9.331 1.00 98.69 359 PHE A O 1
ATOM 2774 N N . HIS A 1 360 ? 7.639 -6.442 7.232 1.00 98.56 360 HIS A N 1
ATOM 2775 C CA . HIS A 1 360 ? 8.679 -5.481 7.562 1.00 98.56 360 HIS A CA 1
ATOM 2776 C C . HIS A 1 360 ? 8.310 -4.120 6.964 1.00 98.56 360 HIS A C 1
ATOM 2778 O O . HIS A 1 360 ? 8.228 -3.978 5.745 1.00 98.56 360 HIS A O 1
ATOM 2784 N N . ALA A 1 361 ? 8.078 -3.120 7.809 1.00 98.62 361 ALA A N 1
ATOM 2785 C CA . ALA A 1 361 ? 7.825 -1.741 7.420 1.00 98.62 361 ALA A CA 1
ATOM 2786 C C . ALA A 1 361 ? 9.134 -0.943 7.442 1.00 98.62 361 ALA A C 1
ATOM 2788 O O . ALA A 1 361 ? 9.634 -0.573 8.503 1.00 98.62 361 ALA A O 1
ATOM 2789 N N . PHE A 1 362 ? 9.667 -0.649 6.257 1.00 98.56 362 PHE A N 1
ATOM 2790 C CA . PHE A 1 362 ? 10.768 0.293 6.072 1.00 98.56 362 PHE A CA 1
ATOM 2791 C C . PHE A 1 362 ? 10.189 1.703 6.093 1.00 98.56 362 PHE A C 1
ATOM 2793 O O . PHE A 1 362 ? 9.730 2.203 5.063 1.00 98.56 362 PHE A O 1
ATOM 2800 N N . ALA A 1 363 ? 10.140 2.310 7.276 1.00 98.19 363 ALA A N 1
ATOM 2801 C CA . ALA A 1 363 ? 9.605 3.646 7.471 1.00 98.19 363 ALA A CA 1
ATOM 2802 C C . ALA A 1 363 ? 10.743 4.662 7.399 1.00 98.19 363 ALA A C 1
ATOM 2804 O O . ALA A 1 363 ? 11.724 4.561 8.137 1.00 98.19 363 ALA A O 1
ATOM 2805 N N . LYS A 1 364 ? 10.608 5.664 6.532 1.00 96.88 364 LYS A N 1
ATOM 2806 C CA . LYS A 1 364 ? 11.520 6.808 6.492 1.00 96.88 364 LYS A CA 1
ATOM 2807 C C . LYS A 1 364 ? 10.773 8.118 6.648 1.00 96.88 364 LYS A C 1
ATOM 2809 O O . LYS A 1 364 ? 9.645 8.245 6.170 1.00 96.88 364 LYS A O 1
ATOM 2814 N N . GLY A 1 365 ? 11.428 9.088 7.262 1.00 95.75 365 GLY A N 1
ATOM 2815 C CA . GLY A 1 365 ? 11.032 10.482 7.251 1.00 95.75 365 GLY A CA 1
ATOM 2816 C C . GLY A 1 365 ? 11.864 11.325 6.276 1.00 95.75 365 GLY A C 1
ATOM 2817 O O . GLY A 1 365 ? 12.709 10.798 5.540 1.00 95.75 365 GLY A O 1
ATOM 2818 N N . PRO A 1 366 ? 11.609 12.645 6.230 1.00 91.12 366 PRO A N 1
ATOM 2819 C CA . PRO A 1 366 ? 12.245 13.585 5.305 1.00 91.12 366 PRO A CA 1
ATOM 2820 C C . PRO A 1 366 ? 13.776 13.651 5.365 1.00 91.12 366 PRO A C 1
ATOM 2822 O O . PRO A 1 366 ? 14.399 14.080 4.394 1.00 91.12 366 PRO A O 1
ATOM 2825 N N . SER A 1 367 ? 14.392 13.266 6.486 1.00 91.88 367 SER A N 1
ATOM 2826 C CA . SER A 1 367 ? 15.854 13.306 6.629 1.00 91.88 367 SER A CA 1
ATOM 2827 C C . SER A 1 367 ? 16.574 12.127 5.961 1.00 91.88 367 SER A C 1
ATOM 2829 O O . SER A 1 367 ? 17.771 12.233 5.686 1.00 91.88 367 SER A O 1
ATOM 2831 N N . PHE A 1 368 ? 15.867 11.034 5.636 1.00 92.94 368 PHE A N 1
ATOM 2832 C CA . PHE A 1 368 ? 16.407 9.923 4.844 1.00 92.94 368 PHE A CA 1
ATOM 2833 C C . PHE A 1 368 ? 16.505 10.341 3.370 1.00 92.94 368 PHE A C 1
ATOM 2835 O O . PHE A 1 368 ? 15.674 9.976 2.540 1.00 92.94 368 PHE A O 1
ATOM 2842 N N . ASN A 1 369 ? 17.505 11.144 3.031 1.00 92.81 369 ASN A N 1
ATOM 2843 C CA . ASN A 1 369 ? 17.668 11.764 1.715 1.00 92.81 369 ASN A CA 1
ATOM 2844 C C . ASN A 1 369 ? 18.251 10.800 0.654 1.00 92.81 369 ASN A C 1
ATOM 2846 O O . ASN A 1 369 ? 19.164 11.163 -0.077 1.00 92.81 369 ASN A O 1
ATOM 2850 N N . GLU A 1 370 ? 17.738 9.571 0.588 1.00 93.75 370 GLU A N 1
ATOM 2851 C CA . GLU A 1 370 ? 18.199 8.498 -0.306 1.00 93.75 370 GLU A CA 1
ATOM 2852 C C . GLU A 1 370 ? 17.021 7.685 -0.881 1.00 93.75 370 GLU A C 1
ATOM 2854 O O . GLU A 1 370 ? 15.910 7.683 -0.325 1.00 93.75 370 GLU A O 1
ATOM 2859 N N . ASP A 1 371 ? 17.247 7.024 -2.025 1.00 95.19 371 ASP A N 1
ATOM 2860 C CA . ASP A 1 371 ? 16.265 6.128 -2.653 1.00 95.19 371 ASP A CA 1
ATOM 2861 C C . ASP A 1 371 ? 16.079 4.888 -1.770 1.00 95.19 371 ASP A C 1
ATOM 2863 O O . ASP A 1 371 ? 16.991 4.069 -1.644 1.00 95.19 371 ASP A O 1
ATOM 2867 N N . ILE A 1 372 ? 14.897 4.736 -1.159 1.00 96.88 372 ILE A N 1
ATOM 2868 C CA . ILE A 1 372 ? 14.626 3.679 -0.171 1.00 96.88 372 ILE A CA 1
ATOM 2869 C C . ILE A 1 372 ? 14.906 2.277 -0.727 1.00 96.88 372 ILE A C 1
ATOM 2871 O O . ILE A 1 372 ? 15.363 1.400 0.006 1.00 96.88 372 ILE A O 1
ATOM 2875 N N . TYR A 1 373 ? 14.691 2.071 -2.030 1.00 97.88 373 TYR A N 1
ATOM 2876 C CA . TYR A 1 373 ? 14.897 0.776 -2.669 1.00 97.88 373 TYR A CA 1
ATOM 2877 C C . TYR A 1 373 ? 16.386 0.428 -2.763 1.00 97.88 373 TYR A C 1
ATOM 2879 O O . TYR A 1 373 ? 16.792 -0.615 -2.253 1.00 97.88 373 TYR A O 1
ATOM 2887 N N . SER A 1 374 ? 17.210 1.292 -3.368 1.00 95.75 374 SER A N 1
ATOM 2888 C CA . SER A 1 374 ? 18.639 1.001 -3.568 1.00 95.75 374 SER A CA 1
ATOM 2889 C C . SER A 1 374 ? 19.501 1.237 -2.334 1.00 95.75 374 SER A C 1
ATOM 2891 O O . SER A 1 374 ? 20.503 0.552 -2.163 1.00 95.75 374 SER A O 1
ATOM 2893 N N . ALA A 1 375 ? 19.139 2.195 -1.479 1.00 95.69 375 ALA A N 1
ATOM 2894 C CA . ALA A 1 375 ? 19.935 2.540 -0.305 1.00 95.69 375 ALA A CA 1
ATOM 2895 C C . ALA A 1 375 ? 19.612 1.676 0.918 1.00 95.69 375 ALA A C 1
ATOM 2897 O O . ALA A 1 375 ? 20.424 1.612 1.839 1.00 95.69 375 ALA A O 1
ATOM 2898 N N . TRP A 1 376 ? 18.443 1.022 0.948 1.00 96.88 376 TRP A N 1
ATOM 2899 C CA . TRP A 1 376 ? 18.012 0.288 2.136 1.00 96.88 376 TRP A CA 1
ATOM 2900 C C . TRP A 1 376 ? 17.424 -1.087 1.851 1.00 96.88 376 TRP A C 1
ATOM 2902 O O . TRP A 1 376 ? 17.975 -2.066 2.342 1.00 96.88 376 TRP A O 1
ATOM 2912 N N . ILE A 1 377 ? 16.353 -1.198 1.061 1.00 97.56 377 ILE A N 1
ATOM 2913 C CA . ILE A 1 377 ? 15.636 -2.476 0.903 1.00 97.56 377 ILE A CA 1
ATOM 2914 C C . ILE A 1 377 ? 16.529 -3.528 0.232 1.00 97.56 377 ILE A C 1
ATOM 2916 O O . ILE A 1 377 ? 16.704 -4.612 0.788 1.00 97.56 377 ILE A O 1
ATOM 2920 N N . ALA A 1 378 ? 17.131 -3.211 -0.919 1.00 96.12 378 ALA A N 1
ATOM 2921 C CA . ALA A 1 378 ? 18.021 -4.134 -1.626 1.00 96.12 378 ALA A CA 1
ATOM 2922 C C . ALA A 1 378 ? 19.219 -4.568 -0.752 1.00 96.12 378 ALA A C 1
ATOM 2924 O O . ALA A 1 378 ? 19.404 -5.774 -0.583 1.00 96.12 378 ALA A O 1
ATOM 2925 N N . PRO A 1 379 ? 19.981 -3.652 -0.112 1.00 95.19 379 PRO A N 1
ATOM 2926 C CA . PRO A 1 379 ? 21.041 -4.030 0.826 1.00 95.19 379 PRO A CA 1
ATOM 2927 C C . PRO A 1 379 ? 20.567 -4.845 2.036 1.00 95.19 379 PRO A C 1
ATOM 2929 O O . PRO A 1 379 ? 21.259 -5.772 2.445 1.00 95.19 379 PRO A O 1
ATOM 2932 N N . ASN A 1 380 ? 19.402 -4.524 2.612 1.00 95.69 380 ASN A N 1
ATOM 2933 C CA . ASN A 1 380 ? 18.890 -5.194 3.810 1.00 95.69 380 ASN A CA 1
ATOM 2934 C C . ASN A 1 380 ? 18.567 -6.667 3.551 1.00 95.69 380 ASN A C 1
ATOM 2936 O O . ASN A 1 380 ? 18.827 -7.515 4.398 1.00 95.69 380 ASN A O 1
ATOM 2940 N N . TYR A 1 381 ? 17.990 -6.966 2.389 1.00 94.00 381 TYR A N 1
ATOM 2941 C CA . TYR A 1 381 ? 17.720 -8.345 1.986 1.00 94.00 381 TYR A CA 1
ATOM 2942 C C . TYR A 1 381 ? 18.885 -8.984 1.234 1.00 94.00 381 TYR A C 1
ATOM 2944 O O . TYR A 1 381 ? 18.918 -10.201 1.096 1.00 94.00 381 TYR A O 1
ATOM 2952 N N . ASN A 1 382 ? 19.873 -8.192 0.816 1.00 92.44 382 ASN A N 1
ATOM 2953 C CA . ASN A 1 382 ? 20.951 -8.626 -0.060 1.00 92.44 382 ASN A CA 1
ATOM 2954 C C . ASN A 1 382 ? 20.379 -9.278 -1.328 1.00 92.44 382 ASN A C 1
ATOM 2956 O O . ASN A 1 382 ? 20.559 -10.472 -1.534 1.00 92.44 382 ASN A O 1
ATOM 2960 N N . THR A 1 383 ? 19.623 -8.506 -2.116 1.00 93.25 383 THR A N 1
ATOM 2961 C CA . THR A 1 383 ? 19.015 -8.945 -3.384 1.00 93.25 383 THR A CA 1
ATOM 2962 C C . THR A 1 383 ? 18.895 -7.790 -4.366 1.00 93.25 383 THR A C 1
ATOM 2964 O O . THR A 1 383 ? 18.757 -6.627 -3.973 1.00 93.25 383 THR A O 1
ATOM 2967 N N . LYS A 1 384 ? 18.858 -8.123 -5.656 1.00 95.31 384 LYS A N 1
ATOM 2968 C CA . LYS A 1 384 ? 18.387 -7.218 -6.706 1.00 95.31 384 LYS A CA 1
ATOM 2969 C C . LYS A 1 384 ? 16.880 -6.982 -6.570 1.00 95.31 384 LYS A C 1
ATOM 2971 O O . LYS A 1 384 ? 16.165 -7.849 -6.062 1.00 95.31 384 LYS A O 1
ATOM 2976 N N . LEU A 1 385 ? 16.398 -5.835 -7.045 1.00 96.94 385 LEU A N 1
ATOM 2977 C CA . LEU A 1 385 ? 14.979 -5.469 -7.036 1.00 96.94 385 LEU A CA 1
ATOM 2978 C C . LEU A 1 385 ? 14.498 -5.016 -8.414 1.00 96.94 385 LEU A C 1
ATOM 2980 O O . LEU A 1 385 ? 15.193 -4.285 -9.117 1.00 96.94 385 LEU A O 1
ATOM 2984 N N . GLU A 1 386 ? 13.256 -5.350 -8.738 1.00 97.88 386 GLU A N 1
ATOM 2985 C CA . GLU A 1 386 ? 12.494 -4.772 -9.842 1.00 97.88 386 GLU A CA 1
ATOM 2986 C C . GLU A 1 386 ? 11.355 -3.941 -9.258 1.00 97.88 386 GLU A C 1
ATOM 2988 O O . GLU A 1 386 ? 10.530 -4.440 -8.490 1.00 97.88 386 GLU A O 1
ATOM 2993 N N . VAL A 1 387 ? 11.337 -2.646 -9.572 1.00 98.44 387 VAL A N 1
ATOM 2994 C CA . VAL A 1 387 ? 10.503 -1.659 -8.883 1.00 98.44 387 VAL A CA 1
ATOM 2995 C C . VAL A 1 387 ? 9.537 -0.992 -9.847 1.00 98.44 387 VAL A C 1
ATOM 2997 O O . VAL A 1 387 ? 9.933 -0.269 -10.763 1.00 98.44 387 VAL A O 1
ATOM 3000 N N . GLN A 1 388 ? 8.247 -1.170 -9.589 1.00 98.25 388 GLN A N 1
ATOM 3001 C CA . GLN A 1 388 ? 7.193 -0.364 -10.176 1.00 98.25 388 GLN A CA 1
ATOM 3002 C C . GLN A 1 388 ? 7.100 0.952 -9.411 1.00 98.25 388 GLN A C 1
ATOM 3004 O O . GLN A 1 388 ? 6.960 0.982 -8.189 1.00 98.25 388 GLN A O 1
ATOM 3009 N N . SER A 1 389 ? 7.132 2.057 -10.149 1.00 95.69 389 SER A N 1
ATOM 3010 C CA . SER A 1 389 ? 7.053 3.399 -9.588 1.00 95.69 389 SER A CA 1
ATOM 3011 C C . SER A 1 389 ? 6.484 4.391 -10.593 1.00 95.69 389 SER A C 1
ATOM 3013 O O . SER A 1 389 ? 6.696 4.215 -11.784 1.00 95.69 389 SER A O 1
ATOM 3015 N N . TRP A 1 390 ? 5.808 5.453 -10.154 1.00 90.81 390 TRP A N 1
ATOM 3016 C CA . TRP A 1 390 ? 5.335 6.487 -11.078 1.00 90.81 390 TRP A CA 1
ATOM 3017 C C . TRP A 1 390 ? 6.494 7.388 -11.52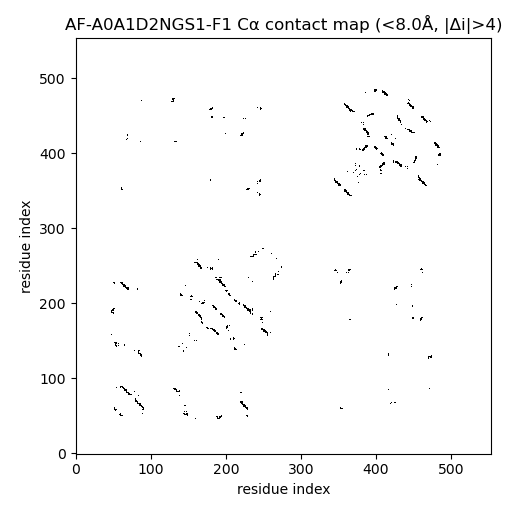8 1.00 90.81 390 TRP A C 1
ATOM 3019 O O . TRP A 1 390 ? 7.017 8.160 -10.725 1.00 90.81 390 TRP A O 1
ATOM 3029 N N . LEU A 1 391 ? 6.874 7.303 -12.809 1.00 91.19 391 LEU A N 1
ATOM 3030 C CA . LEU A 1 391 ? 8.056 7.980 -13.372 1.00 91.19 391 LEU A CA 1
ATOM 3031 C C . LEU A 1 391 ? 7.737 9.225 -14.224 1.00 91.19 391 LEU A C 1
ATOM 3033 O O . LEU A 1 391 ? 8.600 9.706 -14.952 1.00 91.19 391 LEU A O 1
ATOM 3037 N N . ASN A 1 392 ? 6.516 9.769 -14.154 1.00 89.44 392 ASN A N 1
ATOM 3038 C CA . ASN A 1 392 ? 6.108 10.887 -15.027 1.00 89.44 392 ASN A CA 1
ATOM 3039 C C . ASN A 1 392 ? 6.533 12.276 -14.518 1.00 89.44 392 ASN A C 1
ATOM 3041 O O . ASN A 1 392 ? 6.190 13.281 -15.141 1.00 89.44 392 ASN A O 1
ATOM 3045 N N . GLY A 1 393 ? 7.190 12.364 -13.361 1.00 86.50 393 GLY A N 1
ATOM 3046 C CA . GLY A 1 393 ? 7.620 13.641 -12.791 1.00 86.50 393 GLY A CA 1
ATOM 3047 C C . GLY A 1 393 ? 8.987 14.112 -13.310 1.00 86.50 393 GLY A C 1
ATOM 3048 O O . GLY A 1 393 ? 9.632 13.422 -14.100 1.00 86.50 393 GLY A O 1
ATOM 3049 N N . PRO A 1 394 ? 9.468 15.276 -12.845 1.00 88.06 394 PRO A N 1
ATOM 3050 C CA . PRO A 1 394 ? 10.827 15.723 -13.126 1.00 88.06 394 PRO A CA 1
ATOM 3051 C C . PRO A 1 394 ? 11.852 14.836 -12.408 1.00 88.06 394 PRO A C 1
ATOM 3053 O O . PRO A 1 394 ? 11.641 14.454 -11.255 1.00 88.06 394 PRO A O 1
ATOM 3056 N N . ASN A 1 395 ? 12.967 14.563 -13.087 1.00 92.69 395 ASN A N 1
ATOM 3057 C CA . ASN A 1 395 ? 14.124 13.824 -12.571 1.00 92.69 395 ASN A CA 1
ATOM 3058 C C . ASN A 1 395 ? 13.769 12.441 -11.976 1.00 92.69 395 ASN A C 1
ATOM 3060 O O . ASN A 1 395 ? 13.998 12.196 -10.785 1.00 92.69 395 ASN A O 1
ATOM 3064 N N . PRO A 1 396 ? 13.181 11.524 -12.774 1.00 93.88 396 PRO A N 1
ATOM 3065 C CA . PRO A 1 396 ? 13.047 10.131 -12.362 1.00 93.88 396 PRO A CA 1
ATOM 3066 C C . PRO A 1 396 ? 14.433 9.499 -12.208 1.00 93.88 396 PRO A C 1
ATOM 3068 O O . PRO A 1 396 ? 15.311 9.707 -13.050 1.00 93.88 396 PRO A O 1
ATOM 3071 N N . TYR A 1 397 ? 14.632 8.698 -11.160 1.00 92.94 397 TYR A N 1
ATOM 3072 C CA . TYR A 1 397 ? 15.860 7.915 -11.032 1.00 92.94 397 TYR A CA 1
ATOM 3073 C C . TYR A 1 397 ? 15.892 6.841 -12.110 1.00 92.94 397 TYR A C 1
ATOM 3075 O O . TYR A 1 397 ? 14.915 6.117 -12.292 1.00 92.94 397 TYR A O 1
ATOM 3083 N N . ALA A 1 398 ? 17.020 6.711 -12.807 1.00 94.81 398 ALA A N 1
ATOM 3084 C CA . ALA A 1 398 ? 17.253 5.567 -13.677 1.00 94.81 398 ALA A CA 1
ATOM 3085 C C . ALA A 1 398 ? 17.490 4.290 -12.849 1.00 94.81 398 ALA A C 1
ATOM 3087 O O . ALA A 1 398 ? 17.793 4.362 -11.655 1.00 94.81 398 ALA A O 1
ATOM 3088 N N . SER A 1 399 ? 17.395 3.121 -13.489 1.00 96.50 399 SER A N 1
ATOM 3089 C CA . SER A 1 399 ? 17.843 1.857 -12.895 1.00 96.50 399 SER A CA 1
ATOM 3090 C C . SER A 1 399 ? 19.248 2.009 -12.304 1.00 96.50 399 SER A C 1
ATOM 3092 O O . SER A 1 399 ? 20.156 2.516 -12.964 1.00 96.50 399 SER A O 1
ATOM 3094 N N . ASN A 1 400 ? 19.430 1.576 -11.057 1.00 94.94 400 ASN A N 1
ATOM 3095 C CA . ASN A 1 400 ? 20.707 1.675 -10.358 1.00 94.94 400 ASN A CA 1
ATOM 3096 C C . ASN A 1 400 ? 21.405 0.321 -10.420 1.00 94.94 400 ASN A C 1
ATOM 3098 O O . ASN A 1 400 ? 20.947 -0.629 -9.798 1.00 94.94 400 ASN A O 1
ATOM 3102 N N . CYS A 1 401 ? 22.510 0.251 -11.154 1.00 93.06 401 CYS A N 1
ATOM 3103 C CA . CYS A 1 401 ? 23.302 -0.969 -11.311 1.00 93.06 401 CYS A CA 1
ATOM 3104 C C . CYS A 1 401 ? 24.751 -0.768 -10.855 1.00 93.06 401 CYS A C 1
ATOM 3106 O O . CYS A 1 401 ? 25.660 -1.431 -11.346 1.00 93.06 401 CYS A O 1
ATOM 3108 N N . THR A 1 402 ? 24.978 0.189 -9.949 1.00 89.38 402 THR A N 1
ATOM 3109 C CA . THR A 1 402 ? 26.320 0.507 -9.433 1.00 89.38 402 THR A CA 1
ATOM 3110 C C . THR A 1 402 ? 26.928 -0.692 -8.706 1.00 89.38 402 THR A C 1
ATOM 3112 O O . THR A 1 402 ? 28.128 -0.937 -8.798 1.00 89.38 402 THR A O 1
ATOM 3115 N N . LEU A 1 403 ? 26.087 -1.463 -8.012 1.00 86.69 403 LEU A N 1
ATOM 3116 C CA . LEU A 1 403 ? 26.453 -2.706 -7.347 1.00 86.69 403 LEU A CA 1
ATOM 3117 C C . LEU A 1 403 ? 25.714 -3.855 -8.029 1.00 86.69 403 LEU A C 1
ATOM 3119 O O . LEU A 1 403 ? 24.495 -3.952 -7.909 1.00 86.69 403 LEU A O 1
ATOM 3123 N N . ALA A 1 404 ? 26.449 -4.725 -8.727 1.00 84.00 404 ALA A N 1
ATOM 3124 C CA . ALA A 1 404 ? 25.864 -5.782 -9.553 1.00 84.00 404 ALA A CA 1
ATOM 3125 C C . ALA A 1 404 ? 24.834 -6.632 -8.784 1.00 84.00 404 ALA A C 1
ATOM 3127 O O . ALA A 1 404 ? 23.707 -6.787 -9.252 1.00 84.00 404 ALA A O 1
ATOM 3128 N N . ASN A 1 405 ? 25.171 -7.074 -7.568 1.00 87.81 405 ASN A N 1
ATOM 3129 C CA . ASN A 1 405 ? 24.327 -7.959 -6.749 1.00 87.81 405 ASN A CA 1
ATOM 3130 C C . ASN A 1 405 ? 23.171 -7.241 -6.029 1.00 87.81 405 ASN A C 1
ATOM 3132 O O . ASN A 1 405 ? 22.308 -7.898 -5.465 1.00 87.81 405 ASN A O 1
ATOM 3136 N N . LEU A 1 406 ? 23.130 -5.905 -6.060 1.00 92.56 406 LEU A N 1
ATOM 3137 C CA . LEU A 1 406 ? 22.102 -5.081 -5.406 1.00 92.56 406 LEU A CA 1
ATOM 3138 C C . LEU A 1 406 ? 21.430 -4.135 -6.411 1.00 92.56 406 LEU A C 1
ATOM 3140 O O . LEU A 1 406 ? 20.980 -3.044 -6.055 1.00 92.56 406 LEU A O 1
ATOM 3144 N N . SER A 1 407 ? 21.416 -4.526 -7.687 1.00 94.50 407 SER A N 1
ATOM 3145 C CA . SER A 1 407 ? 20.856 -3.703 -8.756 1.00 94.50 407 SER A CA 1
ATOM 3146 C C . SER A 1 407 ? 19.357 -3.479 -8.542 1.00 94.50 407 SER A C 1
ATOM 3148 O O . SER A 1 407 ? 18.627 -4.397 -8.176 1.00 94.50 407 SER A O 1
ATOM 3150 N N . VAL A 1 408 ? 18.891 -2.258 -8.797 1.00 96.69 408 VAL A N 1
ATOM 3151 C CA . VAL A 1 408 ? 17.485 -1.862 -8.668 1.00 96.69 408 VAL A CA 1
ATOM 3152 C C . VAL A 1 408 ? 16.972 -1.343 -10.005 1.00 96.69 408 VAL A C 1
ATOM 3154 O O . VAL A 1 408 ? 17.259 -0.206 -10.403 1.00 96.69 408 VAL A O 1
ATOM 3157 N N . TYR A 1 409 ? 16.180 -2.166 -10.680 1.00 97.31 409 TYR A N 1
ATOM 3158 C CA . TYR A 1 409 ? 15.622 -1.903 -12.001 1.00 97.31 409 TYR A CA 1
ATOM 3159 C C . TYR A 1 409 ? 14.261 -1.214 -11.909 1.00 97.31 409 TYR A C 1
ATOM 3161 O O . TYR A 1 409 ? 13.438 -1.556 -11.065 1.00 97.31 409 TYR A O 1
ATOM 3169 N N . ASN A 1 410 ? 13.996 -0.249 -12.789 1.00 98.06 410 ASN A N 1
ATOM 3170 C CA . ASN A 1 410 ? 12.645 0.288 -12.953 1.00 98.06 410 ASN A CA 1
ATOM 3171 C C . ASN A 1 410 ? 11.817 -0.611 -13.867 1.00 98.06 410 ASN A C 1
ATOM 3173 O O . ASN A 1 410 ? 12.230 -0.882 -14.990 1.00 98.06 410 ASN A O 1
ATOM 3177 N N . ILE A 1 411 ? 10.616 -0.988 -13.445 1.00 98.25 411 ILE A N 1
ATOM 3178 C CA . ILE A 1 411 ? 9.641 -1.652 -14.313 1.00 98.25 411 ILE A CA 1
ATOM 3179 C C . ILE A 1 411 ? 9.044 -0.611 -15.269 1.00 98.25 411 ILE A C 1
ATOM 3181 O O . ILE A 1 411 ? 8.544 0.435 -14.843 1.00 98.25 411 ILE A O 1
ATOM 3185 N N . LEU A 1 412 ? 9.083 -0.895 -16.572 1.00 97.31 412 LEU A N 1
ATOM 3186 C CA . LEU A 1 412 ? 8.546 -0.027 -17.624 1.00 97.31 412 LEU A CA 1
ATOM 3187 C C . LEU A 1 412 ? 7.183 -0.500 -18.128 1.00 97.31 412 LEU A C 1
ATOM 3189 O O . LEU A 1 412 ? 6.311 0.332 -18.399 1.00 97.31 412 LEU A O 1
ATOM 3193 N N . GLY A 1 413 ? 6.978 -1.815 -18.213 1.00 97.56 413 GLY A N 1
ATOM 3194 C CA . GLY A 1 413 ? 5.749 -2.434 -18.701 1.00 97.56 413 GLY A CA 1
ATOM 3195 C C . GLY A 1 413 ? 5.344 -3.646 -17.872 1.00 97.56 413 GLY A C 1
ATOM 3196 O O . GLY A 1 413 ? 6.197 -4.407 -17.418 1.00 97.56 413 GLY A O 1
ATOM 3197 N N . LYS A 1 414 ? 4.034 -3.837 -17.691 1.00 97.44 414 LYS A N 1
ATOM 3198 C CA . LYS A 1 414 ? 3.479 -5.030 -17.040 1.00 97.44 414 LYS A CA 1
ATOM 3199 C C . LYS A 1 414 ? 2.147 -5.472 -17.638 1.00 97.44 414 LYS A C 1
ATOM 3201 O O . LYS A 1 414 ? 1.453 -4.685 -18.287 1.00 97.44 414 LYS A O 1
ATOM 3206 N N . ARG A 1 415 ? 1.785 -6.727 -17.370 1.00 97.56 415 ARG A N 1
ATOM 3207 C CA . ARG A 1 415 ? 0.504 -7.364 -17.683 1.00 97.56 415 ARG A CA 1
ATOM 3208 C C . ARG A 1 415 ? -0.158 -7.847 -16.399 1.00 97.56 415 ARG A C 1
ATOM 3210 O O . ARG A 1 415 ? 0.289 -8.815 -15.800 1.00 97.56 415 ARG A O 1
ATOM 3217 N N . ILE A 1 416 ? -1.261 -7.215 -16.007 1.00 96.69 416 ILE A N 1
ATOM 3218 C CA . ILE A 1 416 ? -2.024 -7.588 -14.807 1.00 96.69 416 ILE A CA 1
ATOM 3219 C C . ILE A 1 416 ? -3.437 -7.977 -15.223 1.00 96.69 416 ILE A C 1
ATOM 3221 O O . ILE A 1 416 ? -4.108 -7.225 -15.930 1.00 96.69 416 ILE A O 1
ATOM 3225 N N . ALA A 1 417 ? -3.876 -9.174 -14.818 1.00 94.94 417 ALA A N 1
ATOM 3226 C CA . ALA A 1 417 ? -5.168 -9.755 -15.204 1.00 94.94 417 ALA A CA 1
ATOM 3227 C C . ALA A 1 417 ? -5.450 -9.666 -16.723 1.00 94.94 417 ALA A C 1
ATOM 3229 O O . ALA A 1 417 ? -6.537 -9.289 -17.168 1.00 94.94 417 ALA A O 1
ATOM 3230 N N . GLY A 1 418 ? -4.425 -9.958 -17.532 1.00 94.38 418 GLY A N 1
ATOM 3231 C CA . GLY A 1 418 ? -4.498 -9.922 -18.995 1.00 94.38 418 GLY A CA 1
ATOM 3232 C C . GLY A 1 418 ? -4.563 -8.520 -19.614 1.00 94.38 418 GLY A C 1
ATOM 3233 O O . GLY A 1 418 ? -4.755 -8.415 -20.821 1.00 94.38 418 GLY A O 1
ATOM 3234 N N . GLN A 1 419 ? -4.425 -7.448 -18.828 1.00 97.00 419 GLN A N 1
ATOM 3235 C CA . GLN A 1 419 ? -4.351 -6.076 -19.333 1.00 97.00 419 GLN A CA 1
ATOM 3236 C C . GLN A 1 419 ? -2.911 -5.567 -19.275 1.00 97.00 419 GLN A C 1
ATOM 3238 O O . GLN A 1 419 ? -2.289 -5.579 -18.213 1.00 97.00 419 GLN A O 1
ATOM 3243 N N . GLU A 1 420 ? -2.397 -5.100 -20.409 1.00 97.06 420 GLU A N 1
ATOM 3244 C CA . GLU A 1 420 ? -1.049 -4.540 -20.524 1.00 97.06 420 GLU A CA 1
ATOM 3245 C C . GLU A 1 420 ? -1.059 -3.023 -20.420 1.00 97.06 420 GLU A C 1
ATOM 3247 O O . GLU A 1 420 ? -1.911 -2.349 -21.004 1.00 97.06 420 GLU A O 1
ATOM 3252 N N . PHE A 1 421 ? -0.104 -2.481 -19.670 1.00 97.25 421 PHE A N 1
ATOM 3253 C CA . PHE A 1 421 ? 0.068 -1.043 -19.519 1.00 97.25 421 PHE A CA 1
ATOM 3254 C C . PHE A 1 421 ? 1.473 -0.702 -19.025 1.00 97.25 421 PHE A C 1
ATOM 3256 O O . PHE A 1 421 ? 2.145 -1.492 -18.357 1.00 97.25 421 PHE A O 1
ATOM 3263 N N . SER A 1 422 ? 1.920 0.507 -19.361 1.00 96.81 422 SER A N 1
ATOM 3264 C CA . SER A 1 422 ? 3.230 0.998 -18.949 1.00 96.81 422 SER A CA 1
ATOM 3265 C C . SER A 1 422 ? 3.185 1.648 -17.569 1.00 96.81 422 SER A C 1
ATOM 3267 O O . SER A 1 422 ? 2.125 1.938 -17.006 1.00 96.81 422 SER A O 1
ATOM 3269 N N . THR A 1 423 ? 4.364 1.919 -17.024 1.00 95.38 423 THR A N 1
ATOM 3270 C CA . THR A 1 423 ? 4.523 2.691 -15.793 1.00 95.38 423 THR A CA 1
ATOM 3271 C C . THR A 1 423 ? 3.931 4.108 -15.873 1.00 95.38 423 THR A C 1
ATOM 3273 O O . THR A 1 423 ? 3.457 4.650 -14.877 1.00 95.38 423 THR A O 1
ATOM 3276 N N . HIS A 1 424 ? 3.820 4.683 -17.076 1.00 94.94 424 HIS A N 1
ATOM 3277 C CA . HIS A 1 424 ? 3.279 6.033 -17.258 1.00 94.94 424 HIS A CA 1
ATOM 3278 C C . HIS A 1 424 ? 1.775 6.139 -16.986 1.00 94.94 424 HIS A C 1
ATOM 3280 O O . HIS A 1 424 ? 1.259 7.238 -16.780 1.00 94.94 424 HIS A O 1
ATOM 3286 N N . SER A 1 425 ? 1.065 5.012 -16.986 1.00 96.94 425 SER A N 1
ATOM 3287 C CA . SER A 1 425 ? -0.359 4.932 -16.654 1.00 96.94 425 SER A CA 1
ATOM 3288 C C . SER A 1 425 ? -0.584 4.275 -15.296 1.00 96.94 425 SER A C 1
ATOM 3290 O O . SER A 1 425 ? -1.626 3.663 -15.075 1.00 96.94 425 SER A O 1
ATOM 3292 N N . ASP A 1 426 ? 0.382 4.354 -14.380 1.00 97.31 426 ASP A N 1
ATOM 3293 C CA . ASP A 1 426 ? 0.318 3.650 -13.107 1.00 97.31 426 ASP A CA 1
ATOM 3294 C C . ASP A 1 426 ? 0.919 4.451 -11.951 1.00 97.31 426 ASP A C 1
ATOM 3296 O O . ASP A 1 426 ? 2.050 4.920 -12.010 1.00 97.31 426 ASP A O 1
ATOM 3300 N N . HIS A 1 427 ? 0.130 4.619 -10.894 1.00 96.94 427 HIS A N 1
ATOM 3301 C CA . HIS A 1 427 ? 0.514 5.295 -9.659 1.00 96.94 427 HIS A CA 1
ATOM 3302 C C . HIS A 1 427 ? 0.814 4.320 -8.518 1.00 96.94 427 HIS A C 1
ATOM 3304 O O . HIS A 1 427 ? 1.245 4.767 -7.451 1.00 96.94 427 HIS A O 1
ATOM 3310 N N . SER A 1 428 ? 0.592 3.018 -8.704 1.00 97.44 428 SER A N 1
ATOM 3311 C CA . SER A 1 428 ? 1.046 2.019 -7.744 1.00 97.44 428 SER A CA 1
ATOM 3312 C C . SER A 1 428 ? 2.564 2.090 -7.586 1.00 97.44 428 SER A C 1
ATOM 3314 O O . SER A 1 428 ? 3.291 2.424 -8.532 1.00 97.44 428 SER A O 1
ATOM 3316 N N . LYS A 1 429 ? 3.039 1.783 -6.378 1.00 98.19 429 LYS A N 1
ATOM 3317 C CA . LYS A 1 429 ? 4.450 1.493 -6.154 1.00 98.19 429 LYS A CA 1
ATOM 3318 C C . LYS A 1 429 ? 4.576 0.159 -5.444 1.00 98.19 429 LYS A C 1
ATOM 3320 O O . LYS A 1 429 ? 3.918 -0.089 -4.433 1.00 98.19 429 LYS A O 1
ATOM 3325 N N . TRP A 1 430 ? 5.394 -0.703 -6.015 1.00 98.62 430 TRP A N 1
ATOM 3326 C CA . TRP A 1 430 ? 5.696 -2.014 -5.474 1.00 98.62 430 TRP A CA 1
ATOM 3327 C C . TRP A 1 430 ? 7.052 -2.467 -5.997 1.00 98.62 430 TRP A C 1
ATOM 3329 O O . TRP A 1 430 ? 7.528 -1.967 -7.015 1.00 98.62 430 TRP A O 1
ATOM 3339 N N . ALA A 1 431 ? 7.677 -3.396 -5.293 1.00 98.50 431 ALA A N 1
ATOM 3340 C CA . ALA A 1 431 ? 8.929 -4.002 -5.706 1.00 98.50 431 ALA A CA 1
ATOM 3341 C C . ALA A 1 431 ? 8.892 -5.505 -5.458 1.00 98.50 431 ALA A C 1
ATOM 3343 O O . ALA A 1 431 ? 8.249 -5.965 -4.512 1.00 98.50 431 ALA A O 1
ATOM 3344 N N . VAL A 1 432 ? 9.609 -6.249 -6.286 1.00 97.75 432 VAL A N 1
ATOM 3345 C CA . VAL A 1 432 ? 9.918 -7.658 -6.043 1.00 97.75 432 VAL A CA 1
ATOM 3346 C C . VAL A 1 432 ? 11.415 -7.884 -6.131 1.00 97.75 432 VAL A C 1
ATOM 3348 O O . VAL A 1 432 ? 12.117 -7.118 -6.791 1.00 97.75 432 VAL A O 1
ATOM 3351 N N . SER A 1 433 ? 11.916 -8.914 -5.454 1.00 96.38 433 SER A N 1
ATOM 3352 C CA . SER A 1 433 ? 13.260 -9.417 -5.746 1.00 96.38 433 SER A CA 1
ATOM 3353 C C . SER A 1 433 ? 13.329 -9.889 -7.198 1.00 96.38 433 SER A C 1
ATOM 3355 O O . SER A 1 433 ? 12.391 -10.531 -7.672 1.00 96.38 433 SER A O 1
ATOM 3357 N N . ALA A 1 434 ? 14.417 -9.561 -7.895 1.00 92.00 434 ALA A N 1
ATOM 3358 C CA . ALA A 1 434 ? 14.619 -10.038 -9.260 1.00 92.00 434 ALA A CA 1
ATOM 3359 C C . ALA A 1 434 ? 14.848 -11.558 -9.262 1.00 92.00 434 ALA A C 1
ATOM 3361 O O . ALA A 1 434 ? 15.431 -12.104 -8.324 1.00 92.00 434 ALA A O 1
ATOM 3362 N N . ASP A 1 435 ? 14.401 -12.234 -10.318 1.00 82.94 435 ASP A N 1
ATOM 3363 C CA . ASP A 1 435 ? 14.651 -13.665 -10.501 1.00 82.94 435 ASP A CA 1
ATOM 3364 C C . ASP A 1 435 ? 16.085 -13.876 -11.010 1.00 82.94 435 ASP A C 1
ATOM 3366 O O . ASP A 1 435 ? 16.358 -13.764 -12.207 1.00 82.94 435 ASP A O 1
ATOM 3370 N N . ASP A 1 436 ? 17.026 -14.109 -10.093 1.00 76.56 436 ASP A N 1
ATOM 3371 C CA . ASP A 1 436 ? 18.429 -14.355 -10.418 1.00 76.56 436 ASP A CA 1
ATOM 3372 C C . ASP A 1 436 ? 19.022 -15.566 -9.681 1.00 76.56 436 ASP A C 1
ATOM 3374 O O . ASP A 1 436 ? 18.553 -15.978 -8.618 1.00 76.56 436 ASP A O 1
ATOM 3378 N N . ASP A 1 437 ? 20.075 -16.136 -10.280 1.00 61.62 437 ASP A N 1
ATOM 3379 C CA . ASP A 1 437 ? 20.729 -17.371 -9.825 1.00 61.62 437 ASP A CA 1
ATOM 3380 C C . ASP A 1 437 ? 21.294 -17.308 -8.403 1.00 61.62 437 ASP A C 1
ATOM 3382 O O . ASP A 1 437 ? 21.346 -18.329 -7.711 1.00 61.62 437 ASP A O 1
ATOM 3386 N N . ASP A 1 438 ? 21.643 -16.110 -7.942 1.00 62.19 438 ASP A N 1
ATOM 3387 C CA . ASP A 1 438 ? 22.291 -15.885 -6.653 1.00 62.19 438 ASP A CA 1
ATOM 3388 C C . ASP A 1 438 ? 21.278 -15.757 -5.502 1.00 62.19 438 ASP A C 1
ATOM 3390 O O . ASP A 1 438 ? 21.592 -16.088 -4.353 1.00 62.19 438 ASP A O 1
ATOM 3394 N N . HIS A 1 439 ? 20.049 -15.314 -5.795 1.00 66.31 439 HIS A N 1
ATOM 3395 C CA . HIS A 1 439 ? 19.041 -14.969 -4.791 1.00 66.31 439 HIS A CA 1
ATOM 3396 C C . HIS A 1 439 ? 17.682 -15.652 -4.994 1.00 66.31 439 HIS A C 1
ATOM 3398 O O . HIS A 1 439 ? 16.721 -15.268 -4.330 1.00 66.31 439 HIS A O 1
ATOM 3404 N N . HIS A 1 440 ? 17.599 -16.731 -5.787 1.00 64.00 440 HIS A N 1
ATOM 3405 C CA . HIS A 1 440 ? 16.383 -17.541 -6.043 1.00 64.00 440 HIS A CA 1
ATOM 3406 C C . HIS A 1 440 ? 15.534 -17.921 -4.817 1.00 64.00 440 HIS A C 1
ATOM 3408 O O . HIS A 1 440 ? 14.363 -18.282 -4.951 1.00 64.00 440 HIS A O 1
ATOM 3414 N N . GLN A 1 441 ? 16.105 -17.899 -3.613 1.00 66.25 441 GLN A N 1
ATOM 3415 C CA . GLN A 1 441 ? 15.384 -18.206 -2.372 1.00 66.25 441 GLN A CA 1
ATOM 3416 C C . GLN A 1 441 ? 14.646 -16.997 -1.780 1.00 66.25 441 GLN A C 1
ATOM 3418 O O . GLN A 1 441 ? 13.743 -17.164 -0.959 1.00 66.25 441 GLN A O 1
ATOM 3423 N N . GLN A 1 442 ? 14.996 -15.781 -2.190 1.00 75.25 442 GLN A N 1
ATOM 3424 C CA . GLN A 1 442 ? 14.367 -14.557 -1.727 1.00 75.25 442 GLN A CA 1
ATOM 3425 C C . GLN A 1 442 ? 13.180 -14.256 -2.631 1.00 75.25 442 GLN A C 1
ATOM 3427 O O . GLN A 1 442 ? 13.325 -13.748 -3.737 1.00 75.25 442 GLN A O 1
ATOM 3432 N N . ARG A 1 443 ? 11.981 -14.612 -2.173 1.00 92.50 443 ARG A N 1
ATOM 3433 C CA . ARG A 1 443 ? 10.715 -14.343 -2.867 1.00 92.50 443 ARG A CA 1
ATOM 3434 C C . ARG A 1 443 ? 10.023 -13.155 -2.199 1.00 92.50 443 ARG A C 1
ATOM 3436 O O . ARG A 1 443 ? 8.993 -13.303 -1.537 1.00 92.50 443 ARG A O 1
ATOM 3443 N N . LEU A 1 444 ? 10.686 -12.002 -2.295 1.00 97.06 444 LEU A N 1
ATOM 3444 C CA . LEU A 1 444 ? 10.354 -10.764 -1.597 1.00 97.06 444 LEU A CA 1
ATOM 3445 C C . LEU A 1 444 ? 9.318 -9.964 -2.382 1.00 97.06 444 LEU A C 1
ATOM 3447 O O . LEU A 1 444 ? 9.508 -9.703 -3.565 1.00 97.06 444 LEU A O 1
ATOM 3451 N N . VAL A 1 445 ? 8.275 -9.495 -1.706 1.00 98.12 445 VAL A N 1
ATOM 3452 C CA . VAL A 1 445 ? 7.287 -8.560 -2.253 1.00 98.12 445 VAL A CA 1
ATOM 3453 C C . VAL A 1 445 ? 7.208 -7.350 -1.338 1.00 98.12 445 VAL A C 1
ATOM 3455 O O . VAL A 1 445 ? 7.098 -7.505 -0.125 1.00 98.12 445 VAL A O 1
ATOM 3458 N N . CYS A 1 446 ? 7.233 -6.150 -1.906 1.00 98.75 446 CYS A N 1
ATOM 3459 C CA . CYS A 1 446 ? 7.070 -4.896 -1.183 1.00 98.75 446 CYS A CA 1
ATOM 3460 C C . CYS A 1 446 ? 5.978 -4.047 -1.826 1.00 98.75 446 CYS A C 1
ATOM 3462 O O . CYS A 1 446 ? 5.999 -3.840 -3.036 1.00 98.75 446 CYS A O 1
ATOM 3464 N N . ILE A 1 447 ? 5.075 -3.489 -1.022 1.00 98.75 447 ILE A N 1
ATOM 3465 C CA . ILE A 1 447 ? 4.142 -2.432 -1.435 1.00 98.75 447 ILE A CA 1
ATOM 3466 C C . ILE A 1 447 ? 4.614 -1.119 -0.813 1.00 98.75 447 ILE A C 1
ATOM 3468 O O . ILE A 1 447 ? 4.996 -1.095 0.355 1.00 98.75 447 ILE A O 1
ATOM 3472 N N . SER A 1 448 ? 4.651 -0.032 -1.585 1.00 97.81 448 SER A N 1
ATOM 3473 C CA . SER A 1 448 ? 5.283 1.212 -1.141 1.00 97.81 448 SER A CA 1
ATOM 3474 C C . SER A 1 448 ? 4.463 2.462 -1.437 1.00 97.81 448 SER A C 1
ATOM 3476 O O . SER A 1 448 ? 3.647 2.516 -2.356 1.00 97.81 448 SER A O 1
ATOM 3478 N N . ASP A 1 449 ? 4.755 3.490 -0.650 1.00 96.31 449 ASP A N 1
ATOM 3479 C CA . ASP A 1 449 ? 4.276 4.858 -0.790 1.00 96.31 449 ASP A CA 1
ATOM 3480 C C . ASP A 1 449 ? 5.135 5.709 -1.728 1.00 96.31 449 ASP A C 1
ATOM 3482 O O . ASP A 1 449 ? 4.650 6.670 -2.321 1.00 96.31 449 ASP A O 1
ATOM 3486 N N . LEU A 1 450 ? 6.416 5.372 -1.887 1.00 94.50 450 LEU A N 1
ATOM 3487 C CA . LEU A 1 450 ? 7.406 6.291 -2.439 1.00 94.50 450 LEU A CA 1
ATOM 3488 C C . LEU A 1 450 ? 7.678 6.033 -3.917 1.00 94.50 450 LEU A C 1
ATOM 3490 O O . LEU A 1 450 ? 7.970 4.906 -4.336 1.00 94.50 450 LEU A O 1
ATOM 3494 N N . ASN A 1 451 ? 7.628 7.111 -4.707 1.00 94.75 451 ASN A N 1
ATOM 3495 C CA . ASN A 1 451 ? 8.111 7.053 -6.080 1.00 94.75 451 ASN A CA 1
ATOM 3496 C C . ASN A 1 451 ? 9.644 7.103 -6.124 1.00 94.75 451 ASN A C 1
ATOM 3498 O O . ASN A 1 451 ? 10.272 7.720 -5.266 1.00 94.75 451 ASN A O 1
ATOM 3502 N N . ARG A 1 452 ? 10.238 6.558 -7.185 1.00 96.06 452 ARG A N 1
ATOM 3503 C CA . ARG A 1 452 ? 11.665 6.676 -7.498 1.00 96.06 452 ARG A CA 1
ATOM 3504 C C . ARG A 1 452 ? 11.939 7.981 -8.249 1.00 96.06 452 ARG A C 1
ATOM 3506 O O . ARG A 1 452 ? 12.332 7.986 -9.411 1.00 96.06 452 ARG A O 1
ATOM 3513 N N . MET A 1 453 ? 11.706 9.098 -7.562 1.00 93.06 453 MET A N 1
ATOM 3514 C CA . MET A 1 453 ? 11.868 10.460 -8.084 1.00 93.06 453 MET A CA 1
ATOM 3515 C C . MET A 1 453 ? 12.718 11.300 -7.129 1.00 93.06 453 MET A C 1
ATOM 3517 O O . MET A 1 453 ? 12.563 11.175 -5.917 1.00 93.06 453 MET A O 1
ATOM 3521 N N . GLU A 1 454 ? 13.541 12.215 -7.646 1.00 93.06 454 GLU A N 1
ATOM 3522 C CA . GLU A 1 454 ? 14.454 13.031 -6.821 1.00 93.06 454 GLU A CA 1
ATOM 3523 C C . GLU A 1 454 ? 13.743 13.808 -5.699 1.00 93.06 454 GLU A C 1
ATOM 3525 O O . GLU A 1 454 ? 14.157 13.794 -4.542 1.00 93.06 454 GLU A O 1
ATOM 3530 N N . HIS A 1 455 ? 12.600 14.425 -5.998 1.00 90.31 455 HIS A N 1
ATOM 3531 C CA . HIS A 1 455 ? 11.839 15.183 -5.000 1.00 90.31 455 HIS A CA 1
ATOM 3532 C C . HIS A 1 455 ? 11.250 14.311 -3.872 1.00 90.31 455 HIS A C 1
ATOM 3534 O O . HIS A 1 455 ? 10.824 14.846 -2.852 1.00 90.31 455 HIS A O 1
ATOM 3540 N N . GLN A 1 456 ? 11.215 12.982 -4.027 1.00 91.56 456 GLN A N 1
ATOM 3541 C CA . GLN A 1 456 ? 10.722 12.047 -3.006 1.00 91.56 456 GLN A CA 1
ATOM 3542 C C . GLN A 1 456 ? 11.797 11.672 -1.983 1.00 91.56 456 GLN A C 1
ATOM 3544 O O . GLN A 1 456 ? 11.467 11.130 -0.930 1.00 91.56 456 GLN A O 1
ATOM 3549 N N . LEU A 1 457 ? 13.071 11.993 -2.242 1.00 92.00 457 LEU A N 1
ATOM 3550 C CA . LEU A 1 457 ? 14.147 11.758 -1.279 1.00 92.00 457 LEU A CA 1
ATOM 3551 C C . LEU A 1 457 ? 13.858 12.436 0.059 1.00 92.00 457 LEU A C 1
ATOM 3553 O O . LEU A 1 457 ? 14.012 11.817 1.104 1.00 92.00 457 LEU A O 1
ATOM 3557 N N . LYS A 1 458 ? 13.347 13.666 0.010 1.00 92.81 458 LYS A N 1
ATOM 3558 C CA . LYS A 1 458 ? 13.048 14.499 1.181 1.00 92.81 458 LYS A CA 1
ATOM 3559 C C . LYS A 1 458 ? 11.620 14.333 1.698 1.00 92.81 458 LYS A C 1
ATOM 3561 O O . LYS A 1 458 ? 11.127 15.190 2.428 1.00 92.81 458 LYS A O 1
ATOM 3566 N N . ARG A 1 459 ? 10.923 13.272 1.290 1.00 94.69 459 ARG A N 1
ATOM 3567 C CA . ARG A 1 459 ? 9.578 12.954 1.773 1.00 94.69 459 ARG A CA 1
ATOM 3568 C C . ARG A 1 459 ? 9.614 11.721 2.653 1.00 94.69 459 ARG A C 1
ATOM 3570 O O . ARG A 1 459 ? 10.372 10.789 2.395 1.00 94.69 459 ARG A O 1
ATOM 3577 N N . GLY A 1 460 ? 8.766 11.716 3.673 1.00 96.69 460 GLY A N 1
ATOM 3578 C CA . GLY A 1 460 ? 8.517 10.506 4.444 1.00 96.69 460 GLY A CA 1
ATOM 3579 C C . GLY A 1 460 ? 7.681 9.492 3.656 1.00 96.69 460 GLY A C 1
ATOM 3580 O O . GLY A 1 460 ? 7.006 9.838 2.685 1.00 96.69 460 GLY A O 1
ATOM 3581 N N . GLY A 1 461 ? 7.704 8.234 4.065 1.00 97.38 461 GLY A N 1
ATOM 3582 C CA . GLY A 1 461 ? 6.885 7.176 3.478 1.00 97.38 461 GLY A CA 1
ATOM 3583 C C . GLY A 1 461 ? 7.327 5.796 3.938 1.00 97.38 461 GLY A C 1
ATOM 3584 O O . GLY A 1 461 ? 8.395 5.650 4.537 1.00 97.38 461 GLY A O 1
ATOM 3585 N N . VAL A 1 462 ? 6.500 4.787 3.667 1.00 98.19 462 VAL A N 1
ATOM 3586 C CA . VAL A 1 462 ? 6.787 3.404 4.049 1.00 98.19 462 VAL A CA 1
ATOM 3587 C C . VAL A 1 462 ? 6.796 2.462 2.844 1.00 98.19 462 VAL A C 1
ATOM 3589 O O . VAL A 1 462 ? 6.033 2.611 1.885 1.00 98.19 462 VAL A O 1
ATOM 3592 N N . ALA A 1 463 ? 7.686 1.473 2.888 1.00 98.62 463 ALA A N 1
ATOM 3593 C CA . ALA A 1 463 ? 7.585 0.258 2.090 1.00 98.62 463 ALA A CA 1
ATOM 3594 C C . ALA A 1 463 ? 7.321 -0.932 3.021 1.00 98.62 463 ALA A C 1
ATOM 3596 O O . ALA A 1 463 ? 8.134 -1.227 3.895 1.00 98.62 463 ALA A O 1
ATOM 3597 N N . VAL A 1 464 ? 6.180 -1.597 2.843 1.00 98.81 464 VAL A N 1
ATOM 3598 C CA . VAL A 1 464 ? 5.803 -2.795 3.595 1.00 98.81 464 VAL A CA 1
ATOM 3599 C C . VAL A 1 464 ? 6.179 -4.019 2.775 1.00 98.81 464 VAL A C 1
ATOM 3601 O O . VAL A 1 464 ? 5.594 -4.273 1.721 1.00 98.81 464 VAL A O 1
ATOM 3604 N N . CYS A 1 465 ? 7.160 -4.767 3.265 1.00 98.75 465 CYS A N 1
ATOM 3605 C CA . CYS A 1 465 ? 7.756 -5.914 2.600 1.00 98.75 465 CYS A CA 1
ATOM 3606 C C . CYS A 1 465 ? 7.444 -7.227 3.324 1.00 98.75 465 CYS A C 1
ATOM 3608 O O . CYS A 1 465 ? 7.359 -7.259 4.549 1.00 98.75 465 CYS A O 1
ATOM 3610 N N . PHE A 1 466 ? 7.319 -8.321 2.580 1.00 97.75 466 PHE A N 1
ATOM 3611 C CA . PHE A 1 466 ? 7.116 -9.663 3.119 1.00 97.75 466 PHE A CA 1
ATOM 3612 C C . PHE A 1 466 ? 7.602 -10.731 2.135 1.00 97.75 466 PHE A C 1
ATOM 3614 O O . PHE A 1 466 ? 7.686 -10.498 0.930 1.00 97.75 466 PHE A O 1
ATOM 3621 N N . MET A 1 467 ? 7.906 -11.920 2.653 1.00 95.00 467 MET A N 1
ATOM 3622 C CA . MET A 1 467 ? 8.263 -13.076 1.829 1.00 95.00 467 MET A CA 1
ATOM 3623 C C . MET A 1 467 ? 7.011 -13.898 1.508 1.00 95.00 467 MET A C 1
ATOM 3625 O O . MET A 1 467 ? 6.237 -14.264 2.403 1.00 95.00 467 MET A O 1
ATOM 3629 N N . ASP A 1 468 ? 6.792 -14.182 0.227 1.00 93.56 468 ASP A N 1
ATOM 3630 C CA . ASP A 1 468 ? 5.727 -15.067 -0.241 1.00 93.56 468 ASP A CA 1
ATOM 3631 C C . ASP A 1 468 ? 5.999 -15.532 -1.674 1.00 93.56 468 ASP A C 1
ATOM 3633 O O . ASP A 1 468 ? 5.909 -14.747 -2.614 1.00 93.56 468 ASP A O 1
ATOM 3637 N N . ALA A 1 469 ? 6.309 -16.818 -1.850 1.00 92.00 469 ALA A N 1
ATOM 3638 C CA . ALA A 1 469 ? 6.654 -17.373 -3.157 1.00 92.00 469 ALA A CA 1
ATOM 3639 C C . ALA A 1 469 ? 5.521 -17.255 -4.186 1.00 92.00 469 ALA A C 1
ATOM 3641 O O . ALA A 1 469 ? 5.782 -16.977 -5.355 1.00 92.00 469 ALA A O 1
ATOM 3642 N N . ALA A 1 470 ? 4.270 -17.434 -3.761 1.00 91.44 470 ALA A N 1
ATOM 3643 C CA . ALA A 1 470 ? 3.126 -17.415 -4.661 1.00 91.44 470 ALA A CA 1
ATOM 3644 C C . ALA A 1 470 ? 2.795 -15.979 -5.094 1.00 91.44 470 ALA A C 1
ATOM 3646 O O . ALA A 1 470 ? 2.604 -15.709 -6.284 1.00 91.44 470 ALA A O 1
ATOM 3647 N N . VAL A 1 471 ? 2.774 -15.040 -4.142 1.00 95.06 471 VAL A N 1
ATOM 3648 C CA . VAL A 1 471 ? 2.547 -13.618 -4.445 1.00 95.06 471 VAL A CA 1
ATOM 3649 C C . VAL A 1 471 ? 3.699 -13.071 -5.281 1.00 95.06 471 VAL A C 1
ATOM 3651 O O . VAL A 1 471 ? 3.450 -12.441 -6.307 1.00 95.06 471 VAL A O 1
ATOM 3654 N N . TRP A 1 472 ? 4.947 -13.371 -4.910 1.00 95.56 472 TRP A N 1
ATOM 3655 C CA . TRP A 1 472 ? 6.126 -12.996 -5.690 1.00 95.56 472 TRP A CA 1
ATOM 3656 C C . TRP A 1 472 ? 6.019 -13.495 -7.128 1.00 95.56 472 TRP A C 1
ATOM 3658 O O . TRP A 1 472 ? 6.158 -12.697 -8.047 1.00 95.56 472 TRP A O 1
ATOM 3668 N N . ALA A 1 473 ? 5.672 -14.770 -7.342 1.00 92.94 473 ALA A N 1
ATOM 3669 C CA . ALA A 1 473 ? 5.536 -15.326 -8.687 1.00 92.94 473 ALA A CA 1
ATOM 3670 C C . ALA A 1 473 ? 4.450 -14.602 -9.498 1.00 92.94 473 ALA A C 1
ATOM 3672 O O . ALA A 1 473 ? 4.618 -14.373 -10.696 1.00 92.94 473 ALA A O 1
ATOM 3673 N N . THR A 1 474 ? 3.360 -14.182 -8.846 1.00 95.12 474 THR A N 1
ATOM 3674 C CA . THR A 1 474 ? 2.294 -13.393 -9.483 1.00 95.12 474 THR A CA 1
ATOM 3675 C C . THR A 1 474 ? 2.808 -12.037 -9.966 1.00 95.12 474 THR A C 1
ATOM 3677 O O . THR A 1 474 ? 2.557 -11.644 -11.105 1.00 95.12 474 THR A O 1
ATOM 3680 N N . PHE A 1 475 ? 3.533 -11.312 -9.114 1.00 96.94 475 PHE A N 1
ATOM 3681 C CA . PHE A 1 475 ? 4.088 -10.005 -9.461 1.00 96.94 475 PHE A CA 1
ATOM 3682 C C . PHE A 1 475 ? 5.220 -10.118 -10.484 1.00 96.94 475 PHE A C 1
ATOM 3684 O O . PHE A 1 475 ? 5.183 -9.414 -11.488 1.00 96.94 475 PHE A O 1
ATOM 3691 N N . ASN A 1 476 ? 6.160 -11.041 -10.281 1.00 95.38 476 ASN A N 1
ATOM 3692 C CA . ASN A 1 476 ? 7.293 -11.280 -11.172 1.00 95.38 476 ASN A CA 1
ATOM 3693 C C . ASN A 1 476 ? 6.822 -11.646 -12.588 1.00 95.38 476 ASN A C 1
ATOM 3695 O O . ASN A 1 476 ? 7.202 -11.007 -13.562 1.00 95.38 476 ASN A O 1
ATOM 3699 N N . SER A 1 477 ? 5.876 -12.586 -12.712 1.00 94.62 477 SER A N 1
ATOM 3700 C CA . SER A 1 477 ? 5.295 -12.957 -14.016 1.00 94.62 477 SER A CA 1
ATOM 3701 C C . SER A 1 477 ? 4.444 -11.858 -14.666 1.00 94.62 477 SER A C 1
ATOM 3703 O O . SER A 1 477 ? 4.103 -11.960 -15.846 1.00 94.62 477 SER A O 1
ATOM 3705 N N . SER A 1 478 ? 4.094 -10.802 -13.923 1.00 97.31 478 SER A N 1
ATOM 3706 C CA . SER A 1 478 ? 3.410 -9.638 -14.488 1.00 97.31 478 SER A CA 1
ATOM 3707 C C . SER A 1 478 ? 4.372 -8.705 -15.226 1.00 97.31 478 SER A C 1
ATOM 3709 O O . SER A 1 478 ? 3.907 -7.891 -16.019 1.00 97.31 478 SER A O 1
ATOM 3711 N N . ILE A 1 479 ? 5.681 -8.774 -14.980 1.00 97.69 479 ILE A N 1
ATOM 3712 C CA . ILE A 1 479 ? 6.670 -7.856 -15.554 1.00 97.69 479 ILE A CA 1
ATOM 3713 C C . ILE A 1 479 ? 6.898 -8.211 -17.029 1.00 97.69 479 ILE A C 1
ATOM 3715 O O . ILE A 1 479 ? 7.166 -9.357 -17.372 1.00 97.69 479 ILE A O 1
ATOM 3719 N N . ILE A 1 480 ? 6.748 -7.221 -17.917 1.00 97.31 480 ILE A N 1
ATOM 3720 C CA . ILE A 1 480 ? 7.024 -7.371 -19.358 1.00 97.31 480 ILE A CA 1
ATOM 3721 C C . ILE A 1 480 ? 8.388 -6.782 -19.709 1.00 97.31 480 ILE A C 1
ATOM 3723 O O . ILE A 1 480 ? 9.106 -7.350 -20.526 1.00 97.31 480 ILE A O 1
ATOM 3727 N N . ASP A 1 481 ? 8.704 -5.613 -19.152 1.00 96.56 481 ASP A N 1
ATOM 3728 C CA . ASP A 1 481 ? 9.887 -4.847 -19.533 1.00 96.56 481 ASP A CA 1
ATOM 3729 C C . ASP A 1 481 ? 10.435 -4.057 -18.344 1.00 96.56 481 ASP A C 1
ATOM 3731 O O . ASP A 1 481 ? 9.670 -3.492 -17.549 1.00 96.56 481 ASP A O 1
ATOM 3735 N N . VAL A 1 482 ? 11.761 -3.984 -18.267 1.00 97.06 482 VAL A N 1
ATOM 3736 C CA . VAL A 1 482 ? 12.516 -3.263 -17.242 1.00 97.06 482 VAL A CA 1
ATOM 3737 C C . VAL A 1 482 ? 13.518 -2.323 -17.898 1.00 97.06 482 VAL A C 1
ATOM 3739 O O . VAL A 1 482 ? 14.120 -2.620 -18.928 1.00 97.06 482 VAL A O 1
ATOM 3742 N N . GLN A 1 483 ? 13.730 -1.162 -17.289 1.00 96.19 483 GLN A N 1
ATOM 3743 C CA . GLN A 1 483 ? 14.681 -0.187 -17.788 1.00 96.19 483 GLN A CA 1
ATOM 3744 C C . GLN A 1 483 ? 16.101 -0.762 -17.678 1.00 96.19 483 GLN A C 1
ATOM 3746 O O . GLN A 1 483 ? 16.534 -1.090 -16.564 1.00 96.19 483 GLN A O 1
ATOM 3751 N N . PRO A 1 484 ? 16.861 -0.825 -18.787 1.00 93.38 484 PRO A N 1
ATOM 3752 C CA . PRO A 1 484 ? 18.232 -1.303 -18.750 1.00 93.38 484 PRO A CA 1
ATOM 3753 C C . PRO A 1 484 ? 19.099 -0.381 -17.893 1.00 93.38 484 PRO A C 1
ATOM 3755 O O . PRO A 1 484 ? 18.820 0.813 -17.746 1.00 93.38 484 PRO A O 1
ATOM 3758 N N . CYS A 1 485 ? 20.189 -0.928 -17.360 1.00 91.69 485 CYS A N 1
ATOM 3759 C CA . CYS A 1 485 ? 21.189 -0.128 -16.668 1.00 91.69 485 CYS A CA 1
ATOM 3760 C C . CYS A 1 485 ? 21.668 1.010 -17.582 1.00 91.69 485 CYS A C 1
ATOM 3762 O O . CYS A 1 485 ? 21.969 0.756 -18.758 1.00 91.69 485 CYS A O 1
ATOM 3764 N N . PRO A 1 486 ? 21.775 2.250 -17.072 1.00 89.50 486 PRO A N 1
ATOM 3765 C CA . PRO A 1 486 ? 22.432 3.320 -17.798 1.00 89.50 486 PRO A CA 1
ATOM 3766 C C . PRO A 1 486 ? 23.794 2.827 -18.271 1.00 89.50 486 PRO A C 1
ATOM 3768 O O . PRO A 1 486 ? 24.573 2.285 -17.483 1.00 89.50 486 PRO A O 1
ATOM 3771 N N . ARG A 1 487 ? 24.089 2.994 -19.564 1.00 78.88 487 ARG A N 1
ATOM 3772 C CA . ARG A 1 487 ? 25.455 2.781 -20.033 1.00 78.88 487 ARG A CA 1
ATOM 3773 C C . ARG A 1 487 ? 26.307 3.774 -19.266 1.00 78.88 487 ARG A C 1
ATOM 3775 O O . ARG A 1 487 ? 26.117 4.979 -19.425 1.00 78.88 487 ARG A O 1
ATOM 3782 N N . LEU A 1 488 ? 27.228 3.273 -18.447 1.00 62.81 488 LEU A N 1
ATOM 3783 C CA . LEU A 1 488 ? 28.349 4.087 -18.020 1.00 62.81 488 LEU A CA 1
ATOM 3784 C C . LEU A 1 488 ? 28.948 4.602 -19.326 1.00 62.81 488 LEU A C 1
ATOM 3786 O O . LEU A 1 488 ? 29.434 3.812 -20.139 1.00 62.81 488 LEU A O 1
ATOM 3790 N N . LEU A 1 489 ? 28.835 5.905 -19.589 1.00 51.56 489 LEU A N 1
ATOM 3791 C CA . LEU A 1 489 ? 29.750 6.521 -20.527 1.00 51.56 489 LEU A CA 1
ATOM 3792 C C . LEU A 1 489 ? 31.104 6.214 -19.912 1.00 51.56 489 LEU A C 1
ATOM 3794 O O . LEU A 1 489 ? 31.452 6.784 -18.880 1.00 51.56 489 LEU A O 1
ATOM 3798 N N . ALA A 1 490 ? 31.804 5.228 -20.471 1.00 45.34 490 ALA A N 1
ATOM 3799 C CA . ALA A 1 490 ? 33.206 5.046 -20.201 1.00 45.34 490 ALA A CA 1
ATOM 3800 C C . ALA A 1 490 ? 33.818 6.395 -20.560 1.00 45.34 490 ALA A C 1
ATOM 3802 O O . ALA A 1 490 ? 33.986 6.719 -21.736 1.00 45.34 490 ALA A O 1
ATOM 3803 N N . ALA A 1 491 ? 34.040 7.236 -19.551 1.00 42.53 491 ALA A N 1
ATOM 3804 C CA . ALA A 1 491 ? 34.916 8.367 -19.681 1.00 42.53 491 ALA A CA 1
ATOM 3805 C C . ALA A 1 491 ? 36.239 7.725 -20.067 1.00 42.53 491 ALA A C 1
ATOM 3807 O O . ALA A 1 491 ? 36.924 7.129 -19.238 1.00 42.53 491 ALA A O 1
ATOM 3808 N N . ALA A 1 492 ? 36.524 7.734 -21.366 1.00 44.06 492 ALA A N 1
ATOM 3809 C CA . ALA A 1 492 ? 37.814 7.391 -21.901 1.00 44.06 492 ALA A CA 1
ATOM 3810 C C . ALA A 1 492 ? 38.774 8.450 -21.365 1.00 44.06 492 ALA A C 1
ATOM 3812 O O . ALA A 1 492 ? 39.101 9.422 -22.039 1.00 44.06 492 ALA A O 1
ATOM 3813 N N . VAL A 1 493 ? 39.216 8.269 -20.123 1.00 39.38 493 VAL A N 1
ATOM 3814 C CA . VAL A 1 493 ? 40.488 8.795 -19.674 1.00 39.38 493 VAL A CA 1
ATOM 3815 C C . VAL A 1 493 ? 41.506 8.014 -20.492 1.00 39.38 493 VAL A C 1
ATOM 3817 O O . VAL A 1 493 ? 41.984 6.956 -20.096 1.00 39.38 493 VAL A O 1
ATOM 3820 N N . ARG A 1 494 ? 41.799 8.511 -21.698 1.00 40.19 494 ARG A N 1
ATOM 3821 C CA . ARG A 1 494 ? 43.083 8.231 -22.324 1.00 40.19 494 ARG A CA 1
ATOM 3822 C C . ARG A 1 494 ? 44.114 8.886 -21.414 1.00 40.19 494 ARG A C 1
ATOM 3824 O O . ARG A 1 494 ? 44.443 10.054 -21.590 1.00 40.19 494 ARG A O 1
ATOM 3831 N N . VAL A 1 495 ? 44.589 8.148 -20.414 1.00 40.69 495 VAL A N 1
ATOM 3832 C CA . VAL A 1 495 ? 45.924 8.395 -19.882 1.00 40.69 495 VAL A CA 1
ATOM 3833 C C . VAL A 1 495 ? 46.837 8.094 -21.061 1.00 40.69 495 VAL A C 1
ATOM 3835 O O . VAL A 1 495 ? 47.007 6.940 -21.444 1.00 40.69 495 VAL A O 1
ATOM 3838 N N . GLY A 1 496 ? 47.285 9.148 -21.739 1.00 37.50 496 GLY A N 1
ATOM 3839 C CA . GLY A 1 496 ? 48.268 9.021 -22.798 1.00 37.50 496 GLY A CA 1
ATOM 3840 C C . GLY A 1 496 ? 49.528 8.416 -22.201 1.00 37.50 496 GLY A C 1
ATOM 3841 O O . GLY A 1 496 ? 50.194 9.055 -21.390 1.00 37.50 496 GLY A O 1
ATOM 3842 N N . GLU A 1 497 ? 49.842 7.187 -22.598 1.00 36.88 497 GLU A N 1
ATOM 3843 C CA . GLU A 1 497 ? 51.206 6.691 -22.536 1.00 36.88 497 GLU A CA 1
ATOM 3844 C C . GLU A 1 497 ? 52.068 7.626 -23.386 1.00 36.88 497 GLU A C 1
ATOM 3846 O O . GLU A 1 497 ? 51.883 7.774 -24.596 1.00 36.88 497 GLU A O 1
ATOM 3851 N N . ILE A 1 498 ? 52.995 8.310 -22.722 1.00 39.66 498 ILE A N 1
ATOM 3852 C CA . ILE A 1 498 ? 54.062 9.054 -23.372 1.00 39.66 498 ILE A CA 1
ATOM 3853 C C . ILE A 1 498 ? 55.029 8.003 -23.924 1.00 39.66 498 ILE A C 1
ATOM 3855 O O . ILE A 1 498 ? 55.902 7.529 -23.204 1.00 39.66 498 ILE A O 1
ATOM 3859 N N . SER A 1 499 ? 54.886 7.632 -25.199 1.00 36.38 499 SER A N 1
ATOM 3860 C CA . SER A 1 499 ? 55.977 7.009 -25.950 1.00 36.38 499 SER A CA 1
ATOM 3861 C C . SER A 1 499 ? 56.614 8.055 -26.859 1.00 36.38 499 SER A C 1
ATOM 3863 O O . SER A 1 499 ? 56.021 8.529 -27.829 1.00 36.38 499 SER A O 1
ATOM 3865 N N . SER A 1 500 ? 57.839 8.421 -26.515 1.00 41.19 500 SER A N 1
ATOM 3866 C CA . SER A 1 500 ? 58.743 9.238 -27.307 1.00 41.19 500 SER A CA 1
ATOM 3867 C C . SER A 1 500 ? 59.167 8.517 -28.591 1.00 41.19 500 SER A C 1
ATOM 3869 O O . SER A 1 500 ? 59.941 7.565 -28.529 1.00 41.19 500 SER A O 1
ATOM 3871 N N . SER A 1 501 ? 58.761 9.024 -29.754 1.00 36.06 501 SER A N 1
ATOM 3872 C CA . SER A 1 501 ? 59.572 8.927 -30.975 1.00 36.06 501 SER A CA 1
ATOM 3873 C C . SER A 1 501 ? 59.142 9.995 -31.978 1.00 36.06 501 SER A C 1
ATOM 3875 O O . SER A 1 501 ? 58.099 9.898 -32.623 1.00 36.06 501 SER A O 1
ATOM 3877 N N . LEU A 1 502 ? 59.965 11.037 -32.070 1.00 36.16 502 LEU A N 1
ATOM 3878 C CA . LEU A 1 502 ? 59.906 12.089 -33.077 1.00 36.16 502 LEU A CA 1
ATOM 3879 C C . LEU A 1 502 ? 60.248 11.522 -34.462 1.00 36.16 502 LEU A C 1
ATOM 3881 O O . LEU A 1 502 ? 61.223 10.791 -34.622 1.00 36.16 502 LEU A O 1
ATOM 3885 N N . SER A 1 503 ? 59.500 11.930 -35.481 1.00 34.62 503 SER A N 1
ATOM 3886 C CA . SER A 1 503 ? 59.966 11.985 -36.870 1.00 34.62 503 SER A CA 1
ATOM 3887 C C . SER A 1 503 ? 59.337 13.212 -37.543 1.00 34.62 503 SER A C 1
ATOM 3889 O O . SER A 1 503 ? 58.167 13.500 -37.280 1.00 34.62 503 SER A O 1
ATOM 3891 N N . PRO A 1 504 ? 60.103 13.991 -38.328 1.00 39.34 504 PRO A N 1
ATOM 3892 C CA . PRO A 1 504 ? 59.699 15.327 -38.754 1.00 39.34 504 PRO A CA 1
ATOM 3893 C C . PRO A 1 504 ? 58.754 15.293 -39.971 1.00 39.34 504 PRO A C 1
ATOM 3895 O O . PRO A 1 504 ? 58.864 14.389 -40.802 1.00 39.34 504 PRO A O 1
ATOM 3898 N N . PRO A 1 505 ? 57.852 16.282 -40.123 1.00 39.62 505 PRO A N 1
ATOM 3899 C CA . PRO A 1 505 ? 57.022 16.416 -41.315 1.00 39.62 505 PRO A CA 1
ATOM 3900 C C . PRO A 1 505 ? 57.784 17.094 -42.476 1.00 39.62 505 PRO A C 1
ATOM 3902 O O . PRO A 1 505 ? 58.668 17.920 -42.230 1.00 39.62 505 PRO A O 1
ATOM 3905 N N . PRO A 1 506 ? 57.441 16.791 -43.744 1.00 38.09 506 PRO A N 1
ATOM 3906 C CA . PRO A 1 506 ? 57.987 17.482 -44.912 1.00 38.09 506 PRO A CA 1
ATOM 3907 C C . PRO A 1 506 ? 57.378 18.895 -45.076 1.00 38.09 506 PRO A C 1
ATOM 3909 O O . PRO A 1 506 ? 56.315 19.178 -44.516 1.00 38.09 506 PRO A O 1
ATOM 3912 N N . PRO A 1 507 ? 58.040 19.801 -45.824 1.00 35.12 507 PRO A N 1
ATOM 3913 C CA . PRO A 1 507 ? 57.719 21.226 -45.819 1.00 35.12 507 PRO A CA 1
ATOM 3914 C C . PRO A 1 507 ? 56.463 21.569 -46.635 1.00 35.12 507 PRO A C 1
ATOM 3916 O O . PRO A 1 507 ? 56.209 21.003 -47.697 1.00 35.12 507 PRO A O 1
ATOM 3919 N N . LEU A 1 508 ? 55.711 22.557 -46.141 1.00 36.94 508 LEU A N 1
ATOM 3920 C CA . LEU A 1 508 ? 54.578 23.196 -46.814 1.00 36.94 508 LEU A CA 1
ATOM 3921 C C . LEU A 1 508 ? 55.062 24.283 -47.782 1.00 36.94 508 LEU A C 1
ATOM 3923 O O . LEU A 1 508 ? 55.809 25.181 -47.393 1.00 36.94 508 LEU A O 1
ATOM 3927 N N . ALA A 1 509 ? 54.570 24.232 -49.021 1.00 32.34 509 ALA A N 1
ATOM 3928 C CA . ALA A 1 509 ? 54.642 25.342 -49.959 1.00 32.34 509 ALA A CA 1
ATOM 3929 C C . ALA A 1 509 ? 53.472 26.317 -49.736 1.00 32.34 509 ALA A C 1
ATOM 3931 O O . ALA A 1 509 ? 52.318 25.933 -49.554 1.00 32.34 509 ALA A O 1
ATOM 3932 N N . SER A 1 510 ? 53.848 27.589 -49.753 1.00 32.66 510 SER A N 1
ATOM 3933 C CA . SER A 1 510 ? 53.085 28.834 -49.670 1.00 32.66 510 SER A CA 1
ATOM 3934 C C . SER A 1 510 ? 51.820 28.904 -50.538 1.00 32.66 510 SER A C 1
ATOM 3936 O O . SER A 1 510 ? 51.862 28.513 -51.698 1.00 32.66 510 SER A O 1
ATOM 3938 N N . SER A 1 511 ? 50.771 29.597 -50.082 1.00 34.03 511 SER A N 1
ATOM 3939 C CA . SER A 1 511 ? 50.649 31.063 -50.234 1.00 34.03 511 SER A CA 1
ATOM 3940 C C . SER A 1 511 ? 49.239 31.558 -49.862 1.00 34.03 511 SER A C 1
ATOM 3942 O O . SER A 1 511 ? 48.266 31.064 -50.419 1.00 34.03 511 SER A O 1
ATOM 3944 N N . SER A 1 512 ? 49.216 32.579 -48.991 1.00 31.58 512 SER A N 1
ATOM 3945 C CA . SER A 1 512 ? 48.475 33.859 -49.088 1.00 31.58 512 SER A CA 1
ATOM 3946 C C . SER A 1 512 ? 46.933 33.827 -49.152 1.00 31.58 512 SER A C 1
ATOM 3948 O O . SER A 1 512 ? 46.348 33.048 -49.883 1.00 31.58 512 SER A O 1
ATOM 3950 N N . THR A 1 513 ? 46.138 34.634 -48.440 1.00 32.59 513 THR A N 1
ATOM 3951 C CA . THR A 1 513 ? 46.275 35.845 -47.593 1.00 32.59 513 THR A CA 1
ATOM 3952 C C . THR A 1 513 ? 44.889 36.005 -46.901 1.00 32.59 513 THR A C 1
ATOM 3954 O O . THR A 1 513 ? 43.893 35.680 -47.539 1.00 32.59 513 THR A O 1
ATOM 3957 N N . VAL A 1 514 ? 44.764 36.224 -45.575 1.00 31.30 514 VAL A N 1
ATOM 3958 C CA . VAL A 1 514 ? 44.589 37.536 -44.870 1.00 31.30 514 VAL A CA 1
ATOM 3959 C C . VAL A 1 514 ? 43.318 38.280 -45.363 1.00 31.30 514 VAL A C 1
ATOM 3961 O O . VAL A 1 514 ? 43.202 38.473 -46.564 1.00 31.30 514 VAL A O 1
ATOM 3964 N N . ASN A 1 515 ? 42.316 38.756 -44.603 1.00 29.53 515 ASN A N 1
ATOM 3965 C CA . ASN A 1 515 ? 42.089 39.081 -43.180 1.00 29.53 515 ASN A CA 1
ATOM 3966 C C . ASN A 1 515 ? 40.553 39.239 -42.951 1.00 29.53 515 ASN A C 1
ATOM 3968 O O . ASN A 1 515 ? 39.841 39.569 -43.892 1.00 29.53 515 ASN A O 1
ATOM 3972 N N . GLU A 1 516 ? 39.982 38.803 -41.822 1.00 30.03 516 GLU A N 1
ATOM 3973 C CA . GLU A 1 516 ? 39.592 39.565 -40.607 1.00 30.03 516 GLU A CA 1
ATOM 3974 C C . GLU A 1 516 ? 38.207 40.275 -40.592 1.00 30.03 516 GLU A C 1
ATOM 3976 O O . GLU A 1 516 ? 37.817 40.986 -41.507 1.00 30.03 516 GLU A O 1
ATOM 3981 N N . THR A 1 517 ? 37.548 40.058 -39.439 1.00 27.59 517 THR A N 1
ATOM 3982 C CA . THR A 1 517 ? 36.706 40.945 -38.597 1.00 27.59 517 THR A CA 1
ATOM 3983 C C . THR A 1 517 ? 35.241 41.333 -38.913 1.00 27.59 517 THR A C 1
ATOM 3985 O O . THR A 1 517 ? 34.920 42.116 -39.791 1.00 27.59 517 THR A O 1
ATOM 3988 N N . TYR A 1 518 ? 34.380 40.848 -37.997 1.00 25.84 518 TYR A N 1
ATOM 3989 C CA . TYR A 1 518 ? 33.465 41.572 -37.082 1.00 25.84 518 TYR A CA 1
ATOM 3990 C C . TYR A 1 518 ? 32.292 42.451 -37.593 1.00 25.84 518 TYR A C 1
ATOM 3992 O O . TYR A 1 518 ? 32.480 43.520 -38.151 1.00 25.84 518 TYR A O 1
ATOM 4000 N N . VAL A 1 519 ? 31.093 42.043 -37.129 1.00 28.03 519 VAL A N 1
ATOM 4001 C CA . VAL A 1 519 ? 29.920 42.817 -36.637 1.00 28.03 519 VAL A CA 1
ATOM 4002 C C . VAL A 1 519 ? 29.160 43.745 -37.594 1.00 28.03 519 VAL A C 1
ATOM 4004 O O . VAL A 1 519 ? 29.695 44.699 -38.139 1.00 28.03 519 VAL A O 1
ATOM 4007 N N . GLY A 1 520 ? 27.831 43.575 -37.626 1.00 26.67 520 GLY A N 1
ATOM 4008 C CA . GLY A 1 520 ? 26.914 44.648 -38.020 1.00 26.67 520 GLY A CA 1
ATOM 4009 C C . GLY A 1 520 ? 25.491 44.189 -38.329 1.00 26.67 520 GLY A C 1
ATOM 4010 O O . GLY A 1 520 ? 25.236 43.577 -39.357 1.00 26.67 520 GLY A O 1
ATOM 4011 N N . ILE A 1 521 ? 24.558 44.519 -37.437 1.00 32.97 521 ILE A N 1
ATOM 4012 C CA . ILE A 1 521 ? 23.103 44.440 -37.626 1.00 32.97 521 ILE A CA 1
ATOM 4013 C C . ILE A 1 521 ? 22.671 45.480 -38.675 1.00 32.97 521 ILE A C 1
ATOM 4015 O O . ILE A 1 521 ? 23.068 46.634 -38.556 1.00 32.97 521 ILE A O 1
ATOM 4019 N N . SER A 1 522 ? 21.779 45.131 -39.611 1.00 29.09 522 SER A N 1
ATOM 4020 C CA . SER A 1 522 ? 20.757 46.069 -40.113 1.00 29.09 522 SER A CA 1
ATOM 4021 C C . SER A 1 522 ? 19.613 45.345 -40.822 1.00 29.09 522 SER A C 1
ATOM 4023 O O . SER A 1 522 ? 19.824 44.504 -41.692 1.00 29.09 522 SER A O 1
ATOM 4025 N N . ALA A 1 523 ? 18.394 45.733 -40.453 1.00 32.44 523 ALA A N 1
ATOM 4026 C CA . ALA A 1 523 ? 17.167 45.511 -41.205 1.00 32.44 523 ALA A CA 1
ATOM 4027 C C . ALA A 1 523 ? 17.146 46.369 -42.487 1.00 32.44 523 ALA A C 1
ATOM 4029 O O . ALA A 1 523 ? 17.833 47.390 -42.557 1.00 32.44 523 ALA A O 1
ATOM 4030 N N . GLY A 1 524 ? 16.331 45.984 -43.471 1.00 28.81 524 GLY A N 1
ATOM 4031 C CA . GLY A 1 524 ? 16.070 46.811 -44.651 1.00 28.81 524 GLY A CA 1
ATOM 4032 C C . GLY A 1 524 ? 15.370 46.070 -45.789 1.00 28.81 524 GLY A C 1
ATOM 4033 O O . GLY A 1 524 ? 16.010 45.376 -46.566 1.00 28.81 524 GLY A O 1
ATOM 4034 N N . ASP A 1 525 ? 14.049 46.235 -45.818 1.00 30.16 525 ASP A N 1
ATOM 4035 C CA . ASP A 1 525 ? 13.047 46.083 -46.884 1.00 30.16 525 ASP A CA 1
ATOM 4036 C C . ASP A 1 525 ? 13.465 45.753 -48.333 1.00 30.16 525 ASP A C 1
ATOM 4038 O O . ASP A 1 525 ? 14.399 46.318 -48.895 1.00 30.16 525 ASP A O 1
ATOM 4042 N N . GLY A 1 526 ? 12.623 44.967 -49.024 1.00 28.20 526 GLY A N 1
ATOM 4043 C CA . GLY A 1 526 ? 12.666 44.906 -50.491 1.00 28.20 526 GLY A CA 1
ATOM 4044 C C . GLY A 1 526 ? 11.777 43.856 -51.160 1.00 28.20 526 GLY A C 1
ATOM 4045 O O . GLY A 1 526 ? 12.185 42.730 -51.405 1.00 28.20 526 GLY A O 1
ATOM 4046 N N . ILE A 1 527 ? 10.559 44.260 -51.508 1.00 29.48 527 ILE A N 1
ATOM 4047 C CA . ILE A 1 527 ? 9.519 43.535 -52.260 1.00 29.48 527 ILE A CA 1
ATOM 4048 C C . ILE A 1 527 ? 9.954 43.146 -53.695 1.00 29.48 527 ILE A C 1
ATOM 4050 O O . ILE A 1 527 ? 10.510 43.987 -54.396 1.00 29.48 527 ILE A O 1
ATOM 4054 N N . LYS A 1 528 ? 9.558 41.946 -54.173 1.00 28.67 528 LYS A N 1
ATOM 4055 C CA . LYS A 1 528 ? 8.993 41.627 -55.526 1.00 28.67 528 LYS A CA 1
ATOM 4056 C C . LYS A 1 528 ? 8.748 40.109 -55.646 1.00 28.67 528 LYS A C 1
ATOM 4058 O O . LYS A 1 528 ? 9.676 39.320 -55.612 1.00 28.67 528 LYS A O 1
ATOM 4063 N N . VAL A 1 529 ? 7.509 39.625 -55.533 1.00 29.75 529 VAL A N 1
ATOM 4064 C CA . VAL A 1 529 ? 6.531 39.364 -56.617 1.00 29.75 529 VAL A CA 1
ATOM 4065 C C . VAL A 1 529 ? 7.092 38.541 -57.788 1.00 29.75 529 VAL A C 1
ATOM 4067 O O . VAL A 1 529 ? 7.753 39.073 -58.670 1.00 29.75 529 VAL A O 1
ATOM 4070 N N . GLY A 1 530 ? 6.686 37.269 -57.844 1.00 29.02 530 GLY A N 1
ATOM 4071 C CA . GLY A 1 530 ? 6.770 36.395 -59.013 1.00 29.02 530 GLY A CA 1
ATOM 4072 C C . GLY A 1 530 ? 5.684 35.321 -58.933 1.00 29.02 530 GLY A C 1
ATOM 4073 O O . GLY A 1 530 ? 5.823 34.338 -58.214 1.00 29.02 530 GLY A O 1
ATOM 4074 N N . LYS A 1 531 ? 4.559 35.556 -59.617 1.00 28.22 531 LYS A N 1
ATOM 4075 C CA . LYS A 1 531 ? 3.458 34.600 -59.802 1.00 28.22 531 LYS A CA 1
ATOM 4076 C C . LYS A 1 531 ? 3.887 33.504 -60.783 1.00 28.22 531 LYS A C 1
ATOM 4078 O O . LYS A 1 531 ? 4.375 33.828 -61.859 1.00 28.22 531 LYS A O 1
ATOM 4083 N N . SER A 1 532 ? 3.529 32.253 -60.508 1.00 27.95 532 SER A N 1
ATOM 4084 C CA . SER A 1 532 ? 3.061 31.344 -61.558 1.00 27.95 532 SER A CA 1
ATOM 4085 C C . SER A 1 532 ? 1.877 30.528 -61.038 1.00 27.95 532 SER A C 1
ATOM 4087 O O . SER A 1 532 ? 1.677 30.338 -59.840 1.00 27.95 532 SER A O 1
ATOM 4089 N N . SER A 1 533 ? 1.000 30.204 -61.970 1.00 28.05 533 SER A N 1
ATOM 4090 C CA . SER A 1 533 ? -0.423 29.935 -61.802 1.00 28.05 533 SER A CA 1
ATOM 4091 C C . SER A 1 533 ? -0.810 28.651 -62.526 1.00 28.05 533 SER A C 1
ATOM 4093 O O . SER A 1 533 ? -0.206 28.374 -63.558 1.00 28.05 533 SER A O 1
ATOM 4095 N N . HIS A 1 534 ? -1.906 28.037 -62.050 1.00 29.59 534 HIS A N 1
ATOM 4096 C CA . HIS A 1 534 ? -2.797 26.997 -62.626 1.00 29.59 534 HIS A CA 1
ATOM 4097 C C . HIS A 1 534 ? -2.766 25.683 -61.818 1.00 29.59 534 HIS A C 1
ATOM 4099 O O . HIS A 1 534 ? -1.704 25.124 -61.612 1.00 29.59 534 HIS A O 1
ATOM 4105 N N . GLY A 1 535 ? -3.872 25.123 -61.312 1.00 27.03 535 GLY A N 1
ATOM 4106 C CA . GLY A 1 535 ? -5.284 25.508 -61.370 1.00 27.03 535 GLY A CA 1
ATOM 4107 C C . GLY A 1 535 ? -6.169 24.615 -60.467 1.00 27.03 535 GLY A C 1
ATOM 4108 O O . GLY A 1 535 ? -5.881 23.442 -60.283 1.00 27.03 535 GLY A O 1
ATOM 4109 N N . ARG A 1 536 ? -7.200 25.263 -59.886 1.00 30.89 536 ARG A N 1
ATOM 4110 C CA . ARG A 1 536 ? -8.539 24.859 -59.346 1.00 30.89 536 ARG A CA 1
ATOM 4111 C C . ARG A 1 536 ? -8.907 23.358 -59.267 1.00 30.89 536 ARG A C 1
ATOM 4113 O O . ARG A 1 536 ? -8.633 22.619 -60.190 1.00 30.89 536 ARG A O 1
ATOM 4120 N N . SER A 1 537 ? -9.676 22.865 -58.281 1.00 27.92 537 SER A N 1
ATOM 4121 C CA . SER A 1 537 ? -10.961 23.358 -57.719 1.00 27.92 537 SER A CA 1
ATOM 4122 C C . SER A 1 537 ? -11.271 22.589 -56.401 1.00 27.92 537 SER A C 1
ATOM 4124 O O . SER A 1 537 ? -11.089 21.382 -56.394 1.00 27.92 537 SER A O 1
ATOM 4126 N N . ARG A 1 538 ? -11.530 23.157 -55.205 1.00 31.25 538 ARG A N 1
ATOM 4127 C CA . ARG A 1 538 ? -12.626 24.005 -54.651 1.00 31.25 538 ARG A CA 1
ATOM 4128 C C . ARG A 1 538 ? -13.731 23.188 -53.935 1.00 31.25 538 ARG A C 1
ATOM 4130 O O . ARG A 1 538 ? -14.565 22.616 -54.617 1.00 31.25 538 ARG A O 1
ATOM 4137 N N . HIS A 1 539 ? -13.773 23.256 -52.592 1.00 30.98 539 HIS A N 1
ATOM 4138 C CA . HIS A 1 539 ? -14.915 23.520 -51.662 1.00 30.98 539 HIS A CA 1
ATOM 4139 C C . HIS A 1 539 ? -14.538 23.010 -50.246 1.00 30.98 539 HIS A C 1
ATOM 4141 O O . HIS A 1 539 ? -13.923 21.962 -50.151 1.00 30.98 539 HIS A O 1
ATOM 4147 N N . GLN A 1 540 ? -14.848 23.594 -49.081 1.00 28.64 540 GLN A N 1
ATOM 4148 C CA . GLN A 1 540 ? -15.295 24.910 -48.598 1.00 28.64 540 GLN A CA 1
ATOM 4149 C C . GLN A 1 540 ? -15.195 24.822 -47.046 1.00 28.64 540 GLN A C 1
ATOM 4151 O O . GLN A 1 540 ? -15.806 23.950 -46.451 1.00 28.64 540 GLN A O 1
ATOM 4156 N N . LYS A 1 541 ? -14.238 25.523 -46.404 1.00 28.42 541 LYS A N 1
ATOM 4157 C CA . LYS A 1 541 ? -14.393 26.553 -45.331 1.00 28.42 541 LYS A CA 1
ATOM 4158 C C . LYS A 1 541 ? -15.432 26.235 -44.223 1.00 28.42 541 LYS A C 1
ATOM 4160 O O . LYS A 1 541 ? -16.606 26.135 -44.532 1.00 28.42 541 LYS A O 1
ATOM 4165 N N . ARG A 1 542 ? -15.111 26.233 -42.913 1.00 29.11 542 ARG A N 1
ATOM 4166 C CA . ARG A 1 542 ? -14.618 27.356 -42.060 1.00 29.11 542 ARG A CA 1
ATOM 4167 C C . ARG A 1 542 ? -14.107 26.812 -40.699 1.00 29.11 542 ARG A C 1
ATOM 4169 O O . ARG A 1 542 ? -14.804 26.042 -40.065 1.00 29.11 542 ARG A O 1
ATOM 4176 N N . LYS A 1 543 ? -12.856 27.110 -40.314 1.00 26.56 543 LYS A N 1
ATOM 4177 C CA . LYS A 1 543 ? -12.390 28.099 -39.298 1.00 26.56 543 LYS A CA 1
ATOM 4178 C C . LYS A 1 543 ? -12.722 27.795 -37.819 1.00 26.56 543 LYS A C 1
ATOM 4180 O O . LYS A 1 543 ? -13.793 28.155 -37.351 1.00 26.56 543 LYS A O 1
ATOM 4185 N N . VAL A 1 544 ? -11.702 27.357 -37.072 1.00 28.80 544 VAL A N 1
ATOM 4186 C CA . VAL A 1 544 ? -11.535 27.612 -35.627 1.00 28.80 544 VAL A CA 1
ATOM 4187 C C . VAL A 1 544 ? -10.286 28.485 -35.449 1.00 28.80 544 VAL A C 1
ATOM 4189 O O . VAL A 1 544 ? -9.253 28.234 -36.067 1.00 28.80 544 VAL A O 1
ATOM 4192 N N . LYS A 1 545 ? -10.429 29.572 -34.683 1.00 29.09 545 LYS A N 1
ATOM 4193 C CA . LYS A 1 545 ? -9.370 30.522 -34.315 1.00 29.09 545 LYS A CA 1
ATOM 4194 C C . LYS A 1 545 ? -8.550 29.960 -33.150 1.00 29.09 545 LYS A C 1
ATOM 4196 O O . LYS A 1 545 ? -9.128 29.442 -32.202 1.00 29.09 545 LYS A O 1
ATOM 4201 N N . SER A 1 546 ? -7.234 30.153 -33.205 1.00 26.53 546 SER A N 1
ATOM 4202 C CA . SER A 1 546 ? -6.335 30.062 -32.056 1.00 26.53 546 SER A CA 1
ATOM 4203 C C . SER A 1 546 ? -6.402 31.334 -31.200 1.00 26.53 546 SER A C 1
ATOM 4205 O O . SER A 1 546 ? -6.672 32.420 -31.719 1.00 26.53 546 SER A O 1
ATOM 4207 N N . ARG A 1 547 ? -6.134 31.179 -29.900 1.00 29.56 547 ARG A N 1
ATOM 4208 C CA . ARG A 1 547 ? -5.504 32.133 -28.963 1.00 29.56 547 ARG A CA 1
ATOM 4209 C C . ARG A 1 547 ? -5.112 31.293 -27.736 1.00 29.56 547 ARG A C 1
ATOM 4211 O O . ARG A 1 547 ? -5.970 30.629 -27.177 1.00 29.56 547 ARG A O 1
ATOM 4218 N N . ALA A 1 548 ? -3.831 30.985 -27.562 1.00 28.05 548 ALA A N 1
ATOM 4219 C CA . ALA A 1 548 ? -2.781 31.810 -26.954 1.00 28.05 548 ALA A CA 1
ATOM 4220 C C . ALA A 1 548 ? -2.816 31.739 -25.418 1.00 28.05 548 ALA A C 1
ATOM 4222 O O . ALA A 1 548 ? -3.793 32.121 -24.783 1.00 28.05 548 ALA A O 1
ATOM 4223 N N . PHE A 1 549 ? -1.711 31.208 -24.896 1.00 29.27 549 PHE A N 1
ATOM 4224 C CA . PHE A 1 549 ? -1.296 31.112 -23.504 1.00 29.27 549 PHE A CA 1
ATOM 4225 C C . PHE A 1 549 ? -1.228 32.484 -22.822 1.00 29.27 549 PHE A C 1
ATOM 4227 O O . PHE A 1 549 ? -0.704 33.429 -23.408 1.00 29.27 549 PHE A O 1
ATOM 4234 N N . SER A 1 550 ? -1.614 32.530 -21.546 1.00 26.98 550 SER A N 1
ATOM 4235 C CA . SER A 1 550 ? -1.071 33.479 -20.572 1.00 26.98 550 SER A CA 1
ATOM 4236 C C . SER A 1 550 ? -0.841 32.758 -19.246 1.00 26.98 550 SER A C 1
ATOM 4238 O O . SER A 1 550 ? -1.773 32.242 -18.637 1.00 26.98 550 SER A O 1
ATOM 4240 N N . PHE A 1 551 ? 0.428 32.728 -18.844 1.00 29.05 551 PHE A N 1
ATOM 4241 C CA . PHE A 1 551 ? 0.880 32.546 -17.471 1.00 29.05 551 PHE A CA 1
ATOM 4242 C C . PHE A 1 551 ? 0.382 33.720 -16.622 1.00 29.05 551 PHE A C 1
ATOM 4244 O O . PHE A 1 551 ? 0.595 34.867 -17.012 1.00 29.05 551 PHE A O 1
ATOM 4251 N N . ILE A 1 552 ? -0.196 33.440 -15.456 1.00 29.62 552 ILE A N 1
ATOM 4252 C CA . ILE A 1 552 ? -0.193 34.362 -14.318 1.00 29.62 552 ILE A CA 1
ATOM 4253 C C . ILE A 1 552 ? 0.152 33.528 -13.087 1.00 29.62 552 ILE A C 1
ATOM 4255 O O . ILE A 1 552 ? -0.505 32.531 -12.798 1.00 29.62 552 ILE A O 1
ATOM 4259 N N . ALA A 1 553 ? 1.241 33.928 -12.440 1.00 30.75 553 ALA A N 1
ATOM 4260 C CA . ALA A 1 553 ? 1.652 33.473 -11.127 1.00 30.75 553 ALA A CA 1
ATOM 4261 C C . ALA A 1 553 ? 0.649 33.952 -10.070 1.00 30.75 553 ALA A C 1
ATOM 4263 O O . ALA A 1 553 ? 0.246 35.112 -10.130 1.00 30.75 553 ALA A O 1
ATOM 4264 N N . ILE A 1 554 ? 0.297 33.064 -9.140 1.00 38.47 554 ILE A N 1
ATOM 4265 C CA . ILE A 1 554 ? 0.242 33.238 -7.678 1.00 38.47 554 ILE A CA 1
ATOM 4266 C C . ILE A 1 554 ? 0.349 31.830 -7.092 1.00 38.47 554 ILE A C 1
ATOM 4268 O O . ILE A 1 554 ? -0.385 30.941 -7.587 1.00 38.47 554 ILE A O 1
#

InterPro domains:
  IPR004947 Deoxyribonuclease II [PF03265] (51-92)
  IPR004947 Deoxyribonuclease II [PF03265] (110-289)
  IPR004947 Deoxyribonuclease II [PF03265] (335-485)
  IPR004947 Deoxyribonuclease II [PTHR10858] (37-486)

Secondary structure (DSSP, 8-state):
------PPPP--------------------------------PPPPPPP--EE-TTS-EESEEEEEEPP--TT-SSHHHHHT--EEEE-PPP----------------------------------------EEPSS-TTSTTSHHHHHGGGGG-S--SS-EEEEEESS-SSS----SSB--EEEEEE-SS-EEEEEE--TT-----TT------SGGGTSBEEEEEEEESSHHHHHHHHHHHHHH---EEEEE--SHHHHHH-HHHHHHHHHHHHHHTTS-TT-----GGGSSS----------------------S----S---S-----------------SEEEEEEE-TT--EEEEEEE-TT--S-HIIIIIHHHHT--EEEE----SSSBPPPB-SSGGG-EEEEEEEEETTEEEEGGGB---EEEE---TTTTT--EEEEES--SBGGGTTSBEEEEEEE-HHHHHHHHTTEEEEPPPPP----------------PPPPPP---------------------------------------------

pLDDT: mean 70.96, std 30.12, range [24.89, 98.88]

Radius of gyration: 36.29 Å; Cα contacts (8 Å, |Δi|>4): 877; chains: 1; bounding box: 93×105×120 Å

Organism: Orchesella cincta (NCBI:txid48709)

Sequence (554 aa):
MQWRWHNCSRGSQTSGFSFLVACSFFASIVSTDIAAIPSTATVPPPTLALKCKNEQGKDVDWFIAYKLPKIRTSANPLVRAGLAYAYIEPATFANSSTNTTRDGGSGSVPHEEKGSLSRGHQDIGTTFTATWTLSKFGIDSRESMVGKTVAKLFEKNVEDAAFLTYNDQPPVGPTINSGGHTKGIIVTSLASGFWIQHSVPHFPLITTNYKYSYPETGKINGQVFHCISLPSSEDVDNLGKVLDITKPHIVNYTFPSNSFKTALPQLLAVVNHHHHNSSHLDLASITINPFNQAQQQEGVALNDNELLLTPSRCVNEVDEKACLIEQLGTNHNDQTTGSPKQQKDWDLLEFRSANGKAFHAFAKGPSFNEDIYSAWIAPNYNTKLEVQSWLNGPNPYASNCTLANLSVYNILGKRIAGQEFSTHSDHSKWAVSADDDDHHQQRLVCISDLNRMEHQLKRGGVAVCFMDAAVWATFNSSIIDVQPCPRLLAAAVRVGEISSSLSPPPPLASSSTVNETYVGISAGDGIKVGKSSHGRSRHQKRKVKSRAFSFIAI

Nearest PDB structures (foldseek):
  5unb-assembly1_A  TM=7.596E-01  e=1.405E-18  Burkholderia thailandensis E264
  5i3e-assembly1_A  TM=7.425E-01  e=1.747E-18  Burkholderia thailandensis E264
  5unb-assembly1_B  TM=7.311E-01  e=2.778E-16  Burkholderia thailandensis E264

Mean predicted aligned error: 17.84 Å

Solvent-accessible surface area (backbone atoms only — not comparable to full-atom values): 34568 Å² total; per-residue (Å²): 141,86,85,83,88,83,86,87,82,90,86,81,89,82,88,88,88,88,88,89,87,82,89,82,89,87,88,83,89,83,91,76,92,72,84,79,74,82,80,77,75,72,75,72,76,83,72,62,74,39,47,25,26,39,74,87,65,46,77,38,50,38,37,40,39,38,34,40,32,43,38,76,84,48,90,48,68,42,31,36,68,14,28,22,27,26,33,46,59,74,79,77,88,68,85,76,78,73,81,74,81,80,78,90,76,92,81,85,87,84,85,88,85,90,83,80,93,71,90,73,80,82,75,91,59,90,79,73,70,49,55,62,43,67,52,94,45,38,63,53,32,60,68,15,33,67,32,50,40,51,43,72,75,38,47,96,77,58,76,75,41,32,37,45,30,24,21,24,34,33,58,72,74,72,73,49,88,65,43,5,54,27,35,34,42,38,42,26,19,87,49,7,7,29,40,32,46,39,50,57,55,29,46,78,48,81,51,100,80,37,52,79,59,56,44,76,80,49,19,53,30,18,29,36,38,39,33,37,8,24,58,27,28,60,60,51,20,56,47,18,59,48,44,56,33,10,40,52,37,76,70,52,70,48,61,66,42,69,69,46,50,70,53,24,53,44,44,50,46,43,52,51,56,50,48,62,66,38,74,79,58,72,99,81,72,82,79,75,74,84,81,80,76,86,83,84,85,82,90,82,90,82,83,92,78,90,81,89,84,86,89,84,82,92,86,73,98,77,82,97,81,83,86,88,86,89,89,85,88,80,87,81,92,83,75,84,88,68,73,85,72,79,74,72,48,48,52,79,44,76,49,52,29,53,80,61,56,63,36,37,35,46,19,24,8,41,80,46,71,50,58,60,56,65,74,40,52,18,62,74,70,63,27,30,32,39,30,41,28,42,56,81,60,79,63,47,64,71,27,44,53,89,46,78,70,39,20,31,30,34,37,43,29,33,42,57,67,89,45,74,50,44,28,84,46,24,50,28,25,34,36,31,43,45,94,41,94,89,39,72,83,54,31,32,35,30,46,35,40,59,46,56,31,60,81,45,19,54,26,5,22,41,34,46,28,35,76,38,64,35,60,26,50,36,56,59,73,18,57,71,40,62,46,67,60,70,76,74,76,74,76,77,75,75,76,74,78,87,75,92,77,91,78,85,82,83,88,85,82,85,80,88,78,91,83,89,85,83,87,82,93,78,89,82,88,84,91,81,93,83,89,87,86,88,80,89,87,93,89,80,90,84,90,83,84,89,82,84,89,79,92,78,92,130